Protein AF-0000000075736310 (afdb_homodimer)

Nearest PDB structures (foldseek):
  6mrk-assembly1_A  TM=5.236E-01  e=4.282E-01  Drosophila melanogaster
  3lk4-assembly12_8  TM=2.049E-01  e=5.337E+00  Gallus gallus
  6mrk-assembly1_A  TM=5.232E-01  e=4.239E-01  Drosophila melanogaster
  3lk4-assembly12_8  TM=2.050E-01  e=5.304E+00  Gallus gallus
  4keg-assembly1_A  TM=2.816E-01  e=9.837E+00  Escherichia coli

Organism: Rhodopseudomonas palustris (strain ATCC BAA-98 / CGA009) (NCBI:txid258594)

pLDDT: mean 86.08, std 17.63, range [24.38, 98.88]

Foldseek 3Di:
DPPPPPPPPQPPLDPVLLDQKAAPQCRGFFADQPPSPWTWDAPVPFKDKDWDPVLVVCCPPPPDDQQSTKMKMWGWIFTPDPVCGDIKIWIFMWGWDWDQDPPPGTDIGIMTGTQFIVQFGQSHDFDPPQDPLLVVLSSVLRGRLSNAPLSSLLSLLVSLVVVLVVVVQDQWDADPNDTDGDDPLVSLVVVCVVVDVPPCSVLNVLSNVSNVCSVPPSPDDSVSSSVNSVSVRVNSCVPPVVVVVVVVVVVVVVVVD/DPPPPPPPPQPPLDLVLLDQKAAPQCRGFFADQPPSPWTWDAPVPFKDKDWDPVLVVCCPPPPDDQQSTKMKMWGWIFTPDPVCGDIKIWIFMWGWDWDQDPPPGTDIGIMTGTQFIVQFGQSHDFDPPQDPLLVVLSSVLRGRLSNAPLSSLLSLLVSLVVVLVVVVQDQWDDDPNDTDGDDPLVSLVVVCVVVDVPPCSVLNVLSNVSNVCSVPPSPDDSVSSSVNSVSVRVNSCVPPVVVVVVVVVVVVVVVVD

InterPro domains:
  IPR025285 Domain of unknown function DUF4145 [PF13643] (141-231)

Structure (mmCIF, N/CA/C/O backbone):
data_AF-0000000075736310-model_v1
#
loop_
_entity.id
_entity.type
_entity.pdbx_description
1 polymer 'DUF4145 domain-containing protein'
#
loop_
_atom_site.group_PDB
_atom_site.id
_atom_site.type_symbol
_atom_site.label_atom_id
_atom_site.label_alt_id
_atom_site.label_comp_id
_atom_site.label_asym_id
_atom_site.label_entity_id
_atom_site.label_seq_id
_atom_site.pdbx_PDB_ins_code
_atom_site.Cartn_x
_atom_site.Cartn_y
_atom_site.Cartn_z
_atom_site.occupancy
_atom_site.B_iso_or_equiv
_atom_site.auth_seq_id
_atom_site.auth_comp_id
_atom_site.auth_asym_id
_atom_site.auth_atom_id
_atom_site.pdbx_PDB_model_num
ATOM 1 N N . MET A 1 1 ? 5.309 -44.812 -24.297 1 25.23 1 MET A N 1
ATOM 2 C CA . MET A 1 1 ? 4.516 -43.625 -24.578 1 25.23 1 MET A CA 1
ATOM 3 C C . MET A 1 1 ? 4.781 -42.531 -23.531 1 25.23 1 MET A C 1
ATOM 5 O O . MET A 1 1 ? 4.516 -42.75 -22.344 1 25.23 1 MET A O 1
ATOM 9 N N . VAL A 1 2 ? 5.859 -41.781 -23.672 1 27.23 2 VAL A N 1
ATOM 10 C CA . VAL A 1 2 ? 6.371 -40.719 -22.812 1 27.23 2 VAL A CA 1
ATOM 11 C C . VAL A 1 2 ? 5.328 -39.625 -22.656 1 27.23 2 VAL A C 1
ATOM 13 O O . VAL A 1 2 ? 4.844 -39.094 -23.656 1 27.23 2 VAL A O 1
ATOM 16 N N . SER A 1 3 ? 4.52 -39.688 -21.609 1 24.38 3 SER A N 1
ATOM 17 C CA . SER A 1 3 ? 3.518 -38.656 -21.328 1 24.38 3 SER A CA 1
ATOM 18 C C . SER A 1 3 ? 4.113 -37.281 -21.406 1 24.38 3 SER A C 1
ATOM 20 O O . SER A 1 3 ? 5.109 -36.969 -20.75 1 24.38 3 SER A O 1
ATOM 22 N N . ALA A 1 4 ? 3.969 -36.594 -22.547 1 28.11 4 ALA A N 1
ATOM 23 C CA . ALA A 1 4 ? 4.281 -35.188 -22.766 1 28.11 4 ALA A CA 1
ATOM 24 C C . ALA A 1 4 ? 3.752 -34.344 -21.609 1 28.11 4 ALA A C 1
ATOM 26 O O . ALA A 1 4 ? 2.549 -34.312 -21.344 1 28.11 4 ALA A O 1
ATOM 27 N N . VAL A 1 5 ? 4.469 -34.219 -20.594 1 28.48 5 VAL A N 1
ATOM 28 C CA . VAL A 1 5 ? 4.168 -33.188 -19.609 1 28.48 5 VAL A CA 1
ATOM 29 C C . VAL A 1 5 ? 3.756 -31.891 -20.312 1 28.48 5 VAL A C 1
ATOM 31 O O . VAL A 1 5 ? 4.508 -31.344 -21.125 1 28.48 5 VAL A O 1
ATOM 34 N N . THR A 1 6 ? 2.457 -31.781 -20.688 1 27.73 6 THR A N 1
ATOM 35 C CA . THR A 1 6 ? 1.892 -30.516 -21.156 1 27.73 6 THR A CA 1
ATOM 36 C C . THR A 1 6 ? 2.477 -29.344 -20.391 1 27.73 6 THR A C 1
ATOM 38 O O . THR A 1 6 ? 2.402 -29.297 -19.156 1 27.73 6 THR A O 1
ATOM 41 N N . CYS A 1 7 ? 3.607 -28.859 -20.75 1 30.53 7 CYS A N 1
ATOM 42 C CA . CYS A 1 7 ? 4.051 -27.531 -20.328 1 30.53 7 CYS A CA 1
ATOM 43 C C . CYS A 1 7 ? 2.873 -26.578 -20.203 1 30.53 7 CYS A C 1
ATOM 45 O O . CYS A 1 7 ? 2.188 -26.297 -21.188 1 30.53 7 CYS A O 1
ATOM 47 N N . GLY A 1 8 ? 2.08 -26.656 -19.203 1 31.88 8 GLY A N 1
ATOM 48 C CA . GLY A 1 8 ? 0.994 -25.719 -18.984 1 31.88 8 GLY A CA 1
ATOM 49 C C . GLY A 1 8 ? 1.259 -24.359 -19.578 1 31.88 8 GLY A C 1
ATOM 50 O O . GLY A 1 8 ? 2.395 -23.875 -19.562 1 31.88 8 GLY A O 1
ATOM 51 N N . ALA A 1 9 ? 0.586 -23.906 -20.578 1 33.91 9 ALA A N 1
ATOM 52 C CA . ALA A 1 9 ? 0.54 -22.609 -21.25 1 33.91 9 ALA A CA 1
ATOM 53 C C . ALA A 1 9 ? 0.768 -21.469 -20.266 1 33.91 9 ALA A C 1
ATOM 55 O O . ALA A 1 9 ? 0.006 -21.312 -19.312 1 33.91 9 ALA A O 1
ATOM 56 N N . VAL A 1 10 ? 1.912 -21.156 -19.812 1 42.47 10 VAL A N 1
ATOM 57 C CA . VAL A 1 10 ? 2.238 -19.922 -19.125 1 42.47 10 VAL A CA 1
ATOM 58 C C . VAL A 1 10 ? 1.418 -18.766 -19.703 1 42.47 10 VAL A C 1
ATOM 60 O O . VAL A 1 10 ? 1.446 -18.531 -20.922 1 42.47 10 VAL A O 1
ATOM 63 N N . MET A 1 11 ? 0.168 -18.609 -19.297 1 48.41 11 MET A N 1
ATOM 64 C CA . MET A 1 11 ? -0.612 -17.484 -19.797 1 48.41 11 MET A CA 1
ATOM 65 C C . MET A 1 11 ? 0.268 -16.25 -19.969 1 48.41 11 MET A C 1
ATOM 67 O O . MET A 1 11 ? 1.049 -15.914 -19.078 1 48.41 11 MET A O 1
ATOM 71 N N . ALA A 1 12 ? 0.602 -15.914 -21.25 1 56.47 12 ALA A N 1
ATOM 72 C CA . ALA A 1 12 ? 1.317 -14.695 -21.625 1 56.47 12 ALA A CA 1
ATOM 73 C C . ALA A 1 12 ? 0.827 -13.5 -20.812 1 56.47 12 ALA A C 1
ATOM 75 O O . ALA A 1 12 ? -0.353 -13.422 -20.469 1 56.47 12 ALA A O 1
ATOM 76 N N . PHE A 1 13 ? 1.746 -12.914 -20.188 1 76.06 13 PHE A N 1
ATOM 77 C CA . PHE A 1 13 ? 1.482 -11.648 -19.5 1 76.06 13 PHE A CA 1
ATOM 78 C C . PHE A 1 13 ? 0.543 -10.773 -20.328 1 76.06 13 PHE A C 1
ATOM 80 O O . PHE A 1 13 ? 0.862 -10.406 -21.469 1 76.06 13 PHE A O 1
ATOM 87 N N . ASP A 1 14 ? -0.735 -10.695 -19.953 1 84 14 ASP A N 1
ATOM 88 C CA . ASP A 1 14 ? -1.691 -9.812 -20.609 1 84 14 ASP A CA 1
ATOM 89 C C . ASP A 1 14 ? -1.729 -8.445 -19.938 1 84 14 ASP A C 1
ATOM 91 O O . ASP A 1 14 ? -2.404 -8.258 -18.922 1 84 14 ASP A O 1
ATOM 95 N N . ARG A 1 15 ? -1.127 -7.52 -20.578 1 88.56 15 ARG A N 1
ATOM 96 C CA . ARG A 1 15 ? -0.989 -6.18 -20.016 1 88.56 15 ARG A CA 1
ATOM 97 C C . ARG A 1 15 ? -2.34 -5.477 -19.938 1 88.56 15 ARG A C 1
ATOM 99 O O . ARG A 1 15 ? -2.537 -4.59 -19.094 1 88.56 15 ARG A O 1
ATOM 106 N N . ASN A 1 16 ? -3.258 -5.875 -20.703 1 91.75 16 ASN A N 1
ATOM 107 C CA . ASN A 1 16 ? -4.496 -5.133 -20.906 1 91.75 16 ASN A CA 1
ATOM 108 C C . ASN A 1 16 ? -5.445 -5.289 -19.719 1 91.75 16 ASN A C 1
ATOM 110 O O . ASN A 1 16 ? -6.395 -4.52 -19.578 1 91.75 16 ASN A O 1
ATOM 114 N N . ILE A 1 17 ? -5.23 -6.234 -18.906 1 95.38 17 ILE A N 1
ATOM 115 C CA . ILE A 1 17 ? -6.172 -6.461 -17.812 1 95.38 17 ILE A CA 1
ATOM 116 C C . ILE A 1 17 ? -5.742 -5.66 -16.594 1 95.38 17 ILE A C 1
ATOM 118 O O . ILE A 1 17 ? -6.504 -5.531 -15.625 1 95.38 17 ILE A O 1
ATOM 122 N N . TRP A 1 18 ? -4.57 -5.129 -16.609 1 97 18 TRP A N 1
ATOM 123 C CA . TRP A 1 18 ? -4.043 -4.43 -15.445 1 97 18 TRP A CA 1
ATOM 124 C C . TRP A 1 18 ? -4.281 -2.928 -15.555 1 97 18 TRP A C 1
ATOM 126 O O . TRP A 1 18 ? -3.354 -2.131 -15.383 1 97 18 TRP A O 1
ATOM 136 N N . ILE A 1 19 ? -5.523 -2.6 -15.727 1 95.75 19 ILE A N 1
ATOM 137 C CA . ILE A 1 19 ? -5.938 -1.213 -15.906 1 95.75 19 ILE A CA 1
ATOM 138 C C . ILE A 1 19 ? -6.262 -0.59 -14.555 1 95.75 19 ILE A C 1
ATOM 140 O O . ILE A 1 19 ? -6.59 -1.3 -13.602 1 95.75 19 ILE A O 1
ATOM 144 N N . GLU A 1 20 ? -6.164 0.711 -14.492 1 95.69 20 GLU A N 1
ATOM 145 C CA . GLU A 1 20 ? -6.289 1.471 -13.25 1 95.69 20 GLU A CA 1
ATOM 146 C C . GLU A 1 20 ? -7.734 1.489 -12.758 1 95.69 20 GLU A C 1
ATOM 148 O O . GLU A 1 20 ? -7.98 1.547 -11.555 1 95.69 20 GLU A O 1
ATOM 153 N N . LYS A 1 21 ? -8.633 1.525 -13.641 1 97 21 LYS A N 1
ATOM 154 C CA . LYS A 1 21 ? -10.047 1.676 -13.328 1 97 21 LYS A CA 1
ATOM 155 C C . LYS A 1 21 ? -10.914 0.85 -14.281 1 97 21 LYS A C 1
ATOM 157 O O . LYS A 1 21 ? -10.5 0.546 -15.398 1 97 21 LYS A O 1
ATOM 162 N N . PHE A 1 22 ? -12.062 0.452 -13.797 1 96.5 22 PHE A N 1
ATOM 163 C CA . PHE A 1 22 ? -12.977 -0.326 -14.625 1 96.5 22 PHE A CA 1
ATOM 164 C C . PHE A 1 22 ? -14.422 -0.134 -14.164 1 96.5 22 PHE A C 1
ATOM 166 O O . PHE A 1 22 ? -14.664 0.44 -13.102 1 96.5 22 PHE A O 1
ATOM 173 N N . LEU A 1 23 ? -15.305 -0.554 -14.992 1 95 23 LEU A N 1
ATOM 174 C CA . LEU A 1 23 ? -16.719 -0.514 -14.648 1 95 23 LEU A CA 1
ATOM 175 C C . LEU A 1 23 ? -17.125 -1.734 -13.828 1 95 23 LEU A C 1
ATOM 177 O O . LEU A 1 23 ? -16.5 -2.795 -13.938 1 95 23 LEU A O 1
ATOM 181 N N . GLU A 1 24 ? -18.156 -1.562 -13.008 1 92.38 24 GLU A N 1
ATOM 182 C CA . GLU A 1 24 ? -18.641 -2.639 -12.148 1 92.38 24 GLU A CA 1
ATOM 183 C C . GLU A 1 24 ? -18.906 -3.91 -12.953 1 92.38 24 GLU A C 1
ATOM 185 O O . GLU A 1 24 ? -18.547 -5.008 -12.516 1 92.38 24 GLU A O 1
ATOM 190 N N . ASN A 1 25 ? -19.438 -3.76 -14.141 1 92.06 25 ASN A N 1
ATOM 191 C CA . ASN A 1 25 ? -19.828 -4.91 -14.961 1 92.06 25 ASN A CA 1
ATOM 192 C C . ASN A 1 25 ? -18.703 -5.305 -15.922 1 92.06 25 ASN A C 1
ATOM 194 O O . ASN A 1 25 ? -18.922 -6.137 -16.812 1 92.06 25 ASN A O 1
ATOM 198 N N . SER A 1 26 ? -17.578 -4.715 -15.766 1 94.81 26 SER A N 1
ATOM 199 C CA . SER A 1 26 ? -16.453 -5.012 -16.656 1 94.81 26 SER A CA 1
ATOM 200 C C . SER A 1 26 ? -15.164 -5.203 -15.852 1 94.81 26 SER A C 1
ATOM 202 O O . SER A 1 26 ? -14.133 -4.625 -16.188 1 94.81 26 SER A O 1
ATOM 204 N N . VAL A 1 27 ? -15.289 -5.973 -14.82 1 95.94 27 VAL A N 1
ATOM 205 C CA . VAL A 1 27 ? -14.102 -6.305 -14.039 1 95.94 27 VAL A CA 1
ATOM 206 C C . VAL A 1 27 ? -13.141 -7.133 -14.883 1 95.94 27 VAL A C 1
ATOM 208 O O . VAL A 1 27 ? -13.539 -8.117 -15.516 1 95.94 27 VAL A O 1
ATOM 211 N N . PRO A 1 28 ? -11.898 -6.766 -14.93 1 96.62 28 PRO A N 1
ATOM 212 C CA . PRO A 1 28 ? -10.93 -7.535 -15.719 1 96.62 28 PRO A CA 1
ATOM 213 C C . PRO A 1 28 ? -10.773 -8.969 -15.219 1 96.62 28 PRO A C 1
ATOM 215 O O . PRO A 1 28 ? -11.008 -9.242 -14.039 1 96.62 28 PRO A O 1
ATOM 218 N N . SER A 1 29 ? -10.336 -9.867 -16.078 1 94.69 29 SER A N 1
ATOM 219 C CA . SER A 1 29 ? -10.109 -11.273 -15.758 1 94.69 29 SER A CA 1
ATOM 220 C C . SER A 1 29 ? -8.758 -11.477 -15.078 1 94.69 29 SER A C 1
ATOM 222 O O . SER A 1 29 ? -7.848 -12.07 -15.656 1 94.69 29 SER A O 1
ATOM 224 N N . PHE A 1 30 ? -8.68 -11.109 -13.828 1 97.06 30 PHE A N 1
ATOM 225 C CA . PHE A 1 30 ? -7.426 -11.242 -13.102 1 97.06 30 PHE A CA 1
ATOM 226 C C . PHE A 1 30 ? -7.129 -12.711 -12.797 1 97.06 30 PHE A C 1
ATOM 228 O O . PHE A 1 30 ? -8.039 -13.484 -12.508 1 97.06 30 PHE A O 1
ATOM 235 N N . PRO A 1 31 ? -5.836 -13.062 -12.828 1 96.5 31 PRO A N 1
ATOM 236 C CA . PRO A 1 31 ? -5.48 -14.422 -12.414 1 96.5 31 PRO A CA 1
ATOM 237 C C . PRO A 1 31 ? -5.703 -14.672 -10.93 1 96.5 31 PRO A C 1
ATOM 239 O O . PRO A 1 31 ? -5.535 -13.758 -10.117 1 96.5 31 PRO A O 1
ATOM 242 N N . CYS A 1 32 ? -6.078 -15.898 -10.625 1 97.44 32 CYS A N 1
ATOM 243 C CA . CYS A 1 32 ? -6.297 -16.266 -9.234 1 97.44 32 CYS A CA 1
ATOM 244 C C . CYS A 1 32 ? -4.988 -16.25 -8.453 1 97.44 32 CYS A C 1
ATOM 246 O O . CYS A 1 32 ? -4.008 -16.859 -8.859 1 97.44 32 CYS A O 1
ATOM 248 N N . PRO A 1 33 ? -5.008 -15.586 -7.336 1 96.88 33 PRO A N 1
ATOM 249 C CA . PRO A 1 33 ? -3.777 -15.523 -6.543 1 96.88 33 PRO A CA 1
ATOM 250 C C . PRO A 1 33 ? -3.48 -16.828 -5.805 1 96.88 33 PRO A C 1
ATOM 252 O O . PRO A 1 33 ? -2.395 -16.984 -5.242 1 96.88 33 PRO A O 1
ATOM 255 N N . HIS A 1 34 ? -4.352 -17.719 -5.766 1 95.5 34 HIS A N 1
ATOM 256 C CA . HIS A 1 34 ? -4.172 -18.953 -5 1 95.5 34 HIS A CA 1
ATOM 257 C C . HIS A 1 34 ? -3.756 -20.109 -5.902 1 95.5 34 HIS A C 1
ATOM 259 O O . HIS A 1 34 ? -2.738 -20.75 -5.656 1 95.5 34 HIS A O 1
ATOM 265 N N . CYS A 1 35 ? -4.512 -20.391 -6.977 1 93.19 35 CYS A N 1
ATOM 266 C CA . CYS A 1 35 ? -4.242 -21.578 -7.77 1 93.19 35 CYS A CA 1
ATOM 267 C C . CYS A 1 35 ? -3.473 -21.219 -9.039 1 93.19 35 CYS A C 1
ATOM 269 O O . CYS A 1 35 ? -2.934 -22.109 -9.711 1 93.19 35 CYS A O 1
ATOM 271 N N . SER A 1 36 ? -3.367 -20 -9.453 1 84.25 36 SER A N 1
ATOM 272 C CA . SER A 1 36 ? -2.678 -19.469 -10.617 1 84.25 36 SER A CA 1
ATOM 273 C C . SER A 1 36 ? -3.268 -20.016 -11.914 1 84.25 36 SER A C 1
ATOM 275 O O . SER A 1 36 ? -2.873 -19.594 -13.008 1 84.25 36 SER A O 1
ATOM 277 N N . ARG A 1 37 ? -4.195 -20.859 -11.867 1 87.31 37 ARG A N 1
ATOM 278 C CA . ARG A 1 37 ? -4.832 -21.453 -13.039 1 87.31 37 ARG A CA 1
ATOM 279 C C . ARG A 1 37 ? -6.188 -20.812 -13.312 1 87.31 37 ARG A C 1
ATOM 281 O O . ARG A 1 37 ? -6.641 -20.766 -14.461 1 87.31 37 ARG A O 1
ATOM 288 N N . GLY A 1 38 ? -6.754 -20.406 -12.289 1 94.31 38 GLY A N 1
ATOM 289 C CA . GLY A 1 38 ? -8.086 -19.844 -12.422 1 94.31 38 GLY A CA 1
ATOM 290 C C . GLY A 1 38 ? -8.078 -18.344 -12.672 1 94.31 38 GLY A C 1
ATOM 291 O O . GLY A 1 38 ? -7.023 -17.703 -12.617 1 94.31 38 GLY A O 1
ATOM 292 N N . VAL A 1 39 ? -9.281 -17.844 -13.016 1 96.25 39 VAL A N 1
ATOM 293 C CA . VAL A 1 39 ? -9.523 -16.422 -13.25 1 96.25 39 VAL A CA 1
ATOM 294 C C . VAL A 1 39 ? -10.578 -15.906 -12.266 1 96.25 39 VAL A C 1
ATOM 296 O O . VAL A 1 39 ? -11.562 -16.594 -11.992 1 96.25 39 VAL A O 1
ATOM 299 N N . LEU A 1 40 ? -10.328 -14.695 -11.805 1 97.38 40 LEU A N 1
ATOM 300 C CA . LEU A 1 40 ? -11.273 -14.094 -10.875 1 97.38 40 LEU A CA 1
ATOM 301 C C . LEU A 1 40 ? -12.492 -13.539 -11.609 1 97.38 40 LEU A C 1
ATOM 303 O O . LEU A 1 40 ? -12.352 -12.898 -12.648 1 97.38 40 LEU A O 1
ATOM 307 N N . GLY A 1 41 ? -13.594 -13.805 -11.047 1 96.81 41 GLY A N 1
ATOM 308 C CA . GLY A 1 41 ? -14.836 -13.305 -11.617 1 96.81 41 GLY A CA 1
ATOM 309 C C . GLY A 1 41 ? -15.703 -12.57 -10.609 1 96.81 41 GLY A C 1
ATOM 310 O O . GLY A 1 41 ? -15.547 -12.758 -9.398 1 96.81 41 GLY A O 1
ATOM 311 N N . PHE A 1 42 ? -16.562 -11.719 -11.125 1 96.75 42 PHE A N 1
ATOM 312 C CA . PHE A 1 42 ? -17.578 -11.031 -10.344 1 96.75 42 PHE A CA 1
ATOM 313 C C . PHE A 1 42 ? -18.938 -11.695 -10.539 1 96.75 42 PHE A C 1
ATOM 315 O O . PHE A 1 42 ? -19.359 -11.961 -11.664 1 96.75 42 PHE A O 1
ATOM 322 N N . ASP A 1 43 ? -19.641 -11.906 -9.461 1 93.56 43 ASP A N 1
ATOM 323 C CA . ASP A 1 43 ? -20.891 -12.664 -9.523 1 93.56 43 ASP A CA 1
ATOM 324 C C . ASP A 1 43 ? -22.078 -11.742 -9.75 1 93.56 43 ASP A C 1
ATOM 326 O O . ASP A 1 43 ? -23.219 -12.195 -9.805 1 93.56 43 ASP A O 1
ATOM 330 N N . GLY A 1 44 ? -21.953 -10.445 -9.742 1 93.31 44 GLY A N 1
ATOM 331 C CA . GLY A 1 44 ? -23.031 -9.5 -9.969 1 93.31 44 GLY A CA 1
ATOM 332 C C . GLY A 1 44 ? -23.75 -9.086 -8.695 1 93.31 44 GLY A C 1
ATOM 333 O O . GLY A 1 44 ? -24.609 -8.211 -8.711 1 93.31 44 GLY A O 1
ATOM 334 N N . LYS A 1 45 ? -23.312 -9.594 -7.562 1 94.94 45 LYS A N 1
ATOM 335 C CA . LYS A 1 45 ? -24.062 -9.352 -6.332 1 94.94 45 LYS A CA 1
ATOM 336 C C . LYS A 1 45 ? -23.141 -8.812 -5.23 1 94.94 45 LYS A C 1
ATOM 338 O O . LYS A 1 45 ? -23.516 -7.891 -4.504 1 94.94 45 LYS A O 1
ATOM 343 N N . SER A 1 46 ? -22.062 -9.375 -5.066 1 97.62 46 SER A N 1
ATOM 344 C CA . SER A 1 46 ? -21.156 -9.039 -3.973 1 97.62 46 SER A CA 1
ATOM 345 C C . SER A 1 46 ? -20.469 -7.695 -4.219 1 97.62 46 SER A C 1
ATOM 347 O O . SER A 1 46 ? -19.25 -7.633 -4.359 1 97.62 46 SER A O 1
ATOM 349 N N . PHE A 1 47 ? -21.328 -6.656 -4.332 1 98.38 47 PHE A N 1
ATOM 350 C CA . PHE A 1 47 ? -20.875 -5.289 -4.586 1 98.38 47 PHE A CA 1
ATOM 351 C C . PHE A 1 47 ? -21.688 -4.293 -3.762 1 98.38 47 PHE A C 1
ATOM 353 O O . PHE A 1 47 ? -22.922 -4.316 -3.783 1 98.38 47 PHE A O 1
ATOM 360 N N . TRP A 1 48 ? -20.938 -3.439 -3.004 1 98.69 48 TRP A N 1
ATOM 361 C CA . TRP A 1 48 ? -21.578 -2.424 -2.174 1 98.69 48 TRP A CA 1
ATOM 362 C C . TRP A 1 48 ? -20.875 -1.077 -2.324 1 98.69 48 TRP A C 1
ATOM 364 O O . TRP A 1 48 ? -19.641 -1.015 -2.408 1 98.69 48 TRP A O 1
ATOM 374 N N . LYS A 1 49 ? -21.609 -0.049 -2.426 1 98.44 49 LYS A N 1
ATOM 375 C CA . LYS A 1 49 ? -21.062 1.296 -2.551 1 98.44 49 LYS A CA 1
ATOM 376 C C . LYS A 1 49 ? -21.844 2.295 -1.71 1 98.44 49 LYS A C 1
ATOM 378 O O . LYS A 1 49 ? -23 2.039 -1.35 1 98.44 49 LYS A O 1
ATOM 383 N N . GLU A 1 50 ? -21.219 3.377 -1.342 1 98.5 50 GLU A N 1
ATOM 384 C CA . GLU A 1 50 ? -21.859 4.43 -0.556 1 98.5 50 GLU A CA 1
ATOM 385 C C . GLU A 1 50 ? -21.266 5.797 -0.884 1 98.5 50 GLU A C 1
ATOM 387 O O . GLU A 1 50 ? -20.062 5.934 -1.048 1 98.5 50 GLU A O 1
ATOM 392 N N . GLU A 1 51 ? -22.141 6.73 -1.039 1 98.38 51 GLU A N 1
ATOM 393 C CA . GLU A 1 51 ? -21.734 8.133 -1.169 1 98.38 51 GLU A CA 1
ATOM 394 C C . GLU A 1 51 ? -21.75 8.836 0.185 1 98.38 51 GLU A C 1
ATOM 396 O O . GLU A 1 51 ? -22.766 8.859 0.873 1 98.38 51 GLU A O 1
ATOM 401 N N . PRO A 1 52 ? -20.641 9.398 0.583 1 98.25 52 PRO A N 1
ATOM 402 C CA . PRO A 1 52 ? -20.625 10.109 1.863 1 98.25 52 PRO A CA 1
ATOM 403 C C . PRO A 1 52 ? -21.594 11.297 1.883 1 98.25 52 PRO A C 1
ATOM 405 O O . PRO A 1 52 ? -21.891 11.875 0.833 1 98.25 52 PRO A O 1
ATOM 408 N N . LYS A 1 53 ? -21.969 11.719 3.072 1 97.5 53 LYS A N 1
ATOM 409 C CA . LYS A 1 53 ? -22.938 12.789 3.246 1 97.5 53 LYS A CA 1
ATOM 410 C C . LYS A 1 53 ? -22.422 14.102 2.646 1 97.5 53 LYS A C 1
ATOM 412 O O . LYS A 1 53 ? -23.188 14.828 2 1 97.5 53 LYS A O 1
ATOM 417 N N . HIS A 1 54 ? -21.203 14.359 2.891 1 96.38 54 HIS A N 1
ATOM 418 C CA . HIS A 1 54 ? -20.656 15.617 2.379 1 96.38 54 HIS A CA 1
ATOM 419 C C . HIS A 1 54 ? -20.75 15.672 0.857 1 96.38 54 HIS A C 1
ATOM 421 O O . HIS A 1 54 ? -21 16.734 0.286 1 96.38 54 HIS A O 1
ATOM 427 N N . SER A 1 55 ? -20.469 14.57 0.193 1 96.94 55 SER A N 1
ATOM 428 C CA . SER A 1 55 ? -20.625 14.5 -1.256 1 96.94 55 SER A CA 1
ATOM 429 C C . SER A 1 55 ? -22.078 14.656 -1.668 1 96.94 55 SER A C 1
ATOM 431 O O . SER A 1 55 ? -22.391 15.383 -2.619 1 96.94 55 SER A O 1
ATOM 433 N N . LYS A 1 56 ? -23.016 14.094 -0.978 1 97.31 56 LYS A N 1
ATOM 434 C CA . LYS A 1 56 ? -24.453 14.219 -1.247 1 97.31 56 LYS A CA 1
ATOM 435 C C . LYS A 1 56 ? -24.922 15.656 -1.059 1 97.31 56 LYS A C 1
ATOM 437 O O . LYS A 1 56 ? -25.703 16.172 -1.867 1 97.31 56 LYS A O 1
ATOM 442 N N . ASP A 1 57 ? -24.453 16.219 -0.02 1 96.44 57 ASP A N 1
ATOM 443 C CA . ASP A 1 57 ? -24.844 17.594 0.294 1 96.44 57 ASP A CA 1
ATOM 444 C C . ASP A 1 57 ? -24.422 18.547 -0.811 1 96.44 57 ASP A C 1
ATOM 446 O O . ASP A 1 57 ? -25.094 19.562 -1.059 1 96.44 57 ASP A O 1
ATOM 450 N N . ALA A 1 58 ? -23.375 18.234 -1.449 1 95.88 58 ALA A N 1
ATOM 451 C CA . ALA A 1 58 ? -22.859 19.078 -2.514 1 95.88 58 ALA A CA 1
ATOM 452 C C . ALA A 1 58 ? -23.828 19.125 -3.699 1 95.88 58 ALA A C 1
ATOM 454 O O . ALA A 1 58 ? -23.734 20.031 -4.543 1 95.88 58 ALA A O 1
ATOM 455 N N . HIS A 1 59 ? -24.766 18.172 -3.775 1 95.56 59 HIS A N 1
ATOM 456 C CA . HIS A 1 59 ? -25.734 18.125 -4.867 1 95.56 59 HIS A CA 1
ATOM 457 C C . HIS A 1 59 ? -26.578 19.391 -4.906 1 95.56 59 HIS A C 1
ATOM 459 O O . HIS A 1 59 ? -27.109 19.75 -5.961 1 95.56 59 HIS A O 1
ATOM 465 N N . ALA A 1 60 ? -26.656 20.062 -3.83 1 95.38 60 ALA A N 1
ATOM 466 C CA . ALA A 1 60 ? -27.516 21.234 -3.713 1 95.38 60 ALA A CA 1
ATOM 467 C C . ALA A 1 60 ? -26.812 22.5 -4.219 1 95.38 60 ALA A C 1
ATOM 469 O O . ALA A 1 60 ? -27.438 23.531 -4.406 1 95.38 60 ALA A O 1
ATOM 470 N N . HIS A 1 61 ? -25.531 22.422 -4.367 1 95.62 61 HIS A N 1
ATOM 471 C CA . HIS A 1 61 ? -24.781 23.578 -4.855 1 95.62 61 HIS A CA 1
ATOM 472 C C . HIS A 1 61 ? -25.234 23.984 -6.25 1 95.62 61 HIS A C 1
ATOM 474 O O . HIS A 1 61 ? -25.469 23.125 -7.105 1 95.62 61 HIS A O 1
ATOM 480 N N . ASP A 1 62 ? -25.25 25.203 -6.543 1 95.5 62 ASP A N 1
ATOM 481 C CA . ASP A 1 62 ? -25.766 25.734 -7.797 1 95.5 62 ASP A CA 1
ATOM 482 C C . ASP A 1 62 ? -24.922 25.281 -8.984 1 95.5 62 ASP A C 1
ATOM 484 O O . ASP A 1 62 ? -25.453 25.016 -10.062 1 95.5 62 ASP A O 1
ATOM 488 N N . ASP A 1 63 ? -23.703 25.156 -8.781 1 95.88 63 ASP A N 1
ATOM 489 C CA . ASP A 1 63 ? -22.781 24.797 -9.852 1 95.88 63 ASP A CA 1
ATOM 490 C C . ASP A 1 63 ? -22.469 23.312 -9.836 1 95.88 63 ASP A C 1
ATOM 492 O O . ASP A 1 63 ? -21.469 22.875 -10.414 1 95.88 63 ASP A O 1
ATOM 496 N N . TRP A 1 64 ? -23.297 22.562 -9.164 1 94.06 64 TRP A N 1
ATOM 497 C CA . TRP A 1 64 ? -23 21.141 -8.984 1 94.06 64 TRP A CA 1
ATOM 498 C C . TRP A 1 64 ? -22.969 20.422 -10.328 1 94.06 64 TRP A C 1
ATOM 500 O O . TRP A 1 64 ? -23.766 20.734 -11.227 1 94.06 64 TRP A O 1
ATOM 510 N N . ASP A 1 65 ? -22.062 19.453 -10.414 1 93.94 65 ASP A N 1
ATOM 511 C CA . ASP A 1 65 ? -21.906 18.562 -11.57 1 93.94 65 ASP A CA 1
ATOM 512 C C . ASP A 1 65 ? -21.703 17.125 -11.133 1 93.94 65 ASP A C 1
ATOM 514 O O . ASP A 1 65 ? -21.016 16.859 -10.141 1 93.94 65 ASP A O 1
ATOM 518 N N . PRO A 1 66 ? -22.312 16.219 -11.844 1 94.81 66 PRO A N 1
ATOM 519 C CA . PRO A 1 66 ? -22.203 14.82 -11.453 1 94.81 66 PRO A CA 1
ATOM 520 C C . PRO A 1 66 ? -20.75 14.383 -11.234 1 94.81 66 PRO A C 1
ATOM 522 O O . PRO A 1 66 ? -20.5 13.43 -10.492 1 94.81 66 PRO A O 1
ATOM 525 N N . THR A 1 67 ? -19.812 15.008 -11.852 1 95.25 67 THR A N 1
ATOM 526 C CA . THR A 1 67 ? -18.422 14.625 -11.727 1 95.25 67 THR A CA 1
ATOM 527 C C . THR A 1 67 ? -17.891 14.953 -10.336 1 95.25 67 THR A C 1
ATOM 529 O O . THR A 1 67 ? -16.766 14.562 -9.977 1 95.25 67 THR A O 1
ATOM 532 N N . TRP A 1 68 ? -18.703 15.602 -9.516 1 95.81 68 TRP A N 1
ATOM 533 C CA . TRP A 1 68 ? -18.312 15.906 -8.148 1 95.81 68 TRP A CA 1
ATOM 534 C C . TRP A 1 68 ? -18.578 14.719 -7.227 1 95.81 68 TRP A C 1
ATOM 536 O O . TRP A 1 68 ? -18.078 14.68 -6.098 1 95.81 68 TRP A O 1
ATOM 546 N N . ILE A 1 69 ? -19.328 13.797 -7.703 1 96.75 69 ILE A N 1
ATOM 547 C CA . ILE A 1 69 ? -19.719 12.656 -6.887 1 96.75 69 ILE A CA 1
ATOM 548 C C . ILE A 1 69 ? -18.5 11.797 -6.574 1 96.75 69 ILE A C 1
ATOM 550 O O . ILE A 1 69 ? -17.719 11.469 -7.473 1 96.75 69 ILE A O 1
ATOM 554 N N . GLU A 1 70 ? -18.328 11.516 -5.344 1 96.56 70 GLU A N 1
ATOM 555 C CA . GLU A 1 70 ? -17.344 10.562 -4.844 1 96.56 70 GLU A CA 1
ATOM 556 C C . GLU A 1 70 ? -18 9.453 -4.023 1 96.56 70 GLU A C 1
ATOM 558 O O . GLU A 1 70 ? -18.781 9.734 -3.119 1 96.56 70 GLU A O 1
ATOM 563 N N . GLU A 1 71 ? -17.734 8.266 -4.367 1 98.5 71 GLU A N 1
ATOM 564 C CA . GLU A 1 71 ? -18.266 7.133 -3.613 1 98.5 71 GLU A CA 1
ATOM 565 C C . GLU A 1 71 ? -17.156 6.164 -3.217 1 98.5 71 GLU A C 1
ATOM 567 O O . GLU A 1 71 ? -16.031 6.258 -3.717 1 98.5 71 GLU A O 1
ATOM 572 N N . ARG A 1 72 ? -17.453 5.418 -2.205 1 98.81 72 ARG A N 1
ATOM 573 C CA . ARG A 1 72 ? -16.609 4.297 -1.798 1 98.81 72 ARG A 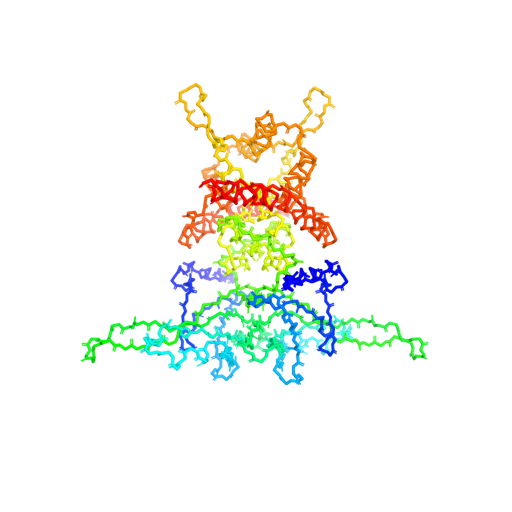CA 1
ATOM 574 C C . ARG A 1 72 ? -17.266 2.965 -2.164 1 98.81 72 ARG A C 1
ATOM 576 O O . ARG A 1 72 ? -18.484 2.844 -2.162 1 98.81 72 ARG A O 1
ATOM 583 N N . PHE A 1 73 ? -16.406 1.979 -2.471 1 98.81 73 PHE A N 1
ATOM 584 C CA . PHE A 1 73 ? -17 0.681 -2.768 1 98.81 73 PHE A CA 1
ATOM 585 C C . PHE A 1 73 ? -16.172 -0.445 -2.158 1 98.81 73 PHE A C 1
ATOM 587 O O . PHE A 1 73 ? -14.992 -0.261 -1.854 1 98.81 73 PHE A O 1
ATOM 594 N N . VAL A 1 74 ? -16.828 -1.544 -1.915 1 98.81 74 VAL A N 1
ATOM 595 C CA . VAL A 1 74 ? -16.234 -2.832 -1.58 1 98.81 74 VAL A CA 1
ATOM 596 C C . VAL A 1 74 ? -16.891 -3.936 -2.412 1 98.81 74 VAL A C 1
ATOM 598 O O . VAL A 1 74 ? -18.031 -3.807 -2.832 1 98.81 74 VAL A O 1
ATOM 601 N N . MET A 1 75 ? -16.141 -4.98 -2.709 1 98.69 75 MET A N 1
ATOM 602 C CA . MET A 1 75 ? -16.703 -6.098 -3.461 1 98.69 75 MET A CA 1
ATOM 603 C C . MET A 1 75 ? -15.867 -7.355 -3.271 1 98.69 75 MET A C 1
ATOM 605 O O . MET A 1 75 ? -14.766 -7.293 -2.734 1 98.69 75 MET A O 1
ATOM 609 N N . PHE A 1 76 ? -16.406 -8.508 -3.641 1 98.81 76 PHE A N 1
ATOM 610 C CA . PHE A 1 76 ? -15.664 -9.758 -3.697 1 98.81 76 PHE A CA 1
ATOM 611 C C . PHE A 1 76 ? -15.523 -10.242 -5.137 1 98.81 76 PHE A C 1
ATOM 613 O O . PHE A 1 76 ? -16.469 -10.133 -5.926 1 98.81 76 PHE A O 1
ATOM 620 N N . LEU A 1 77 ? -14.391 -10.648 -5.488 1 98.56 77 LEU A N 1
ATOM 621 C CA . LEU A 1 77 ? -14.156 -11.469 -6.672 1 98.56 77 LEU A CA 1
ATOM 622 C C . LEU A 1 77 ? -13.883 -12.914 -6.289 1 98.56 77 LEU A C 1
ATOM 624 O O . LEU A 1 77 ? -13.398 -13.195 -5.188 1 98.56 77 LEU A O 1
ATOM 628 N N . ARG A 1 78 ? -14.156 -13.812 -7.195 1 98.19 78 ARG A N 1
ATOM 629 C CA . ARG A 1 78 ? -14.016 -15.227 -6.859 1 98.19 78 ARG A CA 1
ATOM 630 C C . ARG A 1 78 ? -13.367 -16 -8 1 98.19 78 ARG A C 1
ATOM 632 O O . ARG A 1 78 ? -13.664 -15.758 -9.172 1 98.19 78 ARG A O 1
ATOM 639 N N . CYS A 1 79 ? -12.508 -16.906 -7.574 1 98.25 79 CYS A N 1
ATOM 640 C CA . CYS A 1 79 ? -11.914 -17.797 -8.555 1 98.25 79 CYS A CA 1
ATOM 641 C C . CYS A 1 79 ? -12.945 -18.766 -9.109 1 98.25 79 CYS A C 1
ATOM 643 O O . CYS A 1 79 ? -13.695 -19.391 -8.344 1 98.25 79 CYS A O 1
ATOM 645 N N . GLY A 1 80 ? -12.906 -19.031 -10.406 1 96.31 80 GLY A N 1
ATOM 646 C CA . GLY A 1 80 ? -13.883 -19.891 -11.07 1 96.31 80 GLY A CA 1
ATOM 647 C C . GLY A 1 80 ? -13.516 -21.359 -11.008 1 96.31 80 GLY A C 1
ATOM 648 O O . GLY A 1 80 ? -14.305 -22.219 -11.414 1 96.31 80 GLY A O 1
ATOM 649 N N . VAL A 1 81 ? -12.352 -21.672 -10.602 1 96.06 81 VAL A N 1
ATOM 650 C CA . VAL A 1 81 ? -11.945 -23.062 -10.477 1 96.06 81 VAL A CA 1
ATOM 651 C C . VAL A 1 81 ? -12.641 -23.703 -9.273 1 96.06 81 VAL A C 1
ATOM 653 O O . VAL A 1 81 ? -12.5 -23.219 -8.148 1 96.06 81 VAL A O 1
ATOM 656 N N . ALA A 1 82 ? -13.297 -24.75 -9.453 1 93.06 82 ALA A N 1
ATOM 657 C CA . ALA A 1 82 ? -14.211 -25.359 -8.492 1 93.06 82 ALA A CA 1
ATOM 658 C C . ALA A 1 82 ? -13.477 -25.75 -7.207 1 93.06 82 ALA A C 1
ATOM 660 O O . ALA A 1 82 ? -13.992 -25.547 -6.105 1 93.06 82 ALA A O 1
ATOM 661 N N . LYS A 1 83 ? -12.328 -26.234 -7.289 1 93.5 83 LYS A N 1
ATOM 662 C CA . LYS A 1 83 ? -11.617 -26.734 -6.121 1 93.5 83 LYS A CA 1
ATOM 663 C C . LYS A 1 83 ? -10.867 -25.609 -5.406 1 93.5 83 LYS A C 1
ATOM 665 O O . LYS A 1 83 ? -10.438 -25.781 -4.266 1 93.5 83 LYS A O 1
ATOM 670 N N . CYS A 1 84 ? -10.633 -24.516 -5.98 1 97 84 CYS A N 1
ATOM 671 C CA . CYS A 1 84 ? -9.922 -23.375 -5.398 1 97 84 CYS A CA 1
ATOM 672 C C . CYS A 1 84 ? -10.898 -22.406 -4.754 1 97 84 CYS A C 1
ATOM 674 O O . CYS A 1 84 ? -10.961 -22.312 -3.527 1 97 84 CYS A O 1
ATOM 676 N N . GLY A 1 85 ? -11.773 -21.797 -5.547 1 97.75 85 GLY A N 1
ATOM 677 C CA . GLY A 1 85 ? -12.797 -20.891 -5.043 1 97.75 85 GLY A CA 1
ATOM 678 C C . GLY A 1 85 ? -12.227 -19.75 -4.223 1 97.75 85 GLY A C 1
ATOM 679 O O . GLY A 1 85 ? -12.898 -19.219 -3.334 1 97.75 85 GLY A O 1
ATOM 680 N N . GLU A 1 86 ? -11.039 -19.344 -4.469 1 98.31 86 GLU A N 1
ATOM 681 C CA . GLU A 1 86 ? -10.445 -18.203 -3.762 1 98.31 86 GLU A CA 1
ATOM 682 C C . GLU A 1 86 ? -11.344 -16.984 -3.828 1 98.31 86 GLU A C 1
ATOM 684 O O . GLU A 1 86 ? -12.062 -16.781 -4.809 1 98.31 86 GLU A O 1
ATOM 689 N N . VAL A 1 87 ? -11.336 -16.219 -2.75 1 98.69 87 VAL A N 1
ATOM 690 C CA . VAL A 1 87 ? -12.07 -14.969 -2.648 1 98.69 87 VAL A CA 1
ATOM 691 C C . VAL A 1 87 ? -11.094 -13.805 -2.498 1 98.69 87 VAL A C 1
ATOM 693 O O . VAL A 1 87 ? -10.172 -13.859 -1.679 1 98.69 87 VAL A O 1
ATOM 696 N N . VAL A 1 88 ? -11.281 -12.82 -3.295 1 98.88 88 VAL A N 1
ATOM 697 C CA . VAL A 1 88 ? -10.469 -11.602 -3.205 1 98.88 88 VAL A CA 1
ATOM 698 C C . VAL A 1 88 ? -11.344 -10.438 -2.766 1 98.88 88 VAL A C 1
ATOM 700 O O . VAL A 1 88 ? -12.375 -10.156 -3.381 1 98.88 88 VAL A O 1
ATOM 703 N N . ALA A 1 89 ? -10.969 -9.82 -1.662 1 98.88 89 ALA A N 1
ATOM 704 C CA . ALA A 1 89 ? -11.641 -8.617 -1.183 1 98.88 89 ALA A CA 1
ATOM 705 C C . ALA A 1 89 ? -11.094 -7.375 -1.875 1 98.88 89 ALA A C 1
ATOM 707 O O . ALA A 1 89 ? -9.883 -7.145 -1.894 1 98.88 89 ALA A O 1
ATOM 708 N N . VAL A 1 90 ? -11.984 -6.574 -2.453 1 98.81 90 VAL A N 1
ATOM 709 C CA . VAL A 1 90 ? -11.609 -5.379 -3.195 1 98.81 90 VAL A CA 1
ATOM 710 C C . VAL A 1 90 ? -12.242 -4.148 -2.553 1 98.81 90 VAL A C 1
ATOM 712 O O . VAL A 1 90 ? -13.406 -4.18 -2.148 1 98.81 90 VAL A O 1
ATOM 715 N N . SER A 1 91 ? -11.523 -3.098 -2.402 1 98.88 91 SER A N 1
ATOM 716 C CA . SER A 1 91 ? -12.031 -1.814 -1.933 1 98.88 91 SER A CA 1
ATOM 717 C C . SER A 1 91 ? -11.414 -0.655 -2.703 1 98.88 91 SER A C 1
ATOM 719 O O . SER A 1 91 ? -10.344 -0.805 -3.307 1 98.88 91 SER A O 1
ATOM 721 N N . GLY A 1 92 ? -12.148 0.446 -2.775 1 98.69 92 GLY A N 1
ATOM 722 C CA . GLY A 1 92 ? -11.633 1.62 -3.461 1 98.69 92 GLY A CA 1
ATOM 723 C C . GLY A 1 92 ? -12.656 2.738 -3.578 1 98.69 92 GLY A C 1
ATOM 724 O O . GLY A 1 92 ? -13.539 2.865 -2.732 1 98.69 92 GLY A O 1
ATOM 725 N N . ASN A 1 93 ? -12.406 3.535 -4.566 1 98.62 93 ASN A N 1
ATOM 726 C CA . ASN A 1 93 ? -13.234 4.711 -4.816 1 98.62 93 ASN A CA 1
ATOM 727 C C . ASN A 1 93 ? -14.039 4.559 -6.105 1 98.62 93 ASN A C 1
ATOM 729 O O . ASN A 1 93 ? -13.664 3.785 -6.988 1 98.62 93 ASN A O 1
ATOM 733 N N . ILE A 1 94 ? -15.117 5.246 -6.125 1 98.5 94 ILE A N 1
ATOM 734 C CA . ILE A 1 94 ? -15.883 5.41 -7.352 1 98.5 94 ILE A CA 1
ATOM 735 C C . ILE A 1 94 ? -15.93 6.887 -7.738 1 98.5 94 ILE A C 1
ATOM 737 O O . ILE A 1 94 ? -16.156 7.75 -6.891 1 98.5 94 ILE A O 1
ATOM 741 N N . GLU A 1 95 ? -15.656 7.117 -8.914 1 97.56 95 GLU A N 1
ATOM 742 C CA . GLU A 1 95 ? -15.812 8.453 -9.484 1 97.56 95 GLU A CA 1
ATOM 743 C C . GLU A 1 95 ? -16.719 8.438 -10.703 1 97.56 95 GLU A C 1
ATOM 745 O O . GLU A 1 95 ? -16.859 7.41 -11.375 1 97.56 95 GLU A O 1
ATOM 750 N N . VAL A 1 96 ? -17.391 9.578 -10.883 1 96.81 96 VAL A N 1
ATOM 751 C CA . VAL A 1 96 ? -18.203 9.719 -12.086 1 96.81 96 VAL A CA 1
ATOM 752 C C . VAL A 1 96 ? -17.406 10.461 -13.164 1 96.81 96 VAL A C 1
ATOM 754 O O . VAL A 1 96 ? -16.859 11.539 -12.914 1 96.81 96 VAL A O 1
ATOM 757 N N . GLU A 1 97 ? -17.344 9.828 -14.305 1 94.94 97 GLU A N 1
ATOM 758 C CA . GLU A 1 97 ? -16.609 10.422 -15.414 1 94.94 97 GLU A CA 1
ATOM 759 C C . GLU A 1 97 ? -17.516 10.617 -16.641 1 94.94 97 GLU A C 1
ATOM 761 O O . GLU A 1 97 ? -18.484 9.883 -16.812 1 94.94 97 GLU A O 1
ATOM 766 N N . GLU A 1 98 ? -17.156 11.594 -17.438 1 91 98 GLU A N 1
ATOM 767 C CA . GLU A 1 98 ? -17.859 11.812 -18.688 1 91 98 GLU A CA 1
ATOM 768 C C . GLU A 1 98 ? -17.359 10.852 -19.766 1 91 98 GLU A C 1
ATOM 770 O O . GLU A 1 98 ? -16.156 10.672 -19.953 1 91 98 GLU A O 1
ATOM 775 N N . VAL A 1 99 ? -18.266 10.117 -20.344 1 84 99 VAL A N 1
ATOM 776 C CA . VAL A 1 99 ? -17.906 9.195 -21.406 1 84 99 VAL A CA 1
ATOM 777 C C . VAL A 1 99 ? -18.594 9.617 -22.703 1 84 99 VAL A C 1
ATOM 779 O O . VAL A 1 99 ? -19.703 10.156 -22.688 1 84 99 VAL A O 1
ATOM 782 N N . VAL A 1 100 ? -17.75 9.656 -23.812 1 76 100 VAL A N 1
ATOM 783 C CA . VAL A 1 100 ? -18.25 10.062 -25.109 1 76 100 VAL A CA 1
ATOM 784 C C . VAL A 1 100 ? -19.078 8.938 -25.734 1 76 100 VAL A C 1
ATOM 786 O O . VAL A 1 100 ? -18.609 7.797 -25.828 1 76 100 VAL A O 1
ATOM 789 N N . ASP A 1 101 ? -20.344 9.094 -25.781 1 68.19 101 ASP A N 1
ATOM 790 C CA . ASP A 1 101 ? -21.188 8.156 -26.516 1 68.19 101 ASP A CA 1
ATOM 791 C C . ASP A 1 101 ? -21.438 8.625 -27.938 1 68.19 101 ASP A C 1
ATOM 793 O O . ASP A 1 101 ? -21.734 9.797 -28.172 1 68.19 101 ASP A O 1
ATOM 797 N N . GLU A 1 102 ? -20.906 7.848 -28.922 1 64.44 102 GLU A N 1
ATOM 798 C CA . GLU A 1 102 ? -21.047 8.18 -30.344 1 64.44 102 GLU A CA 1
ATOM 799 C C . GLU A 1 102 ? -22.422 8.758 -30.641 1 64.44 102 GLU A C 1
ATOM 801 O O . GLU A 1 102 ? -22.547 9.688 -31.453 1 64.44 102 GLU A O 1
ATOM 806 N N . ASP A 1 103 ? -23.438 8.109 -30.234 1 62.28 103 ASP A N 1
ATOM 807 C CA . ASP A 1 103 ? -24.781 8.453 -30.734 1 62.28 103 ASP A CA 1
ATOM 808 C C . ASP A 1 103 ? -25.391 9.57 -29.906 1 62.28 103 ASP A C 1
ATOM 810 O O . ASP A 1 103 ? -26.156 10.391 -30.438 1 62.28 103 ASP A O 1
ATOM 814 N N . GLU A 1 104 ? -25.188 9.562 -28.641 1 62.75 104 GLU A N 1
ATOM 815 C CA . GLU A 1 104 ? -26.078 10.375 -27.797 1 62.75 104 GLU A CA 1
ATOM 816 C C . GLU A 1 104 ? -25.312 11.531 -27.156 1 62.75 104 GLU A C 1
ATOM 818 O O . GLU A 1 104 ? -25.891 12.328 -26.422 1 62.75 104 GLU A O 1
ATOM 823 N N . GLY A 1 105 ? -24 11.727 -27.516 1 66.94 105 GLY A N 1
ATOM 824 C CA . GLY A 1 105 ? -23.266 12.828 -26.922 1 66.94 105 GLY A CA 1
ATOM 825 C C . GLY A 1 105 ? -22.5 12.438 -25.672 1 66.94 105 GLY A C 1
ATOM 826 O O . GLY A 1 105 ? -21.984 11.32 -25.578 1 66.94 105 GLY A O 1
ATOM 827 N N . TYR A 1 106 ? -22.5 13.398 -24.688 1 73.44 106 TYR A N 1
ATOM 828 C CA . TYR A 1 106 ? -21.781 13.203 -23.422 1 73.44 106 TYR A CA 1
ATOM 829 C C . TYR A 1 106 ? -22.656 12.469 -22.406 1 73.44 106 TYR A C 1
ATOM 831 O O . TYR A 1 106 ? -23.828 12.781 -22.25 1 73.44 106 TYR A O 1
ATOM 839 N N . ASP A 1 107 ? -22.234 11.25 -22.031 1 86.12 107 ASP A N 1
ATOM 840 C CA . ASP A 1 107 ? -22.875 10.516 -20.953 1 86.12 107 ASP A CA 1
ATOM 841 C C . ASP A 1 107 ? -21.953 10.375 -19.75 1 86.12 107 ASP A C 1
ATOM 843 O O . ASP A 1 107 ? -20.781 10.781 -19.812 1 86.12 107 ASP A O 1
ATOM 847 N N . PHE A 1 108 ? -22.547 10.078 -18.547 1 91.12 108 PHE A N 1
ATOM 848 C CA . PHE A 1 108 ? -21.781 9.898 -17.312 1 91.12 108 PHE A CA 1
ATOM 849 C C . PHE A 1 108 ? -21.734 8.43 -16.922 1 91.12 108 PHE A C 1
ATOM 851 O O . PHE A 1 108 ? -22.703 7.691 -17.125 1 91.12 108 PHE A O 1
ATOM 858 N N . ALA A 1 109 ? -20.578 7.973 -16.531 1 93.06 109 ALA A N 1
ATOM 859 C CA . ALA A 1 109 ? -20.422 6.605 -16.031 1 93.06 109 ALA A CA 1
ATOM 860 C C . ALA A 1 109 ? -19.703 6.586 -14.688 1 93.06 109 ALA A C 1
ATOM 862 O O . ALA A 1 109 ? -18.766 7.352 -14.469 1 93.06 109 ALA A O 1
ATOM 863 N N . SER A 1 110 ? -20.219 5.672 -13.773 1 95.44 110 SER A N 1
ATOM 864 C CA . SER A 1 110 ? -19.516 5.418 -12.523 1 95.44 110 SER A CA 1
ATOM 865 C C . SER A 1 110 ? -18.344 4.457 -12.727 1 95.44 110 SER A C 1
ATOM 867 O O . SER A 1 110 ? -18.547 3.305 -13.109 1 95.44 110 SER A O 1
ATOM 869 N N . VAL A 1 111 ? -17.203 4.977 -12.445 1 97.56 111 VAL A N 1
ATOM 870 C CA . VAL A 1 111 ? -15.984 4.211 -12.68 1 97.56 111 VAL A CA 1
ATOM 871 C C . VAL A 1 111 ? -15.352 3.83 -11.344 1 97.56 111 VAL A C 1
ATOM 873 O O . VAL A 1 111 ? -15.203 4.676 -10.453 1 97.56 111 VAL A O 1
ATOM 876 N N . LEU A 1 112 ? -15 2.514 -11.25 1 98.38 112 LEU A N 1
ATOM 877 C CA . LEU A 1 112 ? -14.367 1.998 -10.039 1 98.38 112 LEU A CA 1
ATOM 878 C C . LEU A 1 112 ? -12.859 2.188 -10.094 1 98.38 112 LEU A C 1
ATOM 880 O O . LEU A 1 112 ? -12.219 1.834 -11.086 1 98.38 112 LEU A O 1
ATOM 884 N N . TYR A 1 113 ? -12.297 2.758 -9.086 1 98.44 113 TYR A N 1
ATOM 885 C CA . TYR A 1 113 ? -10.859 2.865 -8.859 1 98.44 113 TYR A CA 1
ATOM 886 C C . TYR A 1 113 ? -10.422 2.012 -7.676 1 98.44 113 TYR A C 1
ATOM 888 O O . TYR A 1 113 ? -10.367 2.494 -6.539 1 98.44 113 TYR A O 1
ATOM 896 N N . PRO A 1 114 ? -10.07 0.74 -7.945 1 98.62 114 PRO A N 1
ATOM 897 C CA . PRO A 1 114 ? -9.633 -0.095 -6.82 1 98.62 114 PRO A CA 1
ATOM 898 C C . PRO A 1 114 ? -8.312 0.37 -6.215 1 98.62 114 PRO A C 1
ATOM 900 O O . PRO A 1 114 ? -7.387 0.731 -6.949 1 98.62 114 PRO A O 1
ATOM 903 N N . THR A 1 115 ? -8.281 0.341 -4.918 1 98.12 115 THR A N 1
ATOM 904 C CA . THR A 1 115 ? -7.051 0.693 -4.215 1 98.12 115 THR A CA 1
ATOM 905 C C . THR A 1 115 ? -6.457 -0.528 -3.518 1 98.12 115 THR A C 1
ATOM 907 O O . THR A 1 115 ? -5.309 -0.496 -3.068 1 98.12 115 THR A O 1
ATOM 910 N N . SER A 1 116 ? -7.23 -1.572 -3.449 1 98.62 116 SER A N 1
ATOM 911 C CA . SER A 1 116 ? -6.754 -2.777 -2.777 1 98.62 116 SER A CA 1
ATOM 912 C C . SER A 1 116 ? -7.445 -4.023 -3.324 1 98.62 116 SER A C 1
ATOM 914 O O . SER A 1 116 ? -8.656 -4.023 -3.541 1 98.62 116 SER A O 1
ATOM 916 N N . LEU A 1 117 ? -6.723 -5.004 -3.619 1 98.75 117 LEU A N 1
ATOM 917 C CA . LEU A 1 117 ? -7.141 -6.379 -3.865 1 98.75 117 LEU A CA 1
ATOM 918 C C . LEU A 1 117 ? -6.379 -7.344 -2.961 1 98.75 117 LEU A C 1
ATOM 920 O O . LEU A 1 117 ? -5.152 -7.438 -3.033 1 98.75 117 LEU A O 1
ATOM 924 N N . VAL A 1 118 ? -7.125 -8.086 -2.145 1 98.5 118 VAL A N 1
ATOM 925 C CA . VAL A 1 118 ? -6.438 -8.953 -1.193 1 98.5 118 VAL A CA 1
ATOM 926 C C . VAL A 1 118 ? -7.137 -10.305 -1.133 1 98.5 118 VAL A C 1
ATOM 928 O O . VAL A 1 118 ? -8.344 -10.383 -0.892 1 98.5 118 VAL A O 1
ATOM 931 N N . PRO A 1 119 ? -6.426 -11.328 -1.255 1 98.25 119 PRO A N 1
ATOM 932 C CA . PRO A 1 119 ? -5.043 -11.32 -1.739 1 98.25 119 PRO A CA 1
ATOM 933 C C . PRO A 1 119 ? -4.922 -10.805 -3.17 1 98.25 119 PRO A C 1
ATOM 935 O O . PRO A 1 119 ? -5.855 -10.945 -3.963 1 98.25 119 PRO A O 1
ATOM 938 N N . ALA A 1 120 ? -3.789 -10.25 -3.475 1 98.38 120 ALA A N 1
ATOM 939 C CA . ALA A 1 120 ? -3.604 -9.609 -4.773 1 98.38 120 ALA A CA 1
ATOM 940 C C . ALA A 1 120 ? -3.322 -10.641 -5.859 1 98.38 120 ALA A C 1
ATOM 942 O O . ALA A 1 120 ? -2.537 -11.562 -5.656 1 98.38 120 ALA A O 1
ATOM 943 N N . PRO A 1 121 ? -3.963 -10.508 -7.027 1 97.75 121 PRO A N 1
ATOM 944 C CA . PRO A 1 121 ? -3.605 -11.359 -8.164 1 97.75 121 PRO A CA 1
ATOM 945 C C . PRO A 1 121 ? -2.154 -11.18 -8.602 1 97.75 121 PRO A C 1
ATOM 947 O O . PRO A 1 121 ? -1.625 -10.07 -8.57 1 97.75 121 PRO A O 1
ATOM 950 N N . PRO A 1 122 ? -1.545 -12.281 -8.945 1 97 122 PRO A N 1
ATOM 951 C CA . PRO A 1 122 ? -0.17 -12.156 -9.438 1 97 122 PRO A CA 1
ATOM 952 C C . PRO A 1 122 ? -0.091 -11.492 -10.812 1 97 122 PRO A C 1
ATOM 954 O O . PRO A 1 122 ? -0.763 -11.93 -11.75 1 97 122 PRO A O 1
ATOM 957 N N . ILE A 1 123 ? 0.655 -10.531 -10.898 1 96.5 123 ILE A N 1
ATOM 958 C CA . ILE A 1 123 ? 0.809 -9.797 -12.156 1 96.5 123 ILE A CA 1
ATOM 959 C C . ILE A 1 123 ? 1.671 -10.609 -13.125 1 96.5 123 ILE A C 1
ATOM 961 O O . ILE A 1 123 ? 1.445 -10.586 -14.336 1 96.5 123 ILE A O 1
ATOM 965 N N . ILE A 1 124 ? 2.637 -11.312 -12.516 1 93.88 124 ILE A N 1
ATOM 966 C CA . ILE A 1 124 ? 3.463 -12.242 -13.273 1 93.88 124 ILE A CA 1
ATOM 967 C C . ILE A 1 124 ? 3.502 -13.602 -12.57 1 93.88 124 ILE A C 1
ATOM 969 O O . ILE A 1 124 ? 3.184 -13.695 -11.383 1 93.88 124 ILE A O 1
ATOM 973 N N . GLN A 1 125 ? 3.861 -14.523 -13.352 1 89.25 125 GLN A N 1
ATOM 974 C CA . GLN A 1 125 ? 4.066 -15.844 -12.758 1 89.25 125 GLN A CA 1
ATOM 975 C C . GLN A 1 125 ? 5.496 -16 -12.25 1 89.25 125 GLN A C 1
ATOM 977 O O . GLN A 1 125 ? 6.453 -15.711 -12.969 1 89.25 125 GLN A O 1
ATOM 982 N N . MET A 1 126 ? 5.488 -16.344 -11.062 1 88.62 126 MET A N 1
ATOM 983 C CA . MET A 1 126 ? 6.82 -16.578 -10.508 1 88.62 126 MET A CA 1
ATOM 984 C C . MET A 1 126 ? 7.32 -17.984 -10.859 1 88.62 126 MET A C 1
ATOM 986 O O . MET A 1 126 ? 6.559 -18.953 -10.797 1 88.62 126 MET A O 1
ATOM 990 N N . THR A 1 127 ? 8.562 -18.047 -11.258 1 88.75 127 THR A N 1
ATOM 991 C CA . THR A 1 127 ? 9.211 -19.297 -11.617 1 88.75 127 THR A CA 1
ATOM 992 C C . THR A 1 127 ? 9.242 -20.25 -10.422 1 88.75 127 THR A C 1
ATOM 994 O O . THR A 1 127 ? 9.5 -19.828 -9.297 1 88.75 127 THR A O 1
ATOM 997 N N . ASP A 1 128 ? 9.055 -21.516 -10.742 1 88.19 128 ASP A N 1
ATOM 998 C CA . ASP A 1 128 ? 9.195 -22.531 -9.695 1 88.19 128 ASP A CA 1
ATOM 999 C C . ASP A 1 128 ? 10.578 -22.484 -9.062 1 88.19 128 ASP A C 1
ATOM 1001 O O . ASP A 1 128 ? 11.586 -22.375 -9.766 1 88.19 128 ASP A O 1
ATOM 1005 N N . GLY A 1 129 ? 10.609 -22.516 -7.785 1 91.25 129 GLY A N 1
ATOM 1006 C CA . GLY A 1 129 ? 11.891 -22.484 -7.102 1 91.25 129 GLY A CA 1
ATOM 1007 C C . GLY A 1 129 ? 12.289 -21.094 -6.645 1 91.25 129 GLY A C 1
ATOM 1008 O O . GLY A 1 129 ? 13.312 -20.922 -5.984 1 91.25 129 GLY A O 1
ATOM 1009 N N . THR A 1 130 ? 11.469 -20.141 -7.031 1 94.5 130 THR A N 1
ATOM 1010 C CA . THR A 1 130 ? 11.734 -18.797 -6.527 1 94.5 130 THR A CA 1
ATOM 1011 C C . THR A 1 130 ? 11.805 -18.797 -5.004 1 94.5 130 THR A C 1
ATOM 1013 O O . THR A 1 130 ? 10.891 -19.297 -4.336 1 94.5 130 THR A O 1
ATOM 1016 N N . PRO A 1 131 ? 12.914 -18.234 -4.52 1 95.56 131 PRO A N 1
ATOM 1017 C CA . PRO A 1 131 ? 13.062 -18.219 -3.061 1 95.56 131 PRO A CA 1
ATOM 1018 C C . PRO A 1 131 ? 11.914 -17.484 -2.363 1 95.56 131 PRO A C 1
ATOM 1020 O O . PRO A 1 131 ? 11.414 -16.484 -2.877 1 95.56 131 PRO A O 1
ATOM 1023 N N . ASP A 1 132 ? 11.602 -17.906 -1.169 1 95.56 132 ASP A N 1
ATOM 1024 C CA . ASP A 1 132 ? 10.453 -17.391 -0.421 1 95.56 132 ASP A CA 1
ATOM 1025 C C . ASP A 1 132 ? 10.578 -15.891 -0.189 1 95.56 132 ASP A C 1
ATOM 1027 O O . ASP A 1 1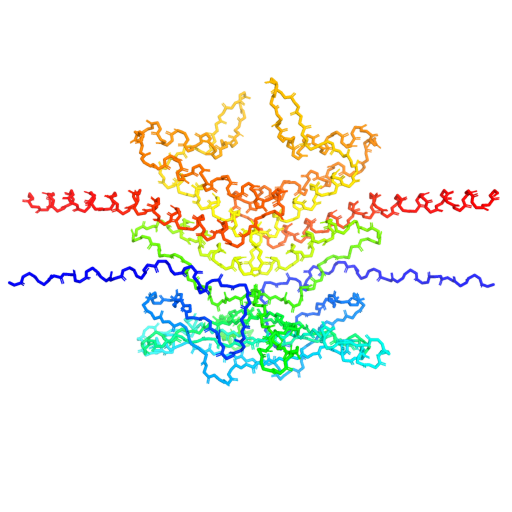32 ? 9.594 -15.156 -0.296 1 95.56 132 ASP A O 1
ATOM 1031 N N . GLU A 1 133 ? 11.758 -15.461 0.179 1 94.75 133 GLU A N 1
ATOM 1032 C CA . GLU A 1 133 ? 11.953 -14.039 0.471 1 94.75 133 GLU A CA 1
ATOM 1033 C C . GLU A 1 133 ? 11.742 -13.188 -0.774 1 94.75 133 GLU A C 1
ATOM 1035 O O . GLU A 1 133 ? 11.234 -12.062 -0.684 1 94.75 133 GLU A O 1
ATOM 1040 N N . VAL A 1 134 ? 12.148 -13.711 -1.932 1 96.38 134 VAL A N 1
ATOM 1041 C CA . VAL A 1 134 ? 11.961 -13.023 -3.203 1 96.38 134 VAL A CA 1
ATOM 1042 C C . VAL A 1 134 ? 10.477 -13.016 -3.568 1 96.38 134 VAL A C 1
ATOM 1044 O O . VAL A 1 134 ? 9.922 -11.961 -3.896 1 96.38 134 VAL A O 1
ATOM 1047 N N . ALA A 1 135 ? 9.852 -14.156 -3.412 1 96.31 135 ALA A N 1
ATOM 1048 C CA . ALA A 1 135 ? 8.43 -14.305 -3.725 1 96.31 135 ALA A CA 1
ATOM 1049 C C . ALA A 1 135 ? 7.574 -13.43 -2.812 1 96.31 135 ALA A C 1
ATOM 1051 O O . ALA A 1 135 ? 6.57 -12.859 -3.252 1 96.31 135 ALA A O 1
ATOM 1052 N N . GLY A 1 136 ? 7.957 -13.375 -1.544 1 95.44 136 GLY A N 1
ATOM 1053 C CA . GLY A 1 136 ? 7.23 -12.547 -0.594 1 95.44 136 GLY A CA 1
ATOM 1054 C C . GLY A 1 136 ? 7.219 -11.078 -0.971 1 95.44 136 GLY A C 1
ATOM 1055 O O . GLY A 1 136 ? 6.168 -10.43 -0.942 1 95.44 136 GLY A O 1
ATOM 1056 N N . GLU A 1 137 ? 8.398 -10.57 -1.346 1 95.88 137 GLU A N 1
ATOM 1057 C CA . GLU A 1 137 ? 8.492 -9.172 -1.76 1 95.88 137 GLU A CA 1
ATOM 1058 C C . GLU A 1 137 ? 7.703 -8.93 -3.043 1 95.88 137 GLU A C 1
ATOM 1060 O O . GLU A 1 137 ? 7.066 -7.883 -3.195 1 95.88 137 GLU A O 1
ATOM 1065 N N . LEU A 1 138 ? 7.762 -9.867 -3.951 1 96.5 138 LEU A N 1
ATOM 1066 C CA . LEU A 1 138 ? 7.027 -9.727 -5.207 1 96.5 138 LEU A CA 1
ATOM 1067 C C . LEU A 1 138 ? 5.523 -9.734 -4.961 1 96.5 138 LEU A C 1
ATOM 1069 O O . LEU A 1 138 ? 4.785 -8.953 -5.566 1 96.5 138 LEU A O 1
ATOM 1073 N N . SER A 1 139 ? 5.066 -10.586 -4.102 1 96.75 139 SER A N 1
ATOM 1074 C CA . SER A 1 139 ? 3.654 -10.625 -3.74 1 96.75 139 SER A CA 1
ATOM 1075 C C . SER A 1 139 ? 3.199 -9.297 -3.146 1 96.75 139 SER A C 1
ATOM 1077 O O . SER A 1 139 ? 2.105 -8.82 -3.453 1 96.75 139 SER A O 1
ATOM 1079 N N . LEU A 1 140 ? 4.035 -8.789 -2.334 1 96.31 140 LEU A N 1
ATOM 1080 C CA . LEU A 1 140 ? 3.73 -7.477 -1.769 1 96.31 140 LEU A CA 1
ATOM 1081 C C . LEU A 1 140 ? 3.697 -6.41 -2.857 1 96.31 140 LEU A C 1
ATOM 1083 O O . LEU A 1 140 ? 2.863 -5.5 -2.818 1 96.31 140 LEU A O 1
ATOM 1087 N N . ALA A 1 141 ? 4.617 -6.492 -3.799 1 97.25 141 ALA A N 1
ATOM 1088 C CA . ALA A 1 141 ? 4.617 -5.559 -4.922 1 97.25 141 ALA A CA 1
ATOM 1089 C C . ALA A 1 141 ? 3.303 -5.629 -5.695 1 97.25 141 ALA A C 1
ATOM 1091 O O . ALA A 1 141 ? 2.76 -4.602 -6.105 1 97.25 141 ALA A O 1
ATOM 1092 N N . PHE A 1 142 ? 2.797 -6.867 -5.91 1 97.94 142 PHE A N 1
ATOM 1093 C CA . PHE A 1 142 ? 1.509 -7.039 -6.574 1 97.94 142 PHE A CA 1
ATOM 1094 C C . PHE A 1 142 ? 0.405 -6.32 -5.809 1 97.94 142 PHE A C 1
ATOM 1096 O O . PHE A 1 142 ? -0.444 -5.66 -6.41 1 97.94 142 PHE A O 1
ATOM 1103 N N . GLN A 1 143 ? 0.437 -6.473 -4.523 1 98.25 143 GLN A N 1
ATOM 1104 C CA . GLN A 1 143 ? -0.58 -5.855 -3.676 1 98.25 143 GLN A CA 1
ATOM 1105 C C . GLN A 1 143 ? -0.488 -4.332 -3.725 1 98.25 143 GLN A C 1
ATOM 1107 O O . GLN A 1 143 ? -1.499 -3.65 -3.904 1 98.25 143 GLN A O 1
ATOM 1112 N N . LEU A 1 144 ? 0.697 -3.818 -3.646 1 97.62 144 LEU A N 1
ATOM 1113 C CA . LEU A 1 144 ? 0.919 -2.379 -3.557 1 97.62 144 LEU A CA 1
ATOM 1114 C C . LEU A 1 144 ? 0.694 -1.709 -4.906 1 97.62 144 LEU A C 1
ATOM 1116 O O . LEU A 1 144 ? 0.497 -0.494 -4.977 1 97.62 144 LEU A O 1
ATOM 1120 N N . PHE A 1 145 ? 0.688 -2.471 -5.961 1 97.94 145 PHE A N 1
ATOM 1121 C CA . PHE A 1 145 ? 0.434 -1.989 -7.316 1 97.94 145 PHE A CA 1
ATOM 1122 C C . PHE A 1 145 ? -0.879 -1.22 -7.379 1 97.94 145 PHE A C 1
ATOM 1124 O O . PHE A 1 145 ? -0.997 -0.243 -8.125 1 97.94 145 PHE A O 1
ATOM 1131 N N . TRP A 1 146 ? -1.786 -1.582 -6.559 1 98.12 146 TRP A N 1
ATOM 1132 C CA . TRP A 1 146 ? -3.123 -0.999 -6.578 1 98.12 146 TRP A CA 1
ATOM 1133 C C . TRP A 1 146 ? -3.186 0.25 -5.707 1 98.12 146 TRP A C 1
ATOM 1135 O O . TRP A 1 146 ? -3.99 1.15 -5.957 1 98.12 146 TRP A O 1
ATOM 1145 N N . ALA A 1 147 ? -2.324 0.306 -4.703 1 96.69 147 ALA A N 1
ATOM 1146 C CA . ALA A 1 147 ? -2.367 1.397 -3.734 1 96.69 147 ALA A CA 1
ATOM 1147 C C . ALA A 1 147 ? -1.437 2.535 -4.145 1 96.69 147 ALA A C 1
ATOM 1149 O O . ALA A 1 147 ? -1.792 3.709 -4.027 1 96.69 147 ALA A O 1
ATOM 1150 N N . ASP A 1 148 ? -0.285 2.133 -4.629 1 95.69 148 ASP A N 1
ATOM 1151 C CA . ASP A 1 148 ? 0.743 3.113 -4.965 1 95.69 148 ASP A CA 1
ATOM 1152 C C . ASP A 1 148 ? 1.814 2.5 -5.863 1 95.69 148 ASP A C 1
ATOM 1154 O O . ASP A 1 148 ? 2.559 1.616 -5.438 1 95.69 148 ASP A O 1
ATOM 1158 N N . LEU A 1 149 ? 1.972 3.053 -7.039 1 95.81 149 LEU A N 1
ATOM 1159 C CA . LEU A 1 149 ? 2.92 2.518 -8.008 1 95.81 149 LEU A CA 1
ATOM 1160 C C . LEU A 1 149 ? 4.352 2.674 -7.512 1 95.81 149 LEU A C 1
ATOM 1162 O O . LEU A 1 149 ? 5.195 1.807 -7.75 1 95.81 149 LEU A O 1
ATOM 1166 N N . GLY A 1 150 ? 4.617 3.812 -6.832 1 93.44 150 GLY A N 1
ATOM 1167 C CA . GLY A 1 150 ? 5.945 3.998 -6.266 1 93.44 150 GLY A CA 1
ATOM 1168 C C . GLY A 1 150 ? 6.305 2.941 -5.238 1 93.44 150 GLY A C 1
ATOM 1169 O O . GLY A 1 150 ? 7.426 2.428 -5.238 1 93.44 150 GLY A O 1
ATOM 1170 N N . ALA A 1 151 ? 5.363 2.637 -4.348 1 94.06 151 ALA A N 1
ATOM 1171 C CA . ALA A 1 151 ? 5.59 1.597 -3.346 1 94.06 151 ALA A CA 1
ATOM 1172 C C . ALA A 1 151 ? 5.801 0.237 -4.004 1 94.06 151 ALA A C 1
ATOM 1174 O O . ALA A 1 151 ? 6.645 -0.547 -3.564 1 94.06 151 ALA A O 1
ATOM 1175 N N . SER A 1 152 ? 5.012 -0.046 -4.988 1 96.19 152 SER A N 1
ATOM 1176 C CA . SER A 1 152 ? 5.191 -1.285 -5.738 1 96.19 152 SER A CA 1
ATOM 1177 C C . SER A 1 152 ? 6.594 -1.377 -6.328 1 96.19 152 SER A C 1
ATOM 1179 O O . SER A 1 152 ? 7.258 -2.408 -6.203 1 96.19 152 SER A O 1
ATOM 1181 N N . ALA A 1 153 ? 7.031 -0.308 -6.949 1 94.12 153 ALA A N 1
ATOM 1182 C CA . ALA A 1 153 ? 8.367 -0.251 -7.539 1 94.12 153 ALA A CA 1
ATOM 1183 C C . ALA A 1 153 ? 9.445 -0.511 -6.484 1 94.12 153 ALA A C 1
ATOM 1185 O O . ALA A 1 153 ? 10.398 -1.242 -6.738 1 94.12 153 ALA A O 1
ATOM 1186 N N . THR A 1 154 ? 9.266 0.039 -5.383 1 91.75 154 THR A N 1
ATOM 1187 C CA . THR A 1 154 ? 10.219 -0.136 -4.289 1 91.75 154 THR A CA 1
ATOM 1188 C C . THR A 1 154 ? 10.312 -1.604 -3.883 1 91.75 154 THR A C 1
ATOM 1190 O O . THR A 1 154 ? 11.406 -2.109 -3.611 1 91.75 154 THR A O 1
ATOM 1193 N N . LYS A 1 155 ? 9.18 -2.277 -3.836 1 95 155 LYS A N 1
ATOM 1194 C CA . LYS A 1 155 ? 9.18 -3.686 -3.455 1 95 155 LYS A CA 1
ATOM 1195 C C . LYS A 1 155 ? 9.812 -4.547 -4.543 1 95 155 LYS A C 1
ATOM 1197 O O . LYS A 1 155 ? 10.461 -5.559 -4.246 1 95 155 LYS A O 1
ATOM 1202 N N . ILE A 1 156 ? 9.664 -4.152 -5.816 1 94.62 156 ILE A N 1
ATOM 1203 C CA . ILE A 1 156 ? 10.383 -4.832 -6.891 1 94.62 156 ILE A CA 1
ATOM 1204 C C . ILE A 1 156 ? 11.883 -4.746 -6.648 1 94.62 156 ILE A C 1
ATOM 1206 O O . ILE A 1 156 ? 12.586 -5.758 -6.699 1 94.62 156 ILE A O 1
ATOM 1210 N N . ARG A 1 157 ? 12.328 -3.537 -6.348 1 92.88 157 ARG A N 1
ATOM 1211 C CA . ARG A 1 157 ? 13.75 -3.338 -6.082 1 92.88 157 ARG A CA 1
ATOM 1212 C C . ARG A 1 157 ? 14.203 -4.164 -4.883 1 92.88 157 ARG A C 1
ATOM 1214 O O . ARG A 1 157 ? 15.25 -4.812 -4.93 1 92.88 157 ARG A O 1
ATOM 1221 N N . THR A 1 158 ? 13.406 -4.156 -3.803 1 93.25 158 THR A N 1
ATOM 1222 C CA . THR A 1 158 ? 13.727 -4.934 -2.611 1 93.25 158 THR A CA 1
ATOM 1223 C C . THR A 1 158 ? 13.789 -6.422 -2.939 1 93.25 158 THR A C 1
ATOM 1225 O O . THR A 1 158 ? 14.625 -7.152 -2.395 1 93.25 158 THR A O 1
ATOM 1228 N N . SER A 1 159 ? 12.906 -6.836 -3.773 1 95.38 159 SER A N 1
ATOM 1229 C CA . SER A 1 159 ? 12.914 -8.227 -4.207 1 95.38 159 SER A CA 1
ATOM 1230 C C . SER A 1 159 ? 14.234 -8.586 -4.879 1 95.38 159 SER A C 1
ATOM 1232 O O . SER A 1 159 ? 14.766 -9.68 -4.676 1 95.38 159 SER A O 1
ATOM 1234 N N . VAL A 1 160 ? 14.758 -7.676 -5.676 1 93.81 160 VAL A N 1
ATOM 1235 C CA . VAL A 1 160 ? 16.047 -7.887 -6.316 1 93.81 160 VAL A CA 1
ATOM 1236 C C . VAL A 1 160 ? 17.141 -7.98 -5.254 1 93.81 160 VAL A C 1
ATOM 1238 O O . VAL A 1 160 ? 18.062 -8.789 -5.371 1 93.81 160 VAL A O 1
ATOM 1241 N N . GLU A 1 161 ? 17.031 -7.145 -4.25 1 94.5 161 GLU A N 1
ATOM 1242 C CA . GLU A 1 161 ? 17.969 -7.23 -3.137 1 94.5 161 GLU A CA 1
ATOM 1243 C C . GLU A 1 161 ? 17.938 -8.617 -2.502 1 94.5 161 GLU A C 1
ATOM 1245 O O . GLU A 1 161 ? 19 -9.188 -2.203 1 94.5 161 GLU A O 1
ATOM 1250 N N . ARG A 1 162 ? 16.719 -9.156 -2.297 1 95.38 162 ARG A N 1
ATOM 1251 C CA . ARG A 1 162 ? 16.578 -10.5 -1.734 1 95.38 162 ARG A CA 1
ATOM 1252 C C . ARG A 1 162 ? 17.172 -11.547 -2.674 1 95.38 162 ARG A C 1
ATOM 1254 O O . ARG A 1 162 ? 17.719 -12.555 -2.223 1 95.38 162 ARG A O 1
ATOM 1261 N N . LEU A 1 163 ? 17 -11.289 -3.953 1 94.38 163 LEU A N 1
ATOM 1262 C CA . LEU A 1 163 ? 17.562 -12.203 -4.941 1 94.38 163 LEU A CA 1
ATOM 1263 C C . LEU A 1 163 ? 19.078 -12.25 -4.824 1 94.38 163 LEU A C 1
ATOM 1265 O O . LEU A 1 163 ? 19.672 -13.328 -4.887 1 94.38 163 LEU A O 1
ATOM 1269 N N . MET A 1 164 ? 19.719 -11.102 -4.613 1 94.5 164 MET A N 1
ATOM 1270 C CA . MET A 1 164 ? 21.156 -11.055 -4.387 1 94.5 164 MET A CA 1
ATOM 1271 C C . MET A 1 164 ? 21.531 -11.812 -3.119 1 94.5 164 MET A C 1
ATOM 1273 O O . MET A 1 164 ? 22.547 -12.516 -3.088 1 94.5 164 MET A O 1
ATOM 1277 N N . ASP A 1 165 ? 20.672 -11.633 -2.072 1 94.88 165 ASP A N 1
ATOM 1278 C CA . ASP A 1 165 ? 20.906 -12.391 -0.847 1 94.88 165 ASP A CA 1
ATOM 1279 C C . ASP A 1 165 ? 20.875 -13.898 -1.119 1 94.88 165 ASP A C 1
ATOM 1281 O O . ASP A 1 165 ? 21.719 -14.641 -0.602 1 94.88 165 ASP A O 1
ATOM 1285 N N . HIS A 1 166 ? 19.906 -14.305 -1.867 1 93.88 166 HIS A N 1
ATOM 1286 C CA . HIS A 1 166 ? 19.75 -15.711 -2.211 1 93.88 166 HIS A CA 1
ATOM 1287 C C . HIS A 1 166 ? 21 -16.25 -2.902 1 93.88 166 HIS A C 1
ATOM 1289 O O . HIS A 1 166 ? 21.422 -17.375 -2.639 1 93.88 166 HIS A O 1
ATOM 1295 N N . PHE A 1 167 ? 21.641 -15.453 -3.738 1 92.62 167 PHE A N 1
ATOM 1296 C CA . PHE A 1 167 ? 22.828 -15.859 -4.477 1 92.62 167 PHE A CA 1
ATOM 1297 C C . PHE A 1 167 ? 24.094 -15.602 -3.652 1 92.62 167 PHE A C 1
ATOM 1299 O O . PHE A 1 167 ? 25.203 -15.648 -4.18 1 92.62 167 PHE A O 1
ATOM 1306 N N . LYS A 1 168 ? 23.891 -15.203 -2.398 1 95.25 168 LYS A N 1
ATOM 1307 C CA . LYS A 1 168 ? 24.938 -15.078 -1.398 1 95.25 168 LYS A CA 1
ATOM 1308 C C . LYS A 1 168 ? 25.906 -13.953 -1.762 1 95.25 168 LYS A C 1
ATOM 1310 O O . LYS A 1 168 ? 27.109 -14.062 -1.52 1 95.25 168 LYS A O 1
ATOM 1315 N N . VAL A 1 169 ? 25.406 -12.977 -2.441 1 94.88 169 VAL A N 1
ATOM 1316 C CA . VAL A 1 169 ? 26.188 -11.773 -2.662 1 94.88 169 VAL A CA 1
ATOM 1317 C C . VAL A 1 169 ? 26.312 -10.984 -1.36 1 94.88 169 VAL A C 1
ATOM 1319 O O . VAL A 1 169 ? 25.312 -10.766 -0.669 1 94.88 169 VAL A O 1
ATOM 1322 N N . ALA A 1 170 ? 27.453 -10.516 -1.025 1 94 170 ALA A N 1
ATOM 1323 C CA . ALA A 1 170 ? 27.703 -9.82 0.233 1 94 170 ALA A CA 1
ATOM 1324 C C . ALA A 1 170 ? 26.812 -8.602 0.383 1 94 170 ALA A C 1
ATOM 1326 O O . ALA A 1 170 ? 26.578 -7.867 -0.582 1 94 170 ALA A O 1
ATOM 1327 N N . ARG A 1 171 ? 26.344 -8.383 1.583 1 91.31 171 ARG A N 1
ATOM 1328 C CA . ARG A 1 171 ? 25.453 -7.262 1.866 1 91.31 171 ARG A CA 1
ATOM 1329 C C . ARG A 1 171 ? 26.219 -6.074 2.434 1 91.31 171 ARG A C 1
ATOM 1331 O O . ARG A 1 171 ? 25.781 -4.93 2.32 1 91.31 171 ARG A O 1
ATOM 1338 N N . TYR A 1 172 ? 27.266 -6.438 3.094 1 90.44 172 TYR A N 1
ATOM 1339 C CA . TYR A 1 172 ? 28.031 -5.414 3.795 1 90.44 172 TYR A CA 1
ATOM 1340 C C . TYR A 1 172 ? 29.516 -5.508 3.445 1 90.44 172 TYR A C 1
ATOM 1342 O O . TYR A 1 172 ? 30.016 -6.582 3.092 1 90.44 172 TYR A O 1
ATOM 1350 N N . SER A 1 173 ? 30.094 -4.289 3.555 1 90.81 173 SER A N 1
ATOM 1351 C CA . SER A 1 173 ? 31.531 -4.223 3.406 1 90.81 173 SER A CA 1
ATOM 1352 C C . SER A 1 173 ? 32.188 -3.432 4.543 1 90.81 173 SER A C 1
ATOM 1354 O O . SER A 1 173 ? 31.531 -2.578 5.152 1 90.81 173 SER A O 1
ATOM 1356 N N . ARG A 1 174 ? 33.344 -3.781 4.938 1 88.81 174 ARG A N 1
ATOM 1357 C CA . ARG A 1 174 ? 34.094 -3.076 5.984 1 88.81 174 ARG A CA 1
ATOM 1358 C C . ARG A 1 174 ? 34.938 -1.943 5.402 1 88.81 174 ARG A C 1
ATOM 1360 O O . ARG A 1 174 ? 35.75 -2.164 4.504 1 88.81 174 ARG A O 1
ATOM 1367 N N . THR A 1 175 ? 34.5 -0.786 5.684 1 83 175 THR A N 1
ATOM 1368 C CA . THR A 1 175 ? 35.281 0.4 5.305 1 83 175 THR A CA 1
ATOM 1369 C C . THR A 1 175 ? 35.719 1.169 6.543 1 83 175 THR A C 1
ATOM 1371 O O . THR A 1 175 ? 34.906 1.604 7.348 1 83 175 THR A O 1
ATOM 1374 N N . LYS A 1 176 ? 37 1.339 6.738 1 87.19 176 LYS A N 1
ATOM 1375 C CA . LYS A 1 176 ? 37.594 2.051 7.871 1 87.19 176 LYS A CA 1
ATOM 1376 C C . LYS A 1 176 ? 37.062 1.507 9.195 1 87.19 176 LYS A C 1
ATOM 1378 O O . LYS A 1 176 ? 36.656 2.273 10.062 1 87.19 176 LYS A O 1
ATOM 1383 N N . GLY A 1 177 ? 36.875 0.229 9.281 1 84.69 177 GLY A N 1
ATOM 1384 C CA . GLY A 1 177 ? 36.5 -0.452 10.516 1 84.69 177 GLY A CA 1
ATOM 1385 C C . GLY A 1 177 ? 35 -0.495 10.75 1 84.69 177 GLY A C 1
ATOM 1386 O O . GLY A 1 177 ? 34.531 -1.102 11.711 1 84.69 177 GLY A O 1
ATOM 1387 N N . LYS A 1 178 ? 34.312 0.103 9.961 1 87.81 178 LYS A N 1
ATOM 1388 C CA . LYS A 1 178 ? 32.875 0.113 10.125 1 87.81 178 LYS A CA 1
ATOM 1389 C C . LYS A 1 178 ? 32.188 -0.677 9.016 1 87.81 178 LYS A C 1
ATOM 1391 O O . LYS A 1 178 ? 32.625 -0.645 7.863 1 87.81 178 LYS A O 1
ATOM 1396 N N . LEU A 1 179 ? 31.109 -1.377 9.438 1 87.75 179 LEU A N 1
ATOM 1397 C CA . LEU A 1 179 ? 30.312 -2.119 8.477 1 87.75 179 LEU A CA 1
ATOM 1398 C C . LEU A 1 179 ? 29.312 -1.199 7.773 1 87.75 179 LEU A C 1
ATOM 1400 O O . LEU A 1 179 ? 28.516 -0.521 8.438 1 87.75 179 LEU A O 1
ATOM 1404 N N . LYS A 1 180 ? 29.453 -1.17 6.402 1 85.62 180 LYS A N 1
ATOM 1405 C CA . LYS A 1 180 ? 28.531 -0.36 5.609 1 85.62 180 LYS A CA 1
ATOM 1406 C C . LYS A 1 180 ? 27.781 -1.218 4.598 1 85.62 180 LYS A C 1
ATOM 1408 O O . LYS A 1 180 ? 28.344 -2.129 3.998 1 85.62 180 LYS A O 1
ATOM 1413 N N . PRO A 1 181 ? 26.5 -0.851 4.445 1 86.06 181 PRO A N 1
ATOM 1414 C CA . PRO A 1 181 ? 25.75 -1.613 3.438 1 86.06 181 PRO A CA 1
ATOM 1415 C C . PRO A 1 181 ? 26.266 -1.37 2.02 1 86.06 181 PRO A C 1
ATOM 1417 O O . PRO A 1 181 ? 26.625 -0.242 1.677 1 86.06 181 PRO A O 1
ATOM 1420 N N . ILE A 1 182 ? 26.375 -2.445 1.248 1 90.88 182 ILE A N 1
ATOM 1421 C CA . ILE A 1 182 ? 26.781 -2.34 -0.152 1 90.88 182 ILE A CA 1
ATOM 1422 C C . ILE A 1 182 ? 25.562 -1.959 -1.004 1 90.88 182 ILE A C 1
ATOM 1424 O O . ILE A 1 182 ? 24.516 -2.602 -0.927 1 90.88 182 ILE A O 1
ATOM 1428 N N . PRO A 1 183 ? 25.703 -0.879 -1.833 1 89.69 183 PRO A N 1
ATOM 1429 C CA . PRO A 1 183 ? 24.594 -0.497 -2.707 1 89.69 183 PRO A CA 1
ATOM 1430 C C . PRO A 1 183 ? 24.188 -1.606 -3.678 1 89.69 183 PRO A C 1
ATOM 1432 O O . PRO A 1 183 ? 25.047 -2.359 -4.145 1 89.69 183 PRO A O 1
ATOM 1435 N N . LEU A 1 184 ? 22.891 -1.628 -3.949 1 91.25 184 LEU A N 1
ATOM 1436 C CA . LEU A 1 184 ? 22.359 -2.678 -4.812 1 91.25 184 LEU A CA 1
ATOM 1437 C C . LEU A 1 184 ? 23.062 -2.684 -6.16 1 91.25 184 LEU A C 1
ATOM 1439 O O . LEU A 1 184 ? 23.297 -3.748 -6.742 1 91.25 184 LEU A O 1
ATOM 1443 N N . TYR A 1 185 ? 23.391 -1.508 -6.703 1 91.94 185 TYR A N 1
ATOM 1444 C CA . TYR A 1 185 ? 24.125 -1.432 -7.957 1 91.94 185 TYR A CA 1
ATOM 1445 C C . TYR A 1 185 ? 25.391 -2.283 -7.895 1 91.94 185 TYR A C 1
ATOM 1447 O O . TYR A 1 185 ? 25.625 -3.119 -8.766 1 91.94 185 TYR A O 1
ATOM 1455 N N . ASN A 1 186 ? 26.172 -2.092 -6.844 1 94.69 186 ASN A N 1
ATOM 1456 C CA . ASN A 1 186 ? 27.438 -2.799 -6.684 1 94.69 186 ASN A CA 1
ATOM 1457 C C . ASN A 1 186 ? 27.234 -4.297 -6.477 1 94.69 186 ASN A C 1
ATOM 1459 O O . ASN A 1 186 ? 28.031 -5.109 -6.934 1 94.69 186 ASN A O 1
ATOM 1463 N N . ARG A 1 187 ? 26.203 -4.66 -5.773 1 94.31 187 ARG A N 1
ATOM 1464 C CA . ARG A 1 187 ? 25.906 -6.07 -5.555 1 94.31 187 ARG A CA 1
ATOM 1465 C C . ARG A 1 187 ? 25.547 -6.766 -6.863 1 94.31 187 ARG A C 1
ATOM 1467 O O . ARG A 1 187 ? 25.984 -7.887 -7.117 1 94.31 187 ARG A O 1
ATOM 1474 N N . ILE A 1 188 ? 24.766 -6.082 -7.711 1 92.88 188 ILE A N 1
ATOM 1475 C CA . ILE A 1 188 ? 24.406 -6.625 -9.016 1 92.88 188 ILE A CA 1
ATOM 1476 C C . ILE A 1 188 ? 25.656 -6.801 -9.867 1 92.88 188 ILE A C 1
ATOM 1478 O O . ILE A 1 188 ? 25.844 -7.844 -10.5 1 92.88 188 ILE A O 1
ATOM 1482 N N . GLU A 1 189 ? 26.531 -5.801 -9.828 1 92.31 189 GLU A N 1
ATOM 1483 C CA . GLU A 1 189 ? 27.781 -5.887 -10.586 1 92.31 189 GLU A CA 1
ATOM 1484 C C . GLU A 1 189 ? 28.625 -7.07 -10.117 1 92.31 189 GLU A C 1
ATOM 1486 O O . GLU A 1 189 ? 29.188 -7.797 -10.938 1 92.31 189 GLU A O 1
ATOM 1491 N N . ALA A 1 190 ? 28.719 -7.223 -8.828 1 92.75 190 ALA A N 1
ATOM 1492 C CA . ALA A 1 190 ? 29.484 -8.336 -8.266 1 92.75 190 ALA A CA 1
ATOM 1493 C C . ALA A 1 190 ? 28.891 -9.68 -8.703 1 92.75 190 ALA A C 1
ATOM 1495 O O . ALA A 1 190 ? 29.641 -10.609 -9.031 1 92.75 190 ALA A O 1
ATOM 1496 N N . PHE A 1 191 ? 27.625 -9.797 -8.648 1 92.88 191 PHE A N 1
ATOM 1497 C CA . PHE A 1 191 ? 26.922 -11.008 -9.062 1 92.88 191 PHE A CA 1
ATOM 1498 C C . PHE A 1 191 ? 27.234 -11.336 -10.516 1 92.88 191 PHE A C 1
ATOM 1500 O O . PHE A 1 191 ? 27.531 -12.484 -10.852 1 92.88 191 PHE A O 1
ATOM 1507 N N . ILE A 1 192 ? 27.109 -10.289 -11.344 1 85.94 192 ILE A N 1
ATOM 1508 C CA . ILE A 1 192 ? 27.344 -10.469 -12.773 1 85.94 192 ILE A CA 1
ATOM 1509 C C . ILE A 1 192 ? 28.781 -10.906 -13.016 1 85.94 192 ILE A C 1
ATOM 1511 O O . ILE A 1 192 ? 29.031 -11.812 -13.812 1 85.94 192 ILE A O 1
ATOM 1515 N N . LYS A 1 193 ? 29.703 -10.289 -12.398 1 88 193 LYS A N 1
ATOM 1516 C CA . LYS A 1 193 ? 31.125 -10.617 -12.539 1 88 193 LYS A CA 1
ATOM 1517 C C . LYS A 1 193 ? 31.391 -12.07 -12.156 1 88 193 LYS A C 1
ATOM 1519 O O . LYS A 1 193 ? 32.156 -12.766 -12.828 1 88 193 LYS A O 1
ATOM 1524 N N . ALA A 1 194 ? 30.781 -12.523 -11.188 1 87.06 194 ALA A N 1
ATOM 1525 C CA . ALA A 1 194 ? 31 -13.875 -10.664 1 87.06 194 ALA A CA 1
ATOM 1526 C C . ALA A 1 194 ? 30.344 -14.922 -11.555 1 87.06 194 ALA A C 1
ATOM 1528 O O . ALA A 1 194 ? 30.781 -16.062 -11.617 1 87.06 194 ALA A O 1
ATOM 1529 N N . ASN A 1 195 ? 29.297 -14.602 -12.117 1 81.12 195 ASN A N 1
ATOM 1530 C CA . ASN A 1 195 ? 28.5 -15.609 -12.82 1 81.12 195 ASN A CA 1
ATOM 1531 C C . ASN A 1 195 ? 28.594 -15.43 -14.336 1 81.12 195 ASN A C 1
ATOM 1533 O O . ASN A 1 195 ? 28.094 -16.266 -15.094 1 81.12 195 ASN A O 1
ATOM 1537 N N . GLY A 1 196 ? 29.453 -14.547 -14.805 1 71.25 196 GLY A N 1
ATOM 1538 C CA . GLY A 1 196 ? 29.609 -14.258 -16.219 1 71.25 196 GLY A CA 1
ATOM 1539 C C . GLY A 1 196 ? 28.531 -13.344 -16.766 1 71.25 196 GLY A C 1
ATOM 1540 O O . GLY A 1 196 ? 27.5 -13.141 -16.109 1 71.25 196 GLY A O 1
ATOM 1541 N N . LYS A 1 197 ? 28.906 -12.469 -17.891 1 58.31 197 LYS A N 1
ATOM 1542 C CA . LYS A 1 197 ? 27.984 -11.523 -18.516 1 58.31 197 LYS A CA 1
ATOM 1543 C C . LYS A 1 197 ? 26.656 -12.195 -18.875 1 58.31 197 LYS A C 1
ATOM 1545 O O . LYS A 1 197 ? 26.609 -13.031 -19.781 1 58.31 197 LYS A O 1
ATOM 1550 N N . VAL A 1 198 ? 25.953 -12.539 -18 1 54.94 198 VAL A N 1
ATOM 1551 C CA . VAL A 1 198 ? 24.656 -13.148 -18.25 1 54.94 198 VAL A CA 1
ATOM 1552 C C . VAL A 1 198 ? 23.672 -12.078 -18.734 1 54.94 198 VAL A C 1
ATOM 1554 O O . VAL A 1 198 ? 23.828 -10.898 -18.422 1 54.94 198 VAL A O 1
ATOM 1557 N N . VAL A 1 199 ? 22.906 -12.344 -19.859 1 53.88 199 VAL A N 1
ATOM 1558 C CA . VAL A 1 199 ? 21.797 -11.633 -20.469 1 53.88 199 VAL A CA 1
ATOM 1559 C C . VAL A 1 199 ? 21.016 -10.875 -19.391 1 53.88 199 VAL A C 1
ATOM 1561 O O . VAL A 1 199 ? 20.391 -9.852 -19.688 1 53.88 199 VAL A O 1
ATOM 1564 N N . HIS A 1 200 ? 21.516 -10.953 -18.062 1 67.5 200 HIS A N 1
ATOM 1565 C CA . HIS A 1 200 ? 20.578 -10.5 -17.031 1 67.5 200 HIS A CA 1
ATOM 1566 C C . HIS A 1 200 ? 21.047 -9.195 -16.391 1 67.5 200 HIS A C 1
ATOM 1568 O O . HIS A 1 200 ? 20.328 -8.594 -15.594 1 67.5 200 HIS A O 1
ATOM 1574 N N . GLN A 1 201 ? 22.125 -8.766 -16.922 1 77.94 201 GLN A N 1
ATOM 1575 C CA . GLN A 1 201 ? 22.641 -7.555 -16.297 1 77.94 201 GLN A CA 1
ATOM 1576 C C . GLN A 1 201 ? 21.703 -6.371 -16.516 1 77.94 201 GLN A C 1
ATOM 1578 O O . GLN A 1 201 ? 21.344 -5.688 -15.555 1 77.94 201 GLN A O 1
ATOM 1583 N N . ASP A 1 202 ? 21.328 -6.289 -17.719 1 82.94 202 ASP A N 1
ATOM 1584 C CA . ASP A 1 202 ? 20.469 -5.148 -18.047 1 82.94 202 ASP A CA 1
ATOM 1585 C C . ASP A 1 202 ? 19.125 -5.258 -17.359 1 82.94 202 ASP A C 1
ATOM 1587 O O . ASP A 1 202 ? 18.547 -4.246 -16.938 1 82.94 202 ASP A O 1
ATOM 1591 N N . HIS A 1 203 ? 18.703 -6.473 -17.219 1 86.38 203 HIS A N 1
ATOM 1592 C CA . HIS A 1 203 ? 17.406 -6.684 -16.578 1 86.38 203 HIS A CA 1
ATOM 1593 C C . HIS A 1 203 ? 17.453 -6.301 -15.102 1 86.38 203 HIS A C 1
ATOM 1595 O O . HIS A 1 203 ? 16.594 -5.566 -14.617 1 86.38 203 HIS A O 1
ATOM 1601 N N . LEU A 1 204 ? 18.5 -6.738 -14.445 1 90.69 204 LEU A N 1
ATOM 1602 C CA . LEU A 1 204 ? 18.609 -6.484 -13.016 1 90.69 204 LEU A CA 1
ATOM 1603 C C . LEU A 1 204 ? 18.812 -4.996 -12.734 1 90.69 204 LEU A C 1
ATOM 1605 O O . LEU A 1 204 ? 18.203 -4.449 -11.805 1 90.69 204 LEU A O 1
ATOM 1609 N N . HIS A 1 205 ? 19.562 -4.375 -13.57 1 91.06 205 HIS A N 1
ATOM 1610 C CA . HIS A 1 205 ? 19.766 -2.941 -13.391 1 91.06 205 HIS A CA 1
ATOM 1611 C C . HIS A 1 205 ? 18.5 -2.162 -13.734 1 91.06 205 HIS A C 1
ATOM 1613 O O . HIS A 1 205 ? 18.203 -1.144 -13.102 1 91.06 205 HIS A O 1
ATOM 1619 N N . ALA A 1 206 ? 17.797 -2.557 -14.742 1 90.12 206 ALA A N 1
ATOM 1620 C CA . ALA A 1 206 ? 16.531 -1.911 -15.07 1 90.12 206 ALA A CA 1
ATOM 1621 C C . ALA A 1 206 ? 15.57 -1.947 -13.883 1 90.12 206 ALA A C 1
ATOM 1623 O O . ALA A 1 206 ? 14.898 -0.957 -13.594 1 90.12 206 ALA A O 1
ATOM 1624 N N . LEU A 1 207 ? 15.539 -3.033 -13.188 1 92.5 207 LEU A N 1
ATOM 1625 C CA . LEU A 1 207 ? 14.656 -3.201 -12.039 1 92.5 207 LEU A CA 1
ATOM 1626 C C . LEU A 1 207 ? 15.094 -2.309 -10.883 1 92.5 207 LEU A C 1
ATOM 1628 O O . LEU A 1 207 ? 14.258 -1.723 -10.195 1 92.5 207 LEU A O 1
ATOM 1632 N N . ARG A 1 208 ? 16.359 -2.229 -10.672 1 90.5 208 ARG A N 1
ATOM 1633 C CA . ARG A 1 208 ? 16.906 -1.32 -9.664 1 90.5 208 ARG A CA 1
ATOM 1634 C C . ARG A 1 208 ? 16.516 0.123 -9.961 1 90.5 208 ARG A C 1
ATOM 1636 O O . ARG A 1 208 ? 16.094 0.854 -9.062 1 90.5 208 ARG A O 1
ATOM 1643 N N . VAL A 1 209 ? 16.594 0.482 -11.227 1 86.25 209 VAL A N 1
ATOM 1644 C CA . VAL A 1 209 ? 16.312 1.85 -11.648 1 86.25 209 VAL A CA 1
ATOM 1645 C C . VAL A 1 209 ? 14.836 2.164 -11.445 1 86.25 209 VAL A C 1
ATOM 1647 O O . VAL A 1 209 ? 14.484 3.244 -10.961 1 86.25 209 VAL A O 1
ATOM 1650 N N . VAL A 1 210 ? 13.953 1.285 -11.75 1 85.75 210 VAL A N 1
ATOM 1651 C CA . VAL A 1 210 ? 12.523 1.484 -11.57 1 85.75 210 VAL A CA 1
ATOM 1652 C C . VAL A 1 210 ? 12.219 1.722 -10.094 1 85.75 210 VAL A C 1
ATOM 1654 O O . VAL A 1 210 ? 11.398 2.58 -9.75 1 85.75 210 VAL A O 1
ATOM 1657 N N . GLY A 1 211 ? 12.844 1.007 -9.227 1 83.19 211 GLY A N 1
ATOM 1658 C CA . GLY A 1 211 ? 12.672 1.204 -7.793 1 83.19 211 GLY A CA 1
ATOM 1659 C C . GLY A 1 211 ? 13.078 2.592 -7.328 1 83.19 211 GLY A C 1
ATOM 1660 O O . GLY A 1 211 ? 12.391 3.199 -6.504 1 83.19 211 GLY A O 1
ATOM 1661 N N . ASN A 1 212 ? 14.164 3.1 -7.93 1 77.75 212 ASN A N 1
ATOM 1662 C CA . ASN A 1 212 ? 14.633 4.438 -7.586 1 77.75 212 ASN A CA 1
ATOM 1663 C C . ASN A 1 212 ? 13.648 5.508 -8.031 1 77.75 212 ASN A C 1
ATOM 1665 O O . ASN A 1 212 ? 13.438 6.5 -7.332 1 77.75 212 ASN A O 1
ATOM 1669 N N . LEU A 1 213 ? 13.078 5.219 -9.164 1 73.62 213 LEU A N 1
ATOM 1670 C CA . LEU A 1 213 ? 12.086 6.152 -9.688 1 73.62 213 LEU A CA 1
ATOM 1671 C C . LEU A 1 213 ? 10.836 6.168 -8.812 1 73.62 213 LEU A C 1
ATOM 1673 O O . LEU A 1 213 ? 10.195 7.211 -8.664 1 73.62 213 LEU A O 1
ATOM 1677 N N . GLY A 1 214 ? 10.516 5.168 -8.219 1 72.81 214 GLY A N 1
ATOM 1678 C CA . GLY A 1 214 ? 9.344 5.051 -7.363 1 72.81 214 GLY A CA 1
ATOM 1679 C C . GLY A 1 214 ? 9.469 5.836 -6.074 1 72.81 214 GLY A C 1
ATOM 1680 O O . GLY A 1 214 ? 8.461 6.27 -5.508 1 72.81 214 GLY A O 1
ATOM 1681 N N . THR A 1 215 ? 10.609 6.043 -5.566 1 67.56 215 THR A N 1
ATOM 1682 C CA . THR A 1 215 ? 10.82 6.699 -4.281 1 67.56 215 THR A CA 1
ATOM 1683 C C . THR A 1 215 ? 11.078 8.188 -4.469 1 67.56 215 THR A C 1
ATOM 1685 O O . THR A 1 215 ? 10.758 9 -3.594 1 67.56 215 THR A O 1
ATOM 1688 N N . HIS A 1 216 ? 11.547 8.43 -5.629 1 63.41 216 HIS A N 1
ATOM 1689 C CA . HIS A 1 216 ? 12.086 9.781 -5.754 1 63.41 216 HIS A CA 1
ATOM 1690 C C . HIS A 1 216 ? 11.18 10.656 -6.621 1 63.41 216 HIS A C 1
ATOM 1692 O O . HIS A 1 216 ? 11.078 11.859 -6.398 1 63.41 216 HIS A O 1
ATOM 1698 N N . LYS A 1 217 ? 10.812 9.992 -7.688 1 61.44 217 LYS A N 1
ATOM 1699 C CA . LYS A 1 217 ? 10.109 10.812 -8.664 1 61.44 217 LYS A CA 1
ATOM 1700 C C . LYS A 1 217 ? 8.672 10.336 -8.859 1 61.44 217 LYS A C 1
ATOM 1702 O O . LYS A 1 217 ? 8.398 9.133 -8.773 1 61.44 217 LYS A O 1
ATOM 1707 N N . ASN A 1 218 ? 7.711 11.055 -8.477 1 61.5 218 ASN A N 1
ATOM 1708 C CA . ASN A 1 218 ? 6.309 10.727 -8.703 1 61.5 218 ASN A CA 1
ATOM 1709 C C . ASN A 1 218 ? 5.98 10.664 -10.195 1 61.5 218 ASN A C 1
ATOM 1711 O O . ASN A 1 218 ? 4.914 11.117 -10.617 1 61.5 218 ASN A O 1
ATOM 1715 N N . SER A 1 219 ? 6.926 9.945 -10.977 1 71.69 219 SER A N 1
ATOM 1716 C CA . SER A 1 219 ? 6.645 10.023 -12.406 1 71.69 219 SER A CA 1
ATOM 1717 C C . SER A 1 219 ? 6.426 8.641 -13 1 71.69 219 SER A C 1
ATOM 1719 O O . SER A 1 219 ? 6.266 8.5 -14.219 1 71.69 219 SER A O 1
ATOM 1721 N N . LEU A 1 220 ? 6.285 7.668 -12.164 1 87.38 220 LEU A N 1
ATOM 1722 C CA . LEU A 1 220 ? 6.113 6.32 -12.695 1 87.38 220 LEU A CA 1
ATOM 1723 C C . LEU A 1 220 ? 4.68 6.098 -13.164 1 87.38 220 LEU A C 1
ATOM 1725 O O . LEU A 1 220 ? 3.732 6.516 -12.492 1 87.38 220 LEU A O 1
ATOM 1729 N N . THR A 1 221 ? 4.633 5.477 -14.359 1 91.25 221 THR A N 1
ATOM 1730 C CA . THR A 1 221 ? 3.316 5.117 -14.875 1 91.25 221 THR A CA 1
ATOM 1731 C C . THR A 1 221 ? 3.016 3.645 -14.609 1 91.25 221 THR A C 1
ATOM 1733 O O . THR A 1 221 ? 3.918 2.871 -14.281 1 91.25 221 THR A O 1
ATOM 1736 N N . ARG A 1 222 ? 1.788 3.373 -14.703 1 94.25 222 ARG A N 1
ATOM 1737 C CA . ARG A 1 222 ? 1.355 1.985 -14.57 1 94.25 222 ARG A CA 1
ATOM 1738 C C . ARG A 1 222 ? 2.064 1.091 -15.578 1 94.25 222 ARG A C 1
ATOM 1740 O O . ARG A 1 222 ? 2.486 -0.018 -15.242 1 94.25 222 ARG A O 1
ATOM 1747 N N . SER A 1 223 ? 2.23 1.578 -16.781 1 92.62 223 SER A N 1
ATOM 1748 C CA . SER A 1 223 ? 2.92 0.845 -17.844 1 92.62 223 SER A CA 1
ATOM 1749 C C . SER A 1 223 ? 4.371 0.565 -17.453 1 92.62 223 SER A C 1
ATOM 1751 O O . SER A 1 223 ? 4.887 -0.524 -17.719 1 92.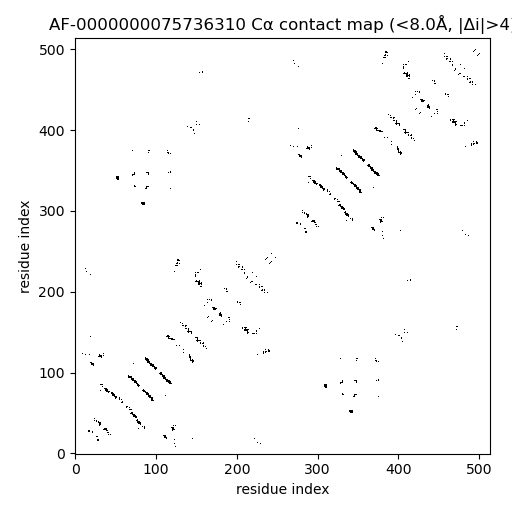62 223 SER A O 1
ATOM 1753 N N . ASP A 1 224 ? 5.023 1.524 -16.859 1 91.75 224 ASP A N 1
ATOM 1754 C CA . ASP A 1 224 ? 6.398 1.343 -16.422 1 91.75 224 ASP A CA 1
ATOM 1755 C C . ASP A 1 224 ? 6.512 0.171 -15.445 1 91.75 224 ASP A C 1
ATOM 1757 O O . ASP A 1 224 ? 7.414 -0.66 -15.562 1 91.75 224 ASP A O 1
ATOM 1761 N N . ILE A 1 225 ? 5.613 0.101 -14.523 1 95.06 225 ILE A N 1
ATOM 1762 C CA . ILE A 1 225 ? 5.664 -0.925 -13.492 1 95.06 225 ILE A CA 1
ATOM 1763 C C . ILE A 1 225 ? 5.363 -2.291 -14.102 1 95.06 225 ILE A C 1
ATOM 1765 O O . ILE A 1 225 ? 6.012 -3.285 -13.766 1 95.06 225 ILE A O 1
ATOM 1769 N N . LEU A 1 226 ? 4.406 -2.361 -15 1 95.12 226 LEU A N 1
ATOM 1770 C CA . LEU A 1 226 ? 4.082 -3.617 -15.672 1 95.12 226 LEU A CA 1
ATOM 1771 C C . LEU A 1 226 ? 5.27 -4.117 -16.484 1 95.12 226 LEU A C 1
ATOM 1773 O O . LEU A 1 226 ? 5.547 -5.32 -16.516 1 95.12 226 LEU A O 1
ATOM 1777 N N . GLU A 1 227 ? 5.969 -3.182 -17.094 1 92.44 227 GLU A N 1
ATOM 1778 C CA . GLU A 1 227 ? 7.18 -3.551 -17.812 1 92.44 227 GLU A CA 1
ATOM 1779 C C . GLU A 1 227 ? 8.242 -4.094 -16.875 1 92.44 227 GLU A C 1
ATOM 1781 O O . GLU A 1 227 ? 8.93 -5.066 -17.188 1 92.44 227 GLU A O 1
ATOM 1786 N N . ALA A 1 228 ? 8.359 -3.461 -15.766 1 93.75 228 ALA A N 1
ATOM 1787 C CA . ALA A 1 228 ? 9.32 -3.93 -14.766 1 93.75 228 ALA A CA 1
ATOM 1788 C C . ALA A 1 228 ? 8.992 -5.355 -14.328 1 93.75 228 ALA A C 1
ATOM 1790 O O . ALA A 1 228 ? 9.891 -6.195 -14.211 1 93.75 228 ALA A O 1
ATOM 1791 N N . PHE A 1 229 ? 7.727 -5.652 -14.086 1 95.56 229 PHE A N 1
ATOM 1792 C CA . PHE A 1 229 ? 7.316 -7.004 -13.719 1 95.56 229 PHE A CA 1
ATOM 1793 C C . PHE A 1 229 ? 7.672 -8 -14.812 1 95.56 229 PHE A C 1
ATOM 1795 O O . PHE A 1 229 ? 8.172 -9.094 -14.523 1 95.56 229 PHE A O 1
ATOM 1802 N N . GLN A 1 230 ? 7.43 -7.609 -16.016 1 92.31 230 GLN A N 1
ATOM 1803 C CA . GLN A 1 230 ? 7.73 -8.5 -17.125 1 92.31 230 GLN A CA 1
ATOM 1804 C C . GLN A 1 230 ? 9.227 -8.781 -17.219 1 92.31 230 GLN A C 1
ATOM 1806 O O . GLN A 1 230 ? 9.633 -9.93 -17.422 1 92.31 230 GLN A O 1
ATOM 1811 N N . VAL A 1 231 ? 10.023 -7.742 -17.109 1 91.19 231 VAL A N 1
ATOM 1812 C CA . VAL A 1 231 ? 11.477 -7.891 -17.109 1 91.19 231 VAL A CA 1
ATOM 1813 C C . VAL A 1 231 ? 11.898 -8.82 -15.977 1 91.19 231 VAL A C 1
ATOM 1815 O O . VAL A 1 231 ? 12.758 -9.68 -16.156 1 91.19 231 VAL A O 1
ATOM 1818 N N . TYR A 1 232 ? 11.297 -8.68 -14.836 1 93.12 232 TYR A N 1
ATOM 1819 C CA . TYR A 1 232 ? 11.656 -9.484 -13.672 1 93.12 232 TYR A CA 1
ATOM 1820 C C . TYR A 1 232 ? 11.297 -10.953 -13.891 1 93.12 232 TYR A C 1
ATOM 1822 O O . TYR A 1 232 ? 12.055 -11.844 -13.508 1 93.12 232 TYR A O 1
ATOM 1830 N N . GLU A 1 233 ? 10.102 -11.18 -14.422 1 91.88 233 GLU A N 1
ATOM 1831 C CA . GLU A 1 233 ? 9.695 -12.539 -14.75 1 91.88 233 GLU A CA 1
ATOM 1832 C C . GLU A 1 233 ? 10.742 -13.242 -15.602 1 91.88 233 GLU A C 1
ATOM 1834 O O . GLU A 1 233 ? 11.109 -14.383 -15.328 1 91.88 233 GLU A O 1
ATOM 1839 N N . HIS A 1 234 ? 11.211 -12.531 -16.578 1 87.5 234 HIS A N 1
ATOM 1840 C CA . HIS A 1 234 ? 12.234 -13.078 -17.453 1 87.5 234 HIS A CA 1
ATOM 1841 C C . HIS A 1 234 ? 13.531 -13.344 -16.703 1 87.5 234 HIS A C 1
ATOM 1843 O O . HIS A 1 234 ? 14.164 -14.391 -16.875 1 87.5 234 HIS A O 1
ATOM 1849 N N . ALA A 1 235 ? 13.891 -12.398 -15.914 1 88.75 235 ALA A N 1
ATOM 1850 C CA . ALA A 1 235 ? 15.109 -12.547 -15.133 1 88.75 235 ALA A CA 1
ATOM 1851 C C . ALA A 1 235 ? 15.023 -13.758 -14.203 1 88.75 235 ALA A C 1
ATOM 1853 O O . ALA A 1 235 ? 15.977 -14.531 -14.094 1 88.75 235 ALA A O 1
ATOM 1854 N N . LEU A 1 236 ? 13.906 -13.969 -13.539 1 91.19 236 LEU A N 1
ATOM 1855 C CA . LEU A 1 236 ? 13.727 -15.086 -12.625 1 91.19 236 LEU A CA 1
ATOM 1856 C C . LEU A 1 236 ? 13.766 -16.422 -13.375 1 91.19 236 LEU A C 1
ATOM 1858 O O . LEU A 1 236 ? 14.344 -17.391 -12.891 1 91.19 236 LEU A O 1
ATOM 1862 N N . ASP A 1 237 ? 13.133 -16.406 -14.508 1 88.06 237 ASP A N 1
ATOM 1863 C CA . ASP A 1 237 ? 13.141 -17.625 -15.312 1 88.06 237 ASP A CA 1
ATOM 1864 C C . ASP A 1 237 ? 14.562 -18.031 -15.688 1 88.06 237 ASP A C 1
ATOM 1866 O O . ASP A 1 237 ? 14.922 -19.203 -15.625 1 88.06 237 ASP A O 1
ATOM 1870 N N . GLU A 1 238 ? 15.32 -17.078 -16.016 1 84.62 238 GLU A N 1
ATOM 1871 C CA . GLU A 1 238 ? 16.688 -17.328 -16.453 1 84.62 238 GLU A CA 1
ATOM 1872 C C . GLU A 1 238 ? 17.594 -17.688 -15.273 1 84.62 238 GLU A C 1
ATOM 1874 O O . GLU A 1 238 ? 18.406 -18.609 -15.359 1 84.62 238 GLU A O 1
ATOM 1879 N N . LEU A 1 239 ? 17.438 -17.031 -14.219 1 87 239 LEU A N 1
ATOM 1880 C CA . LEU A 1 239 ? 18.359 -17.156 -13.094 1 87 239 LEU A CA 1
ATOM 1881 C C . LEU A 1 239 ? 17.984 -18.344 -12.203 1 87 239 LEU A C 1
ATOM 1883 O O . LEU A 1 239 ? 18.859 -19.016 -11.648 1 87 239 LEU A O 1
ATOM 1887 N N . ILE A 1 240 ? 16.719 -18.531 -12.086 1 86.75 240 ILE A N 1
ATOM 1888 C CA . ILE A 1 240 ? 16.234 -19.562 -11.172 1 86.75 240 ILE A CA 1
ATOM 1889 C C . ILE A 1 240 ? 15.789 -20.781 -11.961 1 86.75 240 ILE A C 1
ATOM 1891 O O . ILE A 1 240 ? 16.078 -21.922 -11.57 1 86.75 240 ILE A O 1
ATOM 1895 N N . GLY A 1 241 ? 15.008 -20.562 -12.984 1 75.5 241 GLY A N 1
ATOM 1896 C CA . GLY A 1 241 ? 14.492 -21.672 -13.781 1 75.5 241 GLY A CA 1
ATOM 1897 C C . GLY A 1 241 ? 15.586 -22.484 -14.453 1 75.5 241 GLY A C 1
ATOM 1898 O O . GLY A 1 241 ? 15.578 -23.719 -14.391 1 75.5 241 GLY A O 1
ATOM 1899 N N . LYS A 1 242 ? 16.391 -21.766 -15.227 1 62.47 242 LYS A N 1
ATOM 1900 C CA . LYS A 1 242 ? 17.469 -22.484 -15.922 1 62.47 242 LYS A CA 1
ATOM 1901 C C . LYS A 1 242 ? 18.438 -23.109 -14.93 1 62.47 242 LYS A C 1
ATOM 1903 O O . LYS A 1 242 ? 18.938 -24.219 -15.148 1 62.47 242 LYS A O 1
ATOM 1908 N N . LYS A 1 243 ? 18.688 -22.391 -13.914 1 52.53 243 LYS A N 1
ATOM 1909 C CA . LYS A 1 243 ? 19.531 -22.984 -12.875 1 52.53 243 LYS A CA 1
ATOM 1910 C C . LYS A 1 243 ? 18.891 -24.234 -12.305 1 52.53 243 LYS A C 1
ATOM 1912 O O . LYS A 1 243 ? 19.578 -25.234 -12.039 1 52.53 243 LYS A O 1
ATOM 1917 N N . SER A 1 244 ? 17.594 -24.031 -12.227 1 49.75 244 SER A N 1
ATOM 1918 C CA . SER A 1 244 ? 16.859 -25.219 -11.789 1 49.75 244 SER A CA 1
ATOM 1919 C C . SER A 1 244 ? 16.938 -26.328 -12.828 1 49.75 244 SER A C 1
ATOM 1921 O O . SER A 1 244 ? 17.094 -27.5 -12.484 1 49.75 244 SER A O 1
ATOM 1923 N N . ALA A 1 245 ? 16.859 -25.969 -14.141 1 49.94 245 ALA A N 1
ATOM 1924 C CA . ALA A 1 245 ? 17 -26.969 -15.195 1 49.94 245 ALA A CA 1
ATOM 1925 C C . ALA A 1 245 ? 18.406 -27.547 -15.227 1 49.94 245 ALA A C 1
ATOM 1927 O O . ALA A 1 245 ? 18.578 -28.766 -15.414 1 49.94 245 ALA A O 1
ATOM 1928 N N . SER A 1 246 ? 19.328 -26.672 -15 1 46.47 246 SER A N 1
ATOM 1929 C CA . SER A 1 246 ? 20.703 -27.172 -14.992 1 46.47 246 SER A CA 1
ATOM 1930 C C . SER A 1 246 ? 20.953 -28.078 -13.789 1 46.47 246 SER A C 1
ATOM 1932 O O . SER A 1 246 ? 21.609 -29.109 -13.906 1 46.47 246 SER A O 1
ATOM 1934 N N . ILE A 1 247 ? 20.469 -27.641 -12.734 1 45.28 247 ILE A N 1
ATOM 1935 C CA . ILE A 1 247 ? 20.641 -28.469 -11.547 1 45.28 247 ILE A CA 1
ATOM 1936 C C . ILE A 1 247 ? 19.875 -29.781 -11.711 1 45.28 247 ILE A C 1
ATOM 1938 O O . ILE A 1 247 ? 20.375 -30.844 -11.352 1 45.28 247 ILE A O 1
ATOM 1942 N N . ALA A 1 248 ? 18.703 -29.609 -12.273 1 47.5 248 ALA A N 1
ATOM 1943 C CA . ALA A 1 248 ? 17.922 -30.812 -12.531 1 47.5 248 ALA A CA 1
ATOM 1944 C C . ALA A 1 248 ? 18.656 -31.734 -13.508 1 47.5 248 ALA A C 1
ATOM 1946 O O . ALA A 1 248 ? 18.688 -32.938 -13.328 1 47.5 248 ALA A O 1
ATOM 1947 N N . LYS A 1 249 ? 19.234 -31.141 -14.531 1 47.88 249 LYS A N 1
ATOM 1948 C CA . LYS A 1 249 ? 20.016 -31.922 -15.477 1 47.88 249 LYS A CA 1
ATOM 1949 C C . LYS A 1 249 ? 21.219 -32.562 -14.797 1 47.88 249 LYS A C 1
ATOM 1951 O O . LYS A 1 249 ? 21.531 -33.75 -15.047 1 47.88 249 LYS A O 1
ATOM 1956 N N . LEU A 1 250 ? 21.781 -31.766 -13.984 1 47.19 250 LEU A N 1
ATOM 1957 C CA . LEU A 1 250 ? 22.938 -32.312 -13.273 1 47.19 250 LEU A CA 1
ATOM 1958 C C . LEU A 1 250 ? 22.516 -33.438 -12.32 1 47.19 250 LEU A C 1
ATOM 1960 O O . LEU A 1 250 ? 23.172 -34.469 -12.234 1 47.19 250 LEU A O 1
ATOM 1964 N N . ALA A 1 251 ? 21.5 -33.188 -11.625 1 46.81 251 ALA A N 1
ATOM 1965 C CA . ALA A 1 251 ? 20.984 -34.219 -10.711 1 46.81 251 ALA A CA 1
ATOM 1966 C C . ALA A 1 251 ? 20.609 -35.5 -11.461 1 46.81 251 ALA A C 1
ATOM 1968 O O . ALA A 1 251 ? 20.891 -36.594 -10.992 1 46.81 251 ALA A O 1
ATOM 1969 N N . ARG A 1 252 ? 20.031 -35.375 -12.586 1 49.03 252 ARG A N 1
ATOM 1970 C CA . ARG A 1 252 ? 19.703 -36.5 -13.43 1 49.03 252 ARG A CA 1
ATOM 1971 C C . ARG A 1 252 ? 20.969 -37.219 -13.891 1 49.03 252 ARG A C 1
ATOM 1973 O O . ARG A 1 252 ? 21.016 -38.469 -13.961 1 49.03 252 ARG A O 1
ATOM 1980 N N . LYS A 1 253 ? 21.938 -36.406 -14.125 1 50.22 253 LYS A N 1
ATOM 1981 C CA . LYS A 1 253 ? 23.203 -37 -14.539 1 50.22 253 LYS A CA 1
ATOM 1982 C C . LYS A 1 253 ? 23.844 -37.781 -13.398 1 50.22 253 LYS A C 1
ATOM 1984 O O . LYS A 1 253 ? 24.438 -38.844 -13.609 1 50.22 253 LYS A O 1
ATOM 1989 N N . LEU A 1 254 ? 23.656 -37.125 -12.242 1 53.31 254 LEU A N 1
ATOM 1990 C CA . LEU A 1 254 ? 24.266 -37.781 -11.086 1 53.31 254 LEU A CA 1
ATOM 1991 C C . LEU A 1 254 ? 23.469 -39.031 -10.695 1 53.31 254 LEU A C 1
ATOM 1993 O O . LEU A 1 254 ? 24.047 -40 -10.203 1 53.31 254 LEU A O 1
ATOM 1997 N N . LYS A 1 255 ? 22.234 -39.125 -10.852 1 50.47 255 LYS A N 1
ATOM 1998 C CA . LYS A 1 255 ? 21.406 -40.312 -10.586 1 50.47 255 LYS A CA 1
ATOM 1999 C C . LYS A 1 255 ? 21.656 -41.406 -11.633 1 50.47 255 LYS A C 1
ATOM 2001 O O . LYS A 1 255 ? 21.438 -42.594 -11.375 1 50.47 255 LYS A O 1
ATOM 2006 N N . LYS A 1 256 ? 22 -41 -12.758 1 49.56 256 LYS A N 1
ATOM 2007 C CA . LYS A 1 256 ? 22.297 -42 -13.797 1 49.56 256 LYS A CA 1
ATOM 2008 C C . LYS A 1 256 ? 23.688 -42.594 -13.594 1 49.56 256 LYS A C 1
ATOM 2010 O O . LYS A 1 256 ? 24.062 -43.562 -14.273 1 49.56 256 LYS A O 1
ATOM 2015 N N . LYS A 1 257 ? 24.328 -42.062 -12.516 1 44.28 257 LYS A N 1
ATOM 2016 C CA . LYS A 1 257 ? 25.547 -42.781 -12.172 1 44.28 257 LYS A CA 1
ATOM 2017 C C . LYS A 1 257 ? 25.312 -43.719 -10.992 1 44.28 257 LYS A C 1
ATOM 2019 O O . LYS A 1 257 ? 24.578 -43.375 -10.062 1 44.28 257 LYS A O 1
ATOM 2024 N N . MET B 1 1 ? -14.508 41.844 24.328 1 25.86 1 MET B N 1
ATOM 2025 C CA . MET B 1 1 ? -14.609 40.438 24.656 1 25.86 1 MET B CA 1
ATOM 2026 C C . MET B 1 1 ? -13.969 39.594 23.562 1 25.86 1 MET B C 1
ATOM 2028 O O . MET B 1 1 ? -14.43 39.562 22.422 1 25.86 1 MET B O 1
ATOM 2032 N N . VAL B 1 2 ? -12.648 39.469 23.547 1 27.61 2 VAL B N 1
ATOM 2033 C CA . VAL B 1 2 ? -11.797 38.75 22.578 1 27.61 2 VAL B CA 1
ATOM 2034 C C . VAL B 1 2 ? -12.148 37.281 22.547 1 27.61 2 VAL B C 1
ATOM 2036 O O . VAL B 1 2 ? -12.164 36.625 23.578 1 27.61 2 VAL B O 1
ATOM 2039 N N . SER B 1 3 ? -13.008 36.906 21.641 1 25.88 3 SER B N 1
ATOM 2040 C CA . SER B 1 3 ? -13.375 35.5 21.469 1 25.88 3 SER B CA 1
ATOM 2041 C C . SER B 1 3 ? -12.141 34.594 21.406 1 25.88 3 SER B C 1
ATOM 2043 O O . SER B 1 3 ? -11.25 34.812 20.578 1 25.88 3 SER B O 1
ATOM 2045 N N . ALA B 1 4 ? -11.766 34.062 22.531 1 31.3 4 ALA B N 1
ATOM 2046 C CA . ALA B 1 4 ? -10.734 33.031 22.672 1 31.3 4 ALA B CA 1
ATOM 2047 C C . ALA B 1 4 ? -10.891 31.953 21.594 1 31.3 4 ALA B C 1
ATOM 2049 O O . ALA B 1 4 ? -11.93 31.312 21.5 1 31.3 4 ALA B O 1
ATOM 2050 N N . VAL B 1 5 ? -10.297 32.125 20.5 1 29.3 5 VAL B N 1
ATOM 2051 C CA . VAL B 1 5 ? -10.156 31.016 19.547 1 29.3 5 VAL B CA 1
ATOM 2052 C C . VAL B 1 5 ? -9.797 29.734 20.281 1 29.3 5 VAL B C 1
ATOM 2054 O O . VAL B 1 5 ? -8.797 29.672 21 1 29.3 5 VAL B O 1
ATOM 2057 N N . THR B 1 6 ? -10.797 29.016 20.812 1 28.08 6 THR B N 1
ATOM 2058 C CA . THR B 1 6 ? -10.609 27.672 21.359 1 28.08 6 THR B CA 1
ATOM 2059 C C . THR B 1 6 ? -9.609 26.891 20.516 1 28.08 6 THR B C 1
ATOM 2061 O O . THR B 1 6 ? -9.789 26.734 19.297 1 28.08 6 THR B O 1
ATOM 2064 N N . CYS B 1 7 ? -8.359 27.031 20.703 1 30.64 7 CYS B N 1
ATOM 2065 C CA . CYS B 1 7 ? -7.367 26.078 20.234 1 30.64 7 CYS B CA 1
ATOM 2066 C C . CYS B 1 7 ? -7.926 24.656 20.234 1 30.64 7 CYS B C 1
ATOM 2068 O O . CYS B 1 7 ? -8.266 24.125 21.297 1 30.64 7 CYS B O 1
ATOM 2070 N N . GLY B 1 8 ? -8.773 24.297 19.375 1 32.03 8 GLY B N 1
ATOM 2071 C CA . GLY B 1 8 ? -9.266 22.938 19.266 1 32.03 8 GLY B CA 1
ATOM 2072 C C . GLY B 1 8 ? -8.281 21.906 19.781 1 32.03 8 GLY B C 1
ATOM 2073 O O . GLY B 1 8 ? -7.074 22.031 19.578 1 32.03 8 GLY B O 1
ATOM 2074 N N . ALA B 1 9 ? -8.508 21.234 20.875 1 34.22 9 ALA B N 1
ATOM 2075 C CA . ALA B 1 9 ? -7.805 20.125 21.5 1 34.22 9 ALA B CA 1
ATOM 2076 C C . ALA B 1 9 ? -7.176 19.203 20.469 1 34.22 9 ALA B C 1
ATOM 2078 O O . ALA B 1 9 ? -7.875 18.656 19.609 1 34.22 9 ALA B O 1
ATOM 2079 N N . VAL B 1 10 ? -6.109 19.484 19.859 1 42.31 10 VAL B N 1
ATOM 2080 C CA . VAL B 1 10 ? -5.305 18.531 19.094 1 42.31 10 VAL B CA 1
ATOM 2081 C C . VAL B 1 10 ? -5.375 17.156 19.75 1 42.31 10 VAL B C 1
ATOM 2083 O O . VAL B 1 10 ? -5.082 17.016 20.938 1 42.31 10 VAL B O 1
ATOM 2086 N N . MET B 1 11 ? -6.426 16.391 19.516 1 48.28 11 MET B N 1
ATOM 2087 C CA . MET B 1 11 ? -6.473 15.047 20.062 1 48.28 11 MET B CA 1
ATOM 2088 C C . MET B 1 11 ? -5.09 14.414 20.078 1 48.28 11 MET B C 1
ATOM 2090 O O . MET B 1 11 ? -4.371 14.461 19.078 1 48.28 11 MET B O 1
ATOM 2094 N N . ALA B 1 12 ? -4.488 14.328 21.297 1 56.25 12 ALA B N 1
ATOM 2095 C CA . ALA B 1 12 ? -3.227 13.625 21.531 1 56.25 12 ALA B CA 1
ATOM 2096 C C . ALA B 1 12 ? -3.176 12.312 20.75 1 56.25 12 ALA B C 1
ATOM 2098 O O . ALA B 1 12 ? -4.203 11.656 20.578 1 56.25 12 ALA B O 1
ATOM 2099 N N . PHE B 1 13 ? -2.168 12.211 20 1 75.75 13 PHE B N 1
ATOM 2100 C CA . PHE B 1 13 ? -1.875 10.961 19.312 1 75.75 13 PHE B CA 1
ATOM 2101 C C . PHE B 1 13 ? -2.156 9.766 20.219 1 75.75 13 PHE B C 1
ATOM 2103 O O . PHE B 1 13 ? -1.568 9.648 21.297 1 75.75 13 PHE B O 1
ATOM 2110 N N . ASP B 1 14 ? -3.258 9.062 19.969 1 83.81 14 ASP B N 1
ATOM 2111 C CA . ASP B 1 14 ? -3.566 7.844 20.719 1 83.81 14 ASP B CA 1
ATOM 2112 C C . ASP B 1 14 ? -3.012 6.609 20 1 83.81 14 ASP B C 1
ATOM 2114 O O . ASP B 1 14 ? -3.635 6.09 19.078 1 83.81 14 ASP B O 1
ATOM 2118 N N . ARG B 1 15 ? -1.961 6.121 20.531 1 88.69 15 ARG B N 1
ATOM 2119 C CA . ARG B 1 15 ? -1.257 5.008 19.906 1 88.69 15 ARG B CA 1
ATOM 2120 C C . ARG B 1 15 ? -2.088 3.729 19.984 1 88.69 15 ARG B C 1
ATOM 2122 O O . ARG B 1 15 ? -1.928 2.834 19.141 1 88.69 15 ARG B O 1
ATOM 2129 N N . ASN B 1 16 ? -2.982 3.654 20.875 1 91.75 16 ASN B N 1
ATOM 2130 C CA . ASN B 1 16 ? -3.662 2.406 21.203 1 91.75 16 ASN B CA 1
ATOM 2131 C C . ASN B 1 16 ? -4.703 2.041 20.141 1 91.75 16 ASN B C 1
ATOM 2133 O O . ASN B 1 16 ? -5.164 0.898 20.094 1 91.75 16 ASN B O 1
ATOM 2137 N N . ILE B 1 17 ? -5.082 2.941 19.344 1 95.31 17 ILE B N 1
ATOM 2138 C CA . ILE B 1 17 ? -6.145 2.645 18.391 1 95.31 17 ILE B CA 1
ATOM 2139 C C . ILE B 1 17 ? -5.539 2.113 17.094 1 95.31 17 ILE B C 1
ATOM 2141 O O . ILE B 1 17 ? -6.254 1.598 16.219 1 95.31 17 ILE B O 1
ATOM 2145 N N . TRP B 1 18 ? -4.262 2.223 16.953 1 96.94 18 TRP B N 1
ATOM 2146 C CA . TRP B 1 18 ? -3.611 1.828 15.703 1 96.94 18 TRP B CA 1
ATOM 2147 C C . TRP B 1 18 ? -3.072 0.405 15.797 1 96.94 18 TRP B C 1
ATOM 2149 O O . TRP B 1 18 ? -1.906 0.154 15.484 1 96.94 18 TRP B O 1
ATOM 2159 N N . ILE B 1 19 ? -3.971 -0.475 16.109 1 95.62 19 ILE B N 1
ATOM 2160 C CA . ILE B 1 19 ? -3.631 -1.881 16.297 1 95.62 19 ILE B CA 1
ATOM 2161 C C . ILE B 1 19 ? -3.773 -2.627 14.969 1 95.62 19 ILE B C 1
ATOM 2163 O O . ILE B 1 19 ? -4.52 -2.199 14.086 1 95.62 19 ILE B O 1
ATOM 2167 N N . GLU B 1 20 ? -3.053 -3.713 14.852 1 95.62 20 GLU B N 1
ATOM 2168 C CA . GLU B 1 20 ? -2.943 -4.477 13.609 1 95.62 20 GLU B CA 1
ATOM 2169 C C . GLU B 1 20 ? -4.242 -5.219 13.305 1 95.62 20 GLU B C 1
ATOM 2171 O O . GLU B 1 20 ? -4.574 -5.438 12.133 1 95.62 20 GLU B O 1
ATOM 2176 N N . LYS B 1 21 ? -4.898 -5.656 14.289 1 97.06 21 LYS B N 1
ATOM 2177 C CA . LYS B 1 21 ? -6.086 -6.492 14.156 1 97.06 21 LYS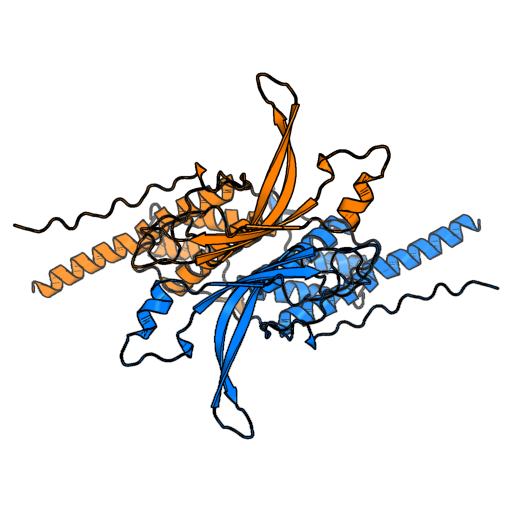 B CA 1
ATOM 2178 C C . LYS B 1 21 ? -7.117 -6.164 15.234 1 97.06 21 LYS B C 1
ATOM 2180 O O . LYS B 1 21 ? -6.766 -5.66 16.297 1 97.06 21 LYS B O 1
ATOM 2185 N N . PHE B 1 22 ? -8.352 -6.395 14.922 1 96.44 22 PHE B N 1
ATOM 2186 C CA . PHE B 1 22 ? -9.422 -6.141 15.883 1 96.44 22 PHE B CA 1
ATOM 2187 C C . PHE B 1 22 ? -10.625 -7.027 15.594 1 96.44 22 PHE B C 1
ATOM 2189 O O . PHE B 1 22 ? -10.695 -7.684 14.555 1 96.44 22 PHE B O 1
ATOM 2196 N N . LEU B 1 23 ? -11.5 -7.062 16.531 1 95.06 23 LEU B N 1
ATOM 2197 C CA . LEU B 1 23 ? -12.742 -7.801 16.375 1 95.06 23 LEU B CA 1
ATOM 2198 C C . LEU B 1 23 ? -13.789 -6.957 15.648 1 95.06 23 LEU B C 1
ATOM 2200 O O . LEU B 1 23 ? -13.75 -5.727 15.719 1 95.06 23 LEU B O 1
ATOM 2204 N N . GLU B 1 24 ? -14.695 -7.633 14.945 1 92.44 24 GLU B N 1
ATOM 2205 C CA . GLU B 1 24 ? -15.75 -6.961 14.195 1 92.44 24 GLU B CA 1
ATOM 2206 C C . GLU B 1 24 ? -16.484 -5.945 15.062 1 92.44 24 GLU B C 1
ATOM 2208 O O . GLU B 1 24 ? -16.766 -4.832 14.617 1 92.44 24 GLU B O 1
ATOM 2213 N N . ASN B 1 25 ? -16.734 -6.297 16.312 1 92.06 25 ASN B N 1
ATOM 2214 C CA . ASN B 1 25 ? -17.516 -5.453 17.203 1 92.06 25 ASN B CA 1
ATOM 2215 C C . ASN B 1 25 ? -16.641 -4.535 18.031 1 92.06 25 ASN B C 1
ATOM 2217 O O . ASN B 1 25 ? -17.109 -3.879 18.969 1 92.06 25 ASN B O 1
ATOM 2221 N N . SER B 1 26 ? -15.391 -4.508 17.719 1 94.81 26 SER B N 1
ATOM 2222 C CA . SER B 1 26 ? -14.453 -3.67 18.469 1 94.81 26 SER B CA 1
ATOM 2223 C C . SER B 1 26 ? -13.531 -2.898 17.516 1 94.81 26 SER B C 1
ATOM 2225 O O . SER B 1 26 ? -12.312 -2.883 17.703 1 94.81 26 SER B O 1
ATOM 2227 N N . VAL B 1 27 ? -14.148 -2.33 16.547 1 95.88 27 VAL B N 1
ATOM 2228 C CA . VAL B 1 27 ? -13.383 -1.486 15.625 1 95.88 27 VAL B CA 1
ATOM 2229 C C . VAL B 1 27 ? -12.844 -0.267 16.375 1 95.88 27 VAL B C 1
ATOM 2231 O O . VAL B 1 27 ? -13.594 0.412 17.078 1 95.88 27 VAL B O 1
ATOM 2234 N N . PRO B 1 28 ? -11.594 0.025 16.25 1 96.62 28 PRO B N 1
ATOM 2235 C CA . PRO B 1 28 ? -11.039 1.194 16.938 1 96.62 28 PRO B CA 1
ATOM 2236 C C . PRO B 1 28 ? -11.664 2.506 16.469 1 96.62 28 PRO B C 1
ATOM 2238 O O . PRO B 1 28 ? -12.156 2.592 15.336 1 96.62 28 PRO B O 1
ATOM 2241 N N . SER B 1 29 ? -11.617 3.525 17.297 1 94.69 29 SER B N 1
ATOM 2242 C CA . SER B 1 29 ? -12.148 4.852 17 1 94.69 29 SER B CA 1
ATOM 2243 C C . SER B 1 29 ? -11.164 5.668 16.156 1 94.69 29 SER B C 1
ATOM 2245 O O . SER B 1 29 ? -10.594 6.645 16.641 1 94.69 29 SER B O 1
ATOM 2247 N N . PHE B 1 30 ? -11.078 5.352 14.891 1 97.06 30 PHE B N 1
ATOM 2248 C CA . PHE B 1 30 ? -10.148 6.059 14.016 1 97.06 30 PHE B CA 1
ATOM 2249 C C . PHE B 1 30 ? -10.648 7.469 13.727 1 97.06 30 PHE B C 1
ATOM 2251 O O . PHE B 1 30 ? -11.852 7.691 13.586 1 97.06 30 PHE B O 1
ATOM 2258 N N . PRO B 1 31 ? -9.703 8.414 13.609 1 96.5 31 PRO B N 1
ATOM 2259 C CA . PRO B 1 31 ? -10.109 9.766 13.211 1 96.5 31 PRO B CA 1
ATOM 2260 C C . PRO B 1 31 ? -10.609 9.828 11.766 1 96.5 31 PRO B C 1
ATOM 2262 O O . PRO B 1 31 ? -10.117 9.094 10.906 1 96.5 31 PRO B O 1
ATOM 2265 N N . CYS B 1 32 ? -11.562 10.688 11.555 1 97.44 32 CYS B N 1
ATOM 2266 C CA . CYS B 1 32 ? -12.109 10.859 10.211 1 97.44 32 CYS B CA 1
ATOM 2267 C C . CYS B 1 32 ? -11.07 11.461 9.273 1 97.44 32 CYS B C 1
ATOM 2269 O O . CYS B 1 32 ? -10.469 12.492 9.586 1 97.44 32 CYS B O 1
ATOM 2271 N N . PRO B 1 33 ? -10.914 10.828 8.148 1 96.94 33 PRO B N 1
ATOM 2272 C CA . PRO B 1 33 ? -9.914 11.352 7.207 1 96.94 33 PRO B CA 1
ATOM 2273 C C . PRO B 1 33 ? -10.391 12.609 6.48 1 96.94 33 PRO B C 1
ATOM 2275 O O . PRO B 1 33 ? -9.609 13.258 5.785 1 96.94 33 PRO B O 1
ATOM 2278 N N . HIS B 1 34 ? -11.578 12.969 6.586 1 95.69 34 HIS B N 1
ATOM 2279 C CA . HIS B 1 34 ? -12.125 14.102 5.844 1 95.69 34 HIS B CA 1
ATOM 2280 C C . HIS B 1 34 ? -12.219 15.344 6.727 1 95.69 34 HIS B C 1
ATOM 2282 O O . HIS B 1 34 ? -11.688 16.406 6.379 1 95.69 34 HIS B O 1
ATOM 2288 N N . CYS B 1 35 ? -12.867 15.25 7.887 1 93.25 35 CYS B N 1
ATOM 2289 C CA . CYS B 1 35 ? -13.117 16.453 8.68 1 93.25 35 CYS B CA 1
ATOM 2290 C C . CYS B 1 35 ? -12.125 16.562 9.828 1 93.25 35 CYS B C 1
ATOM 2292 O O . CYS B 1 35 ? -12.008 17.609 10.453 1 93.25 35 CYS B O 1
ATOM 2294 N N . SER B 1 36 ? -11.391 15.555 10.188 1 84.31 36 SER B N 1
ATOM 2295 C CA . SER B 1 36 ? -10.391 15.461 11.242 1 84.31 36 SER B CA 1
ATOM 2296 C C . SER B 1 36 ? -11.008 15.695 12.617 1 84.31 36 SER B C 1
ATOM 2298 O O . SER B 1 36 ? -10.32 15.578 13.633 1 84.31 36 SER B O 1
ATOM 2300 N N . ARG B 1 37 ? -12.227 15.977 12.719 1 87.38 37 ARG B N 1
ATOM 2301 C CA . ARG B 1 37 ? -12.922 16.219 13.977 1 87.38 37 ARG B CA 1
ATOM 2302 C C . ARG B 1 37 ? -13.742 15.016 14.398 1 87.38 37 ARG B C 1
ATOM 2304 O O . ARG B 1 37 ? -13.969 14.789 15.586 1 87.38 37 ARG B O 1
ATOM 2311 N N . GLY B 1 38 ? -14.164 14.344 13.445 1 94.31 38 GLY B N 1
ATOM 2312 C CA . GLY B 1 38 ? -15.016 13.203 13.727 1 94.31 38 GLY B CA 1
ATOM 2313 C C . GLY B 1 38 ? -14.242 11.914 13.922 1 94.31 38 GLY B C 1
ATOM 2314 O O . GLY B 1 38 ? -13.031 11.867 13.711 1 94.31 38 GLY B O 1
ATOM 2315 N N . VAL B 1 39 ? -15 10.898 14.398 1 96.25 39 VAL B N 1
ATOM 2316 C CA . VAL B 1 39 ? -14.484 9.547 14.617 1 96.25 39 VAL B CA 1
ATOM 2317 C C . VAL B 1 39 ? -15.266 8.555 13.758 1 96.25 39 VAL B C 1
ATOM 2319 O O . VAL B 1 39 ? -16.484 8.664 13.633 1 96.25 39 VAL B O 1
ATOM 2322 N N . LEU B 1 40 ? -14.508 7.598 13.227 1 97.38 40 LEU B N 1
ATOM 2323 C CA . LEU B 1 40 ? -15.148 6.586 12.398 1 97.38 40 LEU B CA 1
ATOM 2324 C C . LEU B 1 40 ? -15.836 5.527 13.258 1 97.38 40 LEU B C 1
ATOM 2326 O O . LEU B 1 40 ? -15.266 5.074 14.258 1 97.38 40 LEU B O 1
ATOM 2330 N N . GLY B 1 41 ? -16.984 5.195 12.844 1 96.81 41 GLY B N 1
ATOM 2331 C CA . GLY B 1 41 ? -17.75 4.172 13.547 1 96.81 41 GLY B CA 1
ATOM 2332 C C . GLY B 1 41 ? -18.266 3.078 12.633 1 96.81 41 GLY B C 1
ATOM 2333 O O . GLY B 1 41 ? -18.375 3.279 11.422 1 96.81 41 GLY B O 1
ATOM 2334 N N . PHE B 1 42 ? -18.516 1.929 13.219 1 96.75 42 PHE B N 1
ATOM 2335 C CA . PHE B 1 42 ? -19.172 0.806 12.547 1 96.75 42 PHE B CA 1
ATOM 2336 C C . PHE B 1 42 ? -20.641 0.73 12.922 1 96.75 42 PHE B C 1
ATOM 2338 O O . PHE B 1 42 ? -21 0.804 14.102 1 96.75 42 PHE B O 1
ATOM 2345 N N . ASP B 1 43 ? -21.484 0.553 11.945 1 93.5 43 ASP B N 1
ATOM 2346 C CA . ASP B 1 43 ? -22.922 0.609 12.18 1 93.5 43 ASP B CA 1
ATOM 2347 C C . ASP B 1 43 ? -23.469 -0.771 12.531 1 93.5 43 ASP B C 1
ATOM 2349 O O . ASP B 1 43 ? -24.672 -0.928 12.734 1 93.5 43 ASP B O 1
ATOM 2353 N N . GLY B 1 44 ? -22.734 -1.832 12.477 1 93.19 44 GLY B N 1
ATOM 2354 C CA . GLY B 1 44 ? -23.188 -3.178 12.805 1 93.19 44 GLY B CA 1
ATOM 2355 C C . GLY B 1 44 ? -23.75 -3.928 11.617 1 93.19 44 GLY B C 1
ATOM 2356 O O . GLY B 1 44 ? -24.078 -5.113 11.719 1 93.19 44 GLY B O 1
ATOM 2357 N N . LYS B 1 45 ? -23.766 -3.312 10.453 1 95 45 LYS B N 1
ATOM 2358 C CA . LYS B 1 45 ? -24.438 -3.938 9.32 1 95 45 LYS B CA 1
ATOM 2359 C C . LYS B 1 45 ? -23.531 -3.996 8.102 1 95 45 LYS B C 1
ATOM 2361 O O . LYS B 1 45 ? -23.484 -5.008 7.391 1 95 45 LYS B O 1
ATOM 2366 N N . SER B 1 46 ? -22.891 -2.99 7.824 1 97.62 46 SER B N 1
ATOM 2367 C CA . SER B 1 46 ? -22.062 -2.879 6.617 1 97.62 46 SER B CA 1
ATOM 2368 C C . SER B 1 46 ? -20.797 -3.707 6.734 1 97.62 46 SER B C 1
ATOM 2370 O O . SER B 1 46 ? -19.688 -3.158 6.723 1 97.62 46 SER B O 1
ATOM 2372 N N . PHE B 1 47 ? -21 -5.031 6.902 1 98.44 47 PHE B N 1
ATOM 2373 C CA . PHE B 1 47 ? -19.922 -5.996 7.051 1 98.44 47 PHE B CA 1
ATOM 2374 C C . PHE B 1 47 ? -20.234 -7.285 6.305 1 98.44 47 PHE B C 1
ATOM 2376 O O . PHE B 1 47 ? -21.297 -7.867 6.484 1 98.44 47 PHE B O 1
ATOM 2383 N N . TRP B 1 48 ? -19.266 -7.676 5.43 1 98.69 48 TRP B N 1
ATOM 2384 C CA . TRP B 1 48 ? -19.422 -8.906 4.66 1 98.69 48 TRP B CA 1
ATOM 2385 C C . TRP B 1 48 ? -18.141 -9.727 4.68 1 98.69 48 TRP B C 1
ATOM 2387 O O . TRP B 1 48 ? -17.047 -9.18 4.605 1 98.69 48 TRP B O 1
ATOM 2397 N N . LYS B 1 49 ? -18.266 -10.992 4.836 1 98.44 49 LYS B N 1
ATOM 2398 C CA . LYS B 1 49 ? -17.109 -11.891 4.848 1 98.44 49 LYS B CA 1
ATOM 2399 C C . LYS B 1 49 ? -17.406 -13.172 4.078 1 98.44 49 LYS B C 1
ATOM 2401 O O . LYS B 1 49 ? -18.578 -13.523 3.871 1 98.44 49 LYS B O 1
ATOM 2406 N N . GLU B 1 50 ? -16.375 -13.812 3.604 1 98.5 50 GLU B N 1
ATOM 2407 C CA . GLU B 1 50 ? -16.516 -15.07 2.869 1 98.5 50 GLU B CA 1
ATOM 2408 C C . GLU B 1 50 ? -15.297 -15.961 3.072 1 98.5 50 GLU B C 1
ATOM 2410 O O . GLU B 1 50 ? -14.164 -15.484 3.078 1 98.5 50 GLU B O 1
ATOM 2415 N N . GLU B 1 51 ? -15.562 -17.203 3.309 1 98.38 51 GLU B N 1
ATOM 2416 C CA . GLU B 1 51 ? -14.523 -18.219 3.344 1 98.38 51 GLU B CA 1
ATOM 2417 C C . GLU B 1 51 ? -14.352 -18.875 1.979 1 98.38 51 GLU B C 1
ATOM 2419 O O . GLU B 1 51 ? -15.305 -19.438 1.429 1 98.38 51 GLU B O 1
ATOM 2424 N N . PRO B 1 52 ? -13.164 -18.844 1.427 1 98.25 52 PRO B N 1
ATOM 2425 C CA . PRO B 1 52 ? -12.969 -19.5 0.133 1 98.25 52 PRO B CA 1
ATOM 2426 C C . PRO B 1 52 ? -13.219 -21.016 0.195 1 98.25 52 PRO B C 1
ATOM 2428 O O . PRO B 1 52 ? -13.055 -21.625 1.253 1 98.25 52 PRO B O 1
ATOM 2431 N N . LYS B 1 53 ? -13.484 -21.594 -0.956 1 97.5 53 LYS B N 1
ATOM 2432 C CA . LYS B 1 53 ? -13.82 -23.016 -1.041 1 97.5 53 LYS B CA 1
ATOM 2433 C C . LYS B 1 53 ? -12.664 -23.875 -0.554 1 97.5 53 LYS B C 1
ATOM 2435 O O . LYS B 1 53 ? -12.883 -24.859 0.157 1 97.5 53 LYS B O 1
ATOM 2440 N N . HIS B 1 54 ? -11.5 -23.516 -0.967 1 96.44 54 HIS B N 1
ATOM 2441 C CA . HIS B 1 54 ? -10.359 -24.328 -0.566 1 96.44 54 HIS B CA 1
ATOM 2442 C C . HIS B 1 54 ? -10.219 -24.375 0.952 1 96.44 54 HIS B C 1
ATOM 2444 O O . HIS B 1 54 ? -9.844 -25.406 1.516 1 96.44 54 HIS B O 1
ATOM 2450 N N . SER B 1 55 ? -10.438 -23.25 1.621 1 96.94 55 SER B N 1
ATOM 2451 C CA . SER B 1 55 ? -10.422 -23.219 3.08 1 96.94 55 SER B CA 1
ATOM 2452 C C . SER B 1 55 ? -11.555 -24.062 3.664 1 96.94 55 SER B C 1
ATOM 2454 O O . SER B 1 55 ? -11.344 -24.812 4.617 1 96.94 55 SER B O 1
ATOM 2456 N N . LYS B 1 56 ? -12.734 -24.047 3.115 1 97.31 56 LYS B N 1
ATOM 2457 C CA . LYS B 1 56 ? -13.867 -24.844 3.559 1 97.31 56 LYS B CA 1
ATOM 2458 C C . LYS B 1 56 ? -13.594 -26.344 3.381 1 97.31 56 LYS B C 1
ATOM 2460 O O . LYS B 1 56 ? -13.906 -27.141 4.258 1 97.31 56 LYS B O 1
ATOM 2465 N N . ASP B 1 57 ? -13.047 -26.625 2.273 1 96.44 57 ASP B N 1
ATOM 2466 C CA . ASP B 1 57 ? -12.758 -28.031 1.966 1 96.44 57 ASP B CA 1
ATOM 2467 C C . ASP B 1 57 ? -11.773 -28.625 2.975 1 96.44 57 ASP B C 1
ATOM 2469 O O . ASP B 1 57 ? -11.82 -29.812 3.271 1 96.44 57 ASP B O 1
ATOM 2473 N N . ALA B 1 58 ? -10.945 -27.812 3.484 1 96 58 ALA B N 1
ATOM 2474 C CA . ALA B 1 58 ? -9.938 -28.266 4.445 1 96 58 ALA B CA 1
ATOM 2475 C C . ALA B 1 58 ? -10.594 -28.734 5.742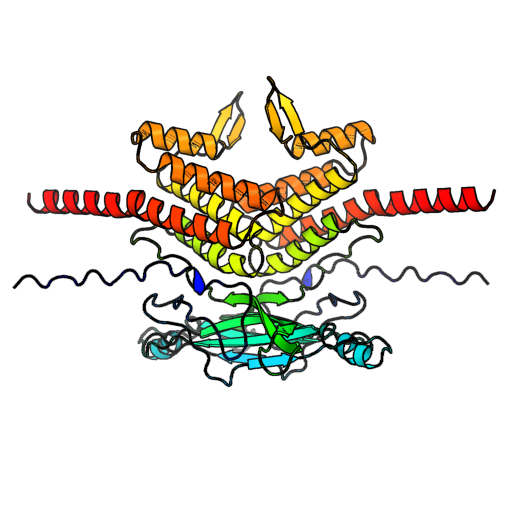 1 96 58 ALA B C 1
ATOM 2477 O O . ALA B 1 58 ? -9.969 -29.438 6.535 1 96 58 ALA B O 1
ATOM 2478 N N . HIS B 1 59 ? -11.859 -28.359 5.973 1 95.56 59 HIS B N 1
ATOM 2479 C CA . HIS B 1 59 ? -12.578 -28.75 7.18 1 95.56 59 HIS B CA 1
ATOM 2480 C C . HIS B 1 59 ? -12.688 -30.281 7.285 1 95.56 59 HIS B C 1
ATOM 2482 O O . HIS B 1 59 ? -12.828 -30.812 8.383 1 95.56 59 HIS B O 1
ATOM 2488 N N . ALA B 1 60 ? -12.562 -30.938 6.203 1 95.31 60 ALA B N 1
ATOM 2489 C CA . ALA B 1 60 ? -12.742 -32.375 6.156 1 95.31 60 ALA B CA 1
ATOM 2490 C C . ALA B 1 60 ? -11.461 -33.094 6.535 1 95.31 60 ALA B C 1
ATOM 2492 O O . ALA B 1 60 ? -11.469 -34.312 6.773 1 95.31 60 ALA B O 1
ATOM 2493 N N . HIS B 1 61 ? -10.375 -32.438 6.531 1 95.62 61 HIS B N 1
ATOM 2494 C CA . HIS B 1 61 ? -9.102 -33.031 6.883 1 95.62 61 HIS B CA 1
ATOM 2495 C C . HIS B 1 61 ? -9.117 -33.562 8.312 1 95.62 61 HIS B C 1
ATOM 2497 O O . HIS B 1 61 ? -9.633 -32.906 9.219 1 95.62 61 HIS B O 1
ATOM 2503 N N . ASP B 1 62 ? -8.484 -34.625 8.562 1 95.44 62 ASP B N 1
ATOM 2504 C CA . ASP B 1 62 ? -8.516 -35.312 9.859 1 95.44 62 ASP B CA 1
ATOM 2505 C C . ASP B 1 62 ? -7.871 -34.438 10.945 1 95.44 62 ASP B C 1
ATOM 2507 O O . ASP B 1 62 ? -8.328 -34.438 12.086 1 95.44 62 ASP B O 1
ATOM 2511 N N . ASP B 1 63 ? -6.906 -33.75 10.602 1 95.81 63 ASP B N 1
ATOM 2512 C CA . ASP B 1 63 ? -6.152 -32.969 11.562 1 95.81 63 ASP B CA 1
ATOM 2513 C C . ASP B 1 63 ? -6.609 -31.5 11.547 1 95.81 63 ASP B C 1
ATOM 2515 O O . ASP B 1 63 ? -5.895 -30.609 12.016 1 95.81 63 ASP B O 1
ATOM 2519 N N . TRP B 1 64 ? -7.77 -31.281 10.992 1 94.06 64 TRP B N 1
ATOM 2520 C CA . TRP B 1 64 ? -8.227 -29.906 10.828 1 94.06 64 TRP B CA 1
ATOM 2521 C C . TRP B 1 64 ? -8.414 -29.234 12.18 1 94.06 64 TRP B C 1
ATOM 2523 O O . TRP B 1 64 ? -8.844 -29.859 13.148 1 94.06 64 TRP B O 1
ATOM 2533 N N . ASP B 1 65 ? -8.094 -27.938 12.219 1 93.94 65 ASP B N 1
ATOM 2534 C CA . ASP B 1 65 ? -8.289 -27.078 13.375 1 93.94 65 ASP B CA 1
ATOM 2535 C C . ASP B 1 65 ? -8.852 -25.719 12.953 1 93.94 65 ASP B C 1
ATOM 2537 O O . ASP B 1 65 ? -8.492 -25.188 11.898 1 93.94 65 ASP B O 1
ATOM 2541 N N . PRO B 1 66 ? -9.734 -25.203 13.75 1 94.81 66 PRO B N 1
ATOM 2542 C CA . PRO B 1 66 ? -10.375 -23.938 13.383 1 94.81 66 PRO B CA 1
ATOM 2543 C C . PRO B 1 66 ? -9.367 -22.859 13.008 1 94.81 66 PRO B C 1
ATOM 2545 O O . PRO B 1 66 ? -9.703 -21.922 12.266 1 94.81 66 PRO B O 1
ATOM 2548 N N . THR B 1 67 ? -8.172 -22.922 13.477 1 95.19 67 THR B N 1
ATOM 2549 C CA . THR B 1 67 ? -7.168 -21.906 13.195 1 95.19 67 THR B CA 1
ATOM 2550 C C . THR B 1 67 ? -6.719 -21.984 11.742 1 95.19 67 THR B C 1
ATOM 2552 O O . THR B 1 67 ? -5.992 -21.109 11.258 1 95.19 67 THR B O 1
ATOM 2555 N N . TRP B 1 68 ? -7.188 -22.969 11.008 1 95.69 68 TRP B N 1
ATOM 2556 C CA . TRP B 1 68 ? -6.871 -23.094 9.586 1 95.69 68 TRP B CA 1
ATOM 2557 C C . TRP B 1 68 ? -7.797 -22.219 8.742 1 95.69 68 TRP B C 1
ATOM 2559 O O . TRP B 1 68 ? -7.535 -21.984 7.562 1 95.69 68 TRP B O 1
ATOM 2569 N N . ILE B 1 69 ? -8.844 -21.766 9.344 1 96.75 69 ILE B N 1
ATOM 2570 C CA . ILE B 1 69 ? -9.844 -20.984 8.617 1 96.75 69 ILE B CA 1
ATOM 2571 C C . ILE B 1 69 ? -9.25 -19.656 8.188 1 96.75 69 ILE B C 1
ATOM 2573 O O . ILE B 1 69 ? -8.625 -18.953 8.992 1 96.75 69 ILE B O 1
ATOM 2577 N N . GLU B 1 70 ? -9.391 -19.359 6.945 1 96.5 70 GLU B N 1
ATOM 2578 C CA . GLU B 1 70 ? -9.062 -18.062 6.359 1 96.5 70 GLU B CA 1
ATOM 2579 C C . GLU B 1 70 ? -10.281 -17.453 5.668 1 96.5 70 GLU B C 1
ATOM 2581 O O . GLU B 1 70 ? -10.938 -18.109 4.859 1 96.5 70 GLU B O 1
ATOM 2586 N N . GLU B 1 71 ? -10.602 -16.266 6.004 1 98.5 71 GLU B N 1
ATOM 2587 C CA . GLU B 1 71 ? -11.703 -15.562 5.363 1 98.5 71 GLU B CA 1
ATOM 2588 C C . GLU B 1 71 ? -11.273 -14.188 4.863 1 98.5 71 GLU B C 1
ATOM 2590 O O . GLU B 1 71 ? -10.203 -13.703 5.223 1 98.5 71 GLU B O 1
ATOM 2595 N N . ARG B 1 72 ? -12.008 -13.719 3.922 1 98.81 72 ARG B N 1
ATOM 2596 C CA . ARG B 1 72 ? -11.883 -12.344 3.449 1 98.81 72 ARG B CA 1
ATOM 2597 C C . ARG B 1 72 ? -13.055 -11.492 3.934 1 98.81 72 ARG B C 1
ATOM 2599 O O . ARG B 1 72 ? -14.172 -11.984 4.086 1 98.81 72 ARG B O 1
ATOM 2606 N N . PHE B 1 73 ? -12.773 -10.203 4.168 1 98.81 73 PHE B N 1
ATOM 2607 C CA . PHE B 1 73 ? -13.883 -9.352 4.578 1 98.81 73 PHE B CA 1
ATOM 2608 C C . PHE B 1 73 ? -13.797 -7.988 3.904 1 98.81 73 PHE B C 1
ATOM 2610 O O . PHE B 1 73 ? -12.727 -7.582 3.449 1 98.81 73 PHE B O 1
ATOM 2617 N N . VAL B 1 74 ? -14.93 -7.359 3.785 1 98.81 74 VAL B N 1
ATOM 2618 C CA . VAL B 1 74 ? -15.086 -5.957 3.42 1 98.81 74 VAL B CA 1
ATOM 2619 C C . VAL B 1 74 ? -16.078 -5.285 4.363 1 98.81 74 VAL B C 1
ATOM 2621 O O . VAL B 1 74 ? -16.953 -5.949 4.922 1 98.81 74 VAL B O 1
ATOM 2624 N N . MET B 1 75 ? -15.922 -4.004 4.586 1 98.69 75 MET B N 1
ATOM 2625 C CA . MET B 1 75 ? -16.859 -3.279 5.441 1 98.69 75 MET B CA 1
ATOM 2626 C C . MET B 1 75 ? -16.781 -1.777 5.191 1 98.69 75 MET B C 1
ATOM 2628 O O . MET B 1 75 ? -15.859 -1.308 4.516 1 98.69 75 MET B O 1
ATOM 2632 N N . PHE B 1 76 ? -17.75 -1.027 5.668 1 98.81 76 PHE B N 1
ATOM 2633 C CA . PHE B 1 76 ? -17.719 0.43 5.672 1 98.81 76 PHE B CA 1
ATOM 2634 C C . PHE B 1 76 ? -17.656 0.964 7.098 1 98.81 76 PHE B C 1
ATOM 2636 O O . PHE B 1 76 ? -18.312 0.436 7.992 1 98.81 76 PHE B O 1
ATOM 2643 N N . LEU B 1 77 ? -16.828 1.891 7.324 1 98.56 77 LEU B N 1
ATOM 2644 C CA . LEU B 1 77 ? -16.875 2.756 8.492 1 98.56 77 LEU B CA 1
ATOM 2645 C C . LEU B 1 77 ? -17.391 4.145 8.125 1 98.56 77 LEU B C 1
ATOM 2647 O O . LEU B 1 77 ? -17.234 4.586 6.988 1 98.56 77 LEU B O 1
ATOM 2651 N N . ARG B 1 78 ? -17.969 4.816 9.094 1 98.19 78 ARG B N 1
ATOM 2652 C CA . ARG B 1 78 ? -18.578 6.105 8.789 1 98.19 78 ARG B CA 1
ATOM 2653 C C . ARG B 1 78 ? -18.25 7.133 9.867 1 98.19 78 ARG B C 1
ATOM 2655 O O . ARG B 1 78 ? -18.234 6.816 11.055 1 98.19 78 ARG B O 1
ATOM 2662 N N . CYS B 1 79 ? -18 8.32 9.375 1 98.25 79 CYS B N 1
ATOM 2663 C CA . CYS B 1 79 ? -17.812 9.43 10.297 1 98.25 79 CYS B CA 1
ATOM 2664 C C . CYS B 1 79 ? -19.109 9.789 11.008 1 98.25 79 CYS B C 1
ATOM 2666 O O . CYS B 1 79 ? -20.141 9.938 10.359 1 98.25 79 CYS B O 1
ATOM 2668 N N . GLY B 1 80 ? -19.031 10.094 12.305 1 96.25 80 GLY B N 1
ATOM 2669 C CA . GLY B 1 80 ? -20.203 10.391 13.109 1 96.25 80 GLY B CA 1
ATOM 2670 C C . GLY B 1 80 ? -20.609 11.852 13.055 1 96.25 80 GLY B C 1
ATOM 2671 O O . GLY B 1 80 ? -21.672 12.227 13.578 1 96.25 80 GLY B O 1
ATOM 2672 N N . VAL B 1 81 ? -19.812 12.672 12.508 1 95.94 81 VAL B N 1
ATOM 2673 C CA . VAL B 1 81 ? -20.156 14.086 12.383 1 95.94 81 VAL B CA 1
ATOM 2674 C C . VAL B 1 81 ? -21.219 14.258 11.297 1 95.94 81 VAL B C 1
ATOM 2676 O O . VAL B 1 81 ? -21 13.875 10.141 1 95.94 81 VAL B O 1
ATOM 2679 N N . ALA B 1 82 ? -22.266 14.867 11.578 1 93 82 ALA B N 1
ATOM 2680 C CA . ALA B 1 82 ? -23.484 14.93 10.766 1 93 82 ALA B CA 1
ATOM 2681 C C . ALA B 1 82 ? -23.203 15.578 9.414 1 93 82 ALA B C 1
ATOM 2683 O O . ALA B 1 82 ? -23.688 15.125 8.375 1 93 82 ALA B O 1
ATOM 2684 N N . LYS B 1 83 ? -22.422 16.562 9.367 1 93.38 83 LYS B N 1
ATOM 2685 C CA . LYS B 1 83 ? -22.203 17.312 8.133 1 93.38 83 LYS B CA 1
ATOM 2686 C C . LYS B 1 83 ? -21.094 16.672 7.301 1 93.38 83 LYS B C 1
ATOM 2688 O O . LYS B 1 83 ? -20.938 16.984 6.121 1 93.38 83 LYS B O 1
ATOM 2693 N N . CYS B 1 84 ? -20.281 15.844 7.797 1 97 84 CYS B N 1
ATOM 2694 C CA . CYS B 1 84 ? -19.188 15.172 7.102 1 97 84 CYS B CA 1
ATOM 2695 C C . CYS B 1 84 ? -19.641 13.82 6.551 1 97 84 CYS B C 1
ATOM 2697 O O . CYS B 1 84 ? -19.812 13.672 5.34 1 97 84 CYS B O 1
ATOM 2699 N N . GLY B 1 85 ? -20 12.891 7.418 1 97.75 85 GLY B N 1
ATOM 2700 C CA . GLY B 1 85 ? -20.516 11.586 7.02 1 97.75 85 GLY B CA 1
ATOM 2701 C C . GLY B 1 85 ? -19.562 10.844 6.098 1 97.75 85 GLY B C 1
ATOM 2702 O O . GLY B 1 85 ? -20 10.023 5.281 1 97.75 85 GLY B O 1
ATOM 2703 N N . GLU B 1 86 ? -18.312 11.07 6.184 1 98.38 86 GLU B N 1
ATOM 2704 C CA . GLU B 1 86 ? -17.328 10.352 5.371 1 98.38 86 GLU B CA 1
ATOM 2705 C C . GLU B 1 86 ? -17.5 8.844 5.508 1 98.38 86 GLU B C 1
ATOM 2707 O O . GLU B 1 86 ? -17.906 8.352 6.562 1 98.38 86 GLU B O 1
ATOM 2712 N N . VAL B 1 87 ? -17.25 8.156 4.406 1 98.69 87 VAL B N 1
ATOM 2713 C CA . VAL B 1 87 ? -17.297 6.699 4.359 1 98.69 87 VAL B CA 1
ATOM 2714 C C . VAL B 1 87 ? -15.898 6.156 4.051 1 98.69 87 VAL B C 1
ATOM 2716 O O . VAL B 1 87 ? -15.234 6.625 3.121 1 98.69 87 VAL B O 1
ATOM 2719 N N . VAL B 1 88 ? -15.477 5.23 4.836 1 98.88 88 VAL B N 1
ATOM 2720 C CA . VAL B 1 88 ? -14.203 4.566 4.605 1 98.88 88 VAL B CA 1
ATOM 2721 C C . VAL B 1 88 ? -14.438 3.102 4.242 1 98.88 88 VAL B C 1
ATOM 2723 O O . VAL B 1 88 ? -15.117 2.375 4.977 1 98.88 88 VAL B O 1
ATOM 2726 N N . ALA B 1 89 ? -13.945 2.729 3.074 1 98.88 89 ALA B N 1
ATOM 2727 C CA . ALA B 1 89 ? -14 1.333 2.645 1 98.88 89 ALA B CA 1
ATOM 2728 C C . ALA B 1 89 ? -12.836 0.536 3.225 1 98.88 89 ALA B C 1
ATOM 2730 O O . ALA B 1 89 ? -11.672 0.933 3.092 1 98.88 89 ALA B O 1
ATOM 2731 N N . VAL B 1 90 ? -13.148 -0.589 3.879 1 98.81 90 VAL B N 1
ATOM 2732 C CA . VAL B 1 90 ? -12.141 -1.423 4.527 1 98.81 90 VAL B CA 1
ATOM 2733 C C . VAL B 1 90 ? -12.172 -2.826 3.928 1 98.81 90 VAL B C 1
ATOM 2735 O O . VAL B 1 90 ? -13.242 -3.379 3.67 1 98.81 90 VAL B O 1
ATOM 2738 N N . SER B 1 91 ? -11.047 -3.391 3.656 1 98.88 91 SER B N 1
ATOM 2739 C CA . SER B 1 91 ? -10.914 -4.777 3.213 1 98.88 91 SER B CA 1
ATOM 2740 C C . SER B 1 91 ? -9.719 -5.457 3.861 1 98.88 91 SER B C 1
ATOM 2742 O O . SER B 1 91 ? -8.797 -4.785 4.336 1 98.88 91 SER B O 1
ATOM 2744 N N . GLY B 1 92 ? -9.805 -6.781 3.984 1 98.69 92 GLY B N 1
ATOM 2745 C CA . GLY B 1 92 ? -8.703 -7.531 4.562 1 98.69 92 GLY B CA 1
ATOM 2746 C C . GLY B 1 92 ? -9.023 -9 4.77 1 98.69 92 GLY B C 1
ATOM 2747 O O . GLY B 1 92 ? -9.836 -9.57 4.039 1 98.69 92 GLY B O 1
ATOM 2748 N N . ASN B 1 93 ? -8.289 -9.539 5.684 1 98.69 93 ASN B N 1
ATOM 2749 C CA . ASN B 1 93 ? -8.398 -10.961 6 1 98.69 93 ASN B CA 1
ATOM 2750 C C . ASN B 1 93 ? -9.008 -11.18 7.383 1 98.69 93 ASN B C 1
ATOM 2752 O O . ASN B 1 93 ? -8.953 -10.289 8.234 1 98.69 93 ASN B O 1
ATOM 2756 N N . ILE B 1 94 ? -9.594 -12.312 7.52 1 98.5 94 ILE B N 1
ATOM 2757 C CA . ILE B 1 94 ? -10.031 -12.789 8.828 1 98.5 94 ILE B CA 1
ATOM 2758 C C . ILE B 1 94 ? -9.297 -14.086 9.172 1 98.5 94 ILE B C 1
ATOM 2760 O O . ILE B 1 94 ? -9.164 -14.977 8.328 1 98.5 94 ILE B O 1
ATOM 2764 N N . GLU B 1 95 ? -8.805 -14.117 10.305 1 97.62 95 GLU B N 1
ATOM 2765 C CA . GLU B 1 95 ? -8.219 -15.336 10.836 1 97.62 95 GLU B CA 1
ATOM 2766 C C . GLU B 1 95 ? -8.867 -15.734 12.164 1 97.62 95 GLU B C 1
ATOM 2768 O O . GLU B 1 95 ? -9.398 -14.875 12.875 1 97.62 95 GLU B O 1
ATOM 2773 N N . VAL B 1 96 ? -8.844 -17.047 12.383 1 96.81 96 VAL B N 1
ATOM 2774 C CA . VAL B 1 96 ? -9.328 -17.531 13.672 1 96.81 96 VAL B CA 1
ATOM 2775 C C . VAL B 1 96 ? -8.156 -17.75 14.617 1 96.81 96 VAL B C 1
ATOM 2777 O O . VAL B 1 96 ? -7.188 -18.438 14.266 1 96.81 96 VAL B O 1
ATOM 2780 N N . GLU B 1 97 ? -8.266 -17.141 15.766 1 95 97 GLU B N 1
ATOM 2781 C CA . GLU B 1 97 ? -7.203 -17.266 16.766 1 95 97 GLU B CA 1
ATOM 2782 C C . GLU B 1 97 ? -7.738 -17.828 18.078 1 95 97 GLU B C 1
ATOM 2784 O O . GLU B 1 97 ? -8.922 -17.672 18.391 1 95 97 GLU B O 1
ATOM 2789 N N . GLU B 1 98 ? -6.852 -18.469 18.781 1 91 98 GLU B N 1
ATOM 2790 C CA . GLU B 1 98 ? -7.191 -18.969 20.125 1 91 98 GLU B CA 1
ATOM 2791 C C . GLU B 1 98 ? -7.109 -17.844 21.156 1 91 98 GLU B C 1
ATOM 2793 O O . GLU B 1 98 ? -6.137 -17.094 21.188 1 91 98 GLU B O 1
ATOM 2798 N N . VAL B 1 99 ? -8.18 -17.641 21.859 1 83.81 99 VAL B N 1
ATOM 2799 C CA . VAL B 1 99 ? -8.188 -16.625 22.906 1 83.81 99 VAL B CA 1
ATOM 2800 C C . VAL B 1 99 ? -8.406 -17.297 24.266 1 83.81 99 VAL B C 1
ATOM 2802 O O . VAL B 1 99 ? -9.094 -18.312 24.359 1 83.81 99 VAL B O 1
ATOM 2805 N N . VAL B 1 100 ? -7.527 -16.859 25.25 1 76 100 VAL B N 1
ATOM 2806 C CA . VAL B 1 100 ? -7.605 -17.422 26.594 1 76 100 VAL B CA 1
ATOM 2807 C C . VAL B 1 100 ? -8.797 -16.828 27.344 1 76 100 VAL B C 1
ATOM 2809 O O . VAL B 1 100 ? -8.938 -15.602 27.422 1 76 100 VAL B O 1
ATOM 2812 N N . ASP B 1 101 ? -9.812 -17.594 27.547 1 68.06 101 ASP B N 1
ATOM 2813 C CA . ASP B 1 101 ? -10.914 -17.172 28.406 1 68.06 101 ASP B CA 1
ATOM 2814 C C . ASP B 1 101 ? -10.711 -17.641 29.844 1 68.06 101 ASP B C 1
ATOM 2816 O O . ASP B 1 101 ? -10.352 -18.812 30.078 1 68.06 101 ASP B O 1
ATOM 2820 N N . GLU B 1 102 ? -10.547 -16.688 30.781 1 64.56 102 GLU B N 1
ATOM 2821 C CA . GLU B 1 102 ? -10.312 -16.984 32.188 1 64.56 102 GLU B CA 1
ATOM 2822 C C . GLU B 1 102 ? -11.164 -18.156 32.656 1 64.56 102 GLU B C 1
ATOM 2824 O O . GLU B 1 102 ? -10.703 -19 33.438 1 64.56 102 GLU B O 1
ATOM 2829 N N . ASP B 1 103 ? -12.414 -18.125 32.375 1 62.28 103 ASP B N 1
ATOM 2830 C CA . ASP B 1 103 ? -13.312 -19.078 33.031 1 62.28 103 ASP B CA 1
ATOM 2831 C C . ASP B 1 103 ? -13.391 -20.391 32.281 1 62.28 103 ASP B C 1
ATOM 2833 O O . ASP B 1 103 ? -13.539 -21.453 32.875 1 62.28 103 ASP B O 1
ATOM 2837 N N . GLU B 1 104 ? -13.383 -20.312 30.984 1 63.22 104 GLU B N 1
ATOM 2838 C CA . GLU B 1 104 ? -13.828 -21.484 30.25 1 63.22 104 GLU B CA 1
ATOM 2839 C C . GLU B 1 104 ? -12.68 -22.125 29.469 1 63.22 104 GLU B C 1
ATOM 2841 O O . GLU B 1 104 ? -12.867 -23.125 28.766 1 63.22 104 GLU B O 1
ATOM 2846 N N . GLY B 1 105 ? -11.43 -21.625 29.641 1 66.94 105 GLY B N 1
ATOM 2847 C CA . GLY B 1 105 ? -10.32 -22.234 28.922 1 66.94 105 GLY B CA 1
ATOM 2848 C C . GLY B 1 105 ? -10.016 -21.547 27.609 1 66.94 105 GLY B C 1
ATOM 2849 O O . GLY B 1 105 ? -10.156 -20.328 27.484 1 66.94 105 GLY B O 1
ATOM 2850 N N . TYR B 1 106 ? -9.664 -22.406 26.578 1 73.19 106 TYR B N 1
ATOM 2851 C CA . TYR B 1 106 ? -9.305 -21.938 25.25 1 73.19 106 TYR B CA 1
ATOM 2852 C C . TYR B 1 106 ? -10.539 -21.75 24.375 1 73.19 106 TYR B C 1
ATOM 2854 O O . TYR B 1 106 ? -11.43 -22.609 24.359 1 73.19 106 TYR B O 1
ATOM 2862 N N . ASP B 1 107 ? -10.844 -20.5 23.984 1 86.12 107 ASP B N 1
ATOM 2863 C CA . ASP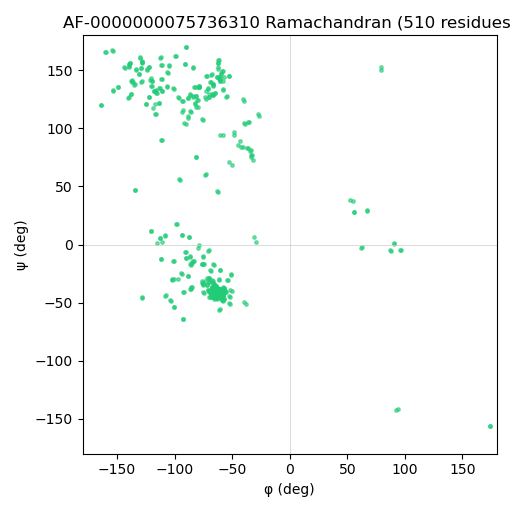 B 1 107 ? -11.898 -20.219 23.016 1 86.12 107 ASP B CA 1
ATOM 2864 C C . ASP B 1 107 ? -11.312 -19.688 21.719 1 86.12 107 ASP B C 1
ATOM 2866 O O . ASP B 1 107 ? -10.102 -19.469 21.625 1 86.12 107 ASP B O 1
ATOM 2870 N N . PHE B 1 108 ? -12.117 -19.75 20.594 1 91.06 108 PHE B N 1
ATOM 2871 C CA . PHE B 1 108 ? -11.703 -19.266 19.297 1 91.06 108 PHE B CA 1
ATOM 2872 C C . PHE B 1 108 ? -12.422 -17.969 18.953 1 91.06 108 PHE B C 1
ATOM 2874 O O . PHE B 1 108 ? -13.594 -17.797 19.297 1 91.06 108 PHE B O 1
ATOM 2881 N N . ALA B 1 109 ? -11.688 -17.016 18.438 1 93 109 ALA B N 1
ATOM 2882 C CA . ALA B 1 109 ? -12.281 -15.766 17.969 1 93 109 ALA B CA 1
ATOM 2883 C C . ALA B 1 109 ? -11.844 -15.445 16.547 1 93 109 ALA B C 1
ATOM 2885 O O . ALA B 1 109 ? -10.688 -15.656 16.188 1 93 109 ALA B O 1
ATOM 2886 N N . SER B 1 110 ? -12.844 -14.914 15.75 1 95.44 110 SER B N 1
ATOM 2887 C CA . SER B 1 110 ? -12.516 -14.391 14.422 1 95.44 110 SER B CA 1
ATOM 2888 C C . SER B 1 110 ? -11.953 -12.977 14.516 1 95.44 110 SER B C 1
ATOM 2890 O O . SER B 1 110 ? -12.641 -12.062 14.969 1 95.44 110 SER B O 1
ATOM 2892 N N . VAL B 1 111 ? -10.75 -12.883 14.07 1 97.56 111 VAL B N 1
ATOM 2893 C CA . VAL B 1 111 ? -10.047 -11.609 14.172 1 97.56 111 VAL B CA 1
ATOM 2894 C C . VAL B 1 111 ? -9.852 -11.016 12.781 1 97.56 111 VAL B C 1
ATOM 2896 O O . VAL B 1 111 ? -9.43 -11.711 11.852 1 97.56 111 VAL B O 1
ATOM 2899 N N . LEU B 1 112 ? -10.203 -9.703 12.688 1 98.38 112 LEU B N 1
ATOM 2900 C CA . LEU B 1 112 ? -10.062 -8.992 11.422 1 98.38 112 LEU B CA 1
ATOM 2901 C C . LEU B 1 112 ? -8.656 -8.414 11.281 1 98.38 112 LEU B C 1
ATOM 2903 O O . LEU B 1 112 ? -8.156 -7.758 12.195 1 98.38 112 LEU B O 1
ATOM 2907 N N . TYR B 1 113 ? -8.016 -8.656 10.188 1 98.44 113 TYR B N 1
ATOM 2908 C CA . TYR B 1 113 ? -6.75 -8.055 9.781 1 98.44 113 TYR B CA 1
ATOM 2909 C C . TYR B 1 113 ? -6.941 -7.141 8.578 1 98.44 113 TYR B C 1
ATOM 2911 O O . TYR B 1 113 ? -6.805 -7.57 7.434 1 98.44 113 TYR B O 1
ATOM 2919 N N . PRO B 1 114 ? -7.227 -5.848 8.852 1 98.62 114 PRO B N 1
ATOM 2920 C CA . PRO B 1 114 ? -7.398 -4.941 7.707 1 98.62 114 PRO B CA 1
ATOM 2921 C C . PRO B 1 114 ? -6.105 -4.723 6.93 1 98.62 114 PRO B C 1
ATOM 2923 O O . PRO B 1 114 ? -5.039 -4.559 7.527 1 98.62 114 PRO B O 1
ATOM 2926 N N . THR B 1 115 ? -6.25 -4.723 5.637 1 98.19 115 THR B N 1
ATOM 2927 C CA . THR B 1 115 ? -5.105 -4.457 4.773 1 98.19 115 THR B CA 1
ATOM 2928 C C . THR B 1 115 ? -5.273 -3.121 4.051 1 98.19 115 THR B C 1
ATOM 2930 O O . THR B 1 115 ? -4.32 -2.605 3.461 1 98.19 115 THR B O 1
ATOM 2933 N N . SER B 1 116 ? -6.465 -2.596 4.113 1 98.62 116 SER B N 1
ATOM 2934 C CA . SER B 1 116 ? -6.727 -1.335 3.426 1 98.62 116 SER B CA 1
ATOM 2935 C C . SER B 1 116 ? -7.863 -0.568 4.094 1 98.62 116 SER B C 1
ATOM 2937 O O . SER B 1 116 ? -8.883 -1.154 4.461 1 98.62 116 SER B O 1
ATOM 2939 N N . LEU B 1 117 ? -7.691 0.646 4.324 1 98.75 117 LEU B N 1
ATOM 2940 C CA . LEU B 1 117 ? -8.688 1.653 4.66 1 98.75 117 LEU B CA 1
ATOM 2941 C C . LEU B 1 117 ? -8.617 2.834 3.699 1 98.75 117 LEU B C 1
ATOM 2943 O O . LEU B 1 117 ? -7.59 3.512 3.617 1 98.75 117 LEU B O 1
ATOM 2947 N N . VAL B 1 118 ? -9.727 3.096 3.006 1 98.5 118 VAL B N 1
ATOM 2948 C CA . VAL B 1 118 ? -9.672 4.156 2.006 1 98.5 118 VAL B CA 1
ATOM 2949 C C . VAL B 1 118 ? -10.945 5 2.078 1 98.5 118 VAL B C 1
ATOM 2951 O O . VAL B 1 118 ? -12.055 4.465 1.995 1 98.5 118 VAL B O 1
ATOM 2954 N N . PRO B 1 119 ? -10.82 6.246 2.152 1 98.25 119 PRO B N 1
ATOM 2955 C CA . PRO B 1 119 ? -9.562 6.934 2.457 1 98.25 119 PRO B CA 1
ATOM 2956 C C . PRO B 1 119 ? -9.023 6.59 3.844 1 98.25 119 PRO B C 1
ATOM 2958 O O . PRO B 1 119 ? -9.797 6.301 4.758 1 98.25 119 PRO B O 1
ATOM 2961 N N . ALA B 1 120 ? -7.734 6.652 3.984 1 98.38 120 ALA B N 1
ATOM 2962 C CA . ALA B 1 120 ? -7.098 6.223 5.227 1 98.38 120 ALA B CA 1
ATOM 2963 C C . ALA B 1 120 ? -7.219 7.293 6.305 1 98.38 120 ALA B C 1
ATOM 2965 O O . ALA B 1 120 ? -7.02 8.477 6.035 1 98.38 120 ALA B O 1
ATOM 2966 N N . PRO B 1 121 ? -7.559 6.91 7.535 1 97.75 121 PRO B N 1
ATOM 2967 C CA . PRO B 1 121 ? -7.527 7.859 8.648 1 97.75 121 PRO B CA 1
ATOM 2968 C C . PRO B 1 121 ? -6.133 8.43 8.898 1 97.75 121 PRO B C 1
ATOM 2970 O O . PRO B 1 121 ? -5.137 7.719 8.766 1 97.75 121 PRO B O 1
ATOM 2973 N N . PRO B 1 122 ? -6.102 9.695 9.203 1 97 122 PRO B N 1
ATOM 2974 C CA . PRO B 1 122 ? -4.793 10.273 9.523 1 97 122 PRO B CA 1
ATOM 2975 C C . PRO B 1 122 ? -4.23 9.773 10.852 1 97 122 PRO B C 1
ATOM 2977 O O . PRO B 1 122 ? -4.91 9.852 11.875 1 97 122 PRO B O 1
ATOM 2980 N N . ILE B 1 123 ? -3.098 9.305 10.812 1 96.5 123 ILE B N 1
ATOM 2981 C CA . ILE B 1 123 ? -2.453 8.781 12.008 1 96.5 123 ILE B CA 1
ATOM 2982 C C . ILE B 1 123 ? -1.983 9.938 12.891 1 96.5 123 ILE B C 1
ATOM 2984 O O . ILE B 1 123 ? -2.018 9.844 14.117 1 96.5 123 ILE B O 1
ATOM 2988 N N . ILE B 1 124 ? -1.571 11.016 12.188 1 93.88 124 ILE B N 1
ATOM 2989 C CA . ILE B 1 124 ? -1.219 12.25 12.875 1 93.88 124 ILE B CA 1
ATOM 2990 C C . ILE B 1 124 ? -1.935 13.43 12.211 1 93.88 124 ILE B C 1
ATOM 2992 O O . ILE B 1 124 ? -2.406 13.32 11.078 1 93.88 124 ILE B O 1
ATOM 2996 N N . GLN B 1 125 ? -1.976 14.43 12.969 1 89.19 125 GLN B N 1
ATOM 2997 C CA . GLN B 1 125 ? -2.516 15.664 12.406 1 89.19 125 GLN B CA 1
ATOM 2998 C C . GLN B 1 125 ? -1.421 16.484 11.727 1 89.19 125 GLN B C 1
ATOM 3000 O O . GLN B 1 125 ? -0.364 16.719 12.32 1 89.19 125 GLN B O 1
ATOM 3005 N N . MET B 1 126 ? -1.741 16.75 10.57 1 88.81 126 MET B N 1
ATOM 3006 C CA . MET B 1 126 ? -0.774 17.578 9.859 1 88.81 126 MET B CA 1
ATOM 3007 C C . MET B 1 126 ? -0.979 19.062 10.195 1 88.81 126 MET B C 1
ATOM 3009 O O . MET B 1 126 ? -2.113 19.531 10.266 1 88.81 126 MET B O 1
ATOM 3013 N N . THR B 1 127 ? 0.116 19.734 10.438 1 88.81 127 THR B N 1
ATOM 3014 C CA . THR B 1 127 ? 0.108 21.172 10.75 1 88.81 127 THR B CA 1
ATOM 3015 C C . THR B 1 127 ? -0.477 21.969 9.602 1 88.81 127 THR B C 1
ATOM 3017 O O . THR B 1 127 ? -0.193 21.688 8.43 1 88.81 127 THR B O 1
ATOM 3020 N N . ASP B 1 128 ? -1.209 22.984 9.984 1 88.06 128 ASP B N 1
ATOM 3021 C CA . ASP B 1 128 ? -1.714 23.906 8.969 1 88.06 128 ASP B CA 1
ATOM 3022 C C . ASP B 1 128 ? -0.57 24.516 8.164 1 88.06 128 ASP B C 1
ATOM 3024 O O . ASP B 1 128 ? 0.442 24.938 8.727 1 88.06 128 ASP B O 1
ATOM 3028 N N . GLY B 1 129 ? -0.723 24.531 6.898 1 91.19 129 GLY B N 1
ATOM 3029 C CA . GLY B 1 129 ? 0.315 25.109 6.059 1 91.19 129 GLY B CA 1
ATOM 3030 C C . GLY B 1 129 ? 1.275 24.062 5.508 1 91.19 129 GLY B C 1
ATOM 3031 O O . GLY B 1 129 ? 2.164 24.391 4.719 1 91.19 129 GLY B O 1
ATOM 3032 N N . THR B 1 130 ? 1.063 22.844 5.965 1 94.56 130 THR B N 1
ATOM 3033 C CA . THR B 1 130 ? 1.885 21.781 5.383 1 94.56 130 THR B CA 1
ATOM 3034 C C . THR B 1 130 ? 1.755 21.766 3.863 1 94.56 130 THR B C 1
ATOM 3036 O O . THR B 1 130 ? 0.644 21.734 3.33 1 94.56 130 THR B O 1
ATOM 3039 N N . PRO B 1 131 ? 2.939 21.812 3.225 1 95.62 131 PRO B N 1
ATOM 3040 C CA . PRO B 1 131 ? 2.891 21.812 1.762 1 95.62 131 PRO B CA 1
ATOM 3041 C C . PRO B 1 131 ? 2.17 20.594 1.188 1 95.62 131 PRO B C 1
ATOM 3043 O O . PRO B 1 131 ? 2.293 19.5 1.723 1 95.62 131 PRO B O 1
ATOM 3046 N N . ASP B 1 132 ? 1.547 20.781 0.051 1 95.62 132 ASP B N 1
ATOM 3047 C CA . ASP B 1 132 ? 0.713 19.75 -0.565 1 95.62 132 ASP B CA 1
ATOM 3048 C C . ASP B 1 132 ? 1.524 18.484 -0.861 1 95.62 132 ASP B C 1
ATOM 3050 O O . ASP B 1 132 ? 1.042 17.375 -0.658 1 95.62 132 ASP B O 1
ATOM 3054 N N . GLU B 1 133 ? 2.701 18.672 -1.385 1 94.88 133 GLU B N 1
ATOM 3055 C CA . GLU B 1 133 ? 3.527 17.531 -1.748 1 94.88 133 GLU B CA 1
ATOM 3056 C C . GLU B 1 133 ? 3.918 16.719 -0.516 1 94.88 133 GLU B C 1
ATOM 3058 O O . GLU B 1 133 ? 4.02 15.492 -0.582 1 94.88 133 GLU B O 1
ATOM 3063 N N . VAL B 1 134 ? 4.164 17.422 0.593 1 96.44 134 VAL B N 1
ATOM 3064 C CA . VAL B 1 134 ? 4.496 16.766 1.855 1 96.44 134 VAL B CA 1
ATOM 3065 C C . VAL B 1 134 ? 3.266 16.031 2.402 1 96.44 134 VAL B C 1
ATOM 3067 O O . VAL B 1 134 ? 3.34 14.859 2.76 1 96.44 134 VAL B O 1
ATOM 3070 N N . ALA B 1 135 ? 2.141 16.719 2.367 1 96.31 135 ALA B N 1
ATOM 3071 C CA . ALA B 1 135 ? 0.881 16.156 2.857 1 96.31 135 ALA B CA 1
ATOM 3072 C C . ALA B 1 135 ? 0.455 14.953 2.031 1 96.31 135 ALA B C 1
ATOM 3074 O O . ALA B 1 135 ? -0.079 13.984 2.57 1 96.31 135 ALA B O 1
ATOM 3075 N N . GLY B 1 136 ? 0.657 15.055 0.726 1 95.5 136 GLY B N 1
ATOM 3076 C CA . GLY B 1 136 ? 0.316 13.953 -0.155 1 95.5 136 GLY B CA 1
ATOM 3077 C C . GLY B 1 136 ? 1.069 12.672 0.169 1 95.5 136 GLY B C 1
ATOM 3078 O O . GLY B 1 136 ? 0.473 11.602 0.248 1 95.5 136 GLY B O 1
ATOM 3079 N N . GLU B 1 137 ? 2.377 12.82 0.382 1 96 137 GLU B N 1
ATOM 3080 C CA . GLU B 1 137 ? 3.188 11.664 0.735 1 96 137 GLU B CA 1
ATOM 3081 C C . GLU B 1 137 ? 2.789 11.102 2.098 1 96 137 GLU B C 1
ATOM 3083 O O . GLU B 1 137 ? 2.77 9.883 2.293 1 96 137 GLU B O 1
ATOM 3088 N N . LEU B 1 138 ? 2.494 11.984 3.02 1 96.56 138 LEU B N 1
ATOM 3089 C CA . LEU B 1 138 ? 2.086 11.539 4.348 1 96.56 138 LEU B CA 1
ATOM 3090 C C . LEU B 1 138 ? 0.75 10.805 4.289 1 96.56 138 LEU B C 1
ATOM 3092 O O . LEU B 1 138 ? 0.569 9.781 4.957 1 96.56 138 LEU B O 1
ATOM 3096 N N . SER B 1 139 ? -0.169 11.297 3.527 1 96.75 139 SER B N 1
ATOM 3097 C CA . SER B 1 139 ? -1.454 10.633 3.344 1 96.75 139 SER B CA 1
ATOM 3098 C C . SER B 1 139 ? -1.274 9.234 2.766 1 96.75 139 SER B C 1
AT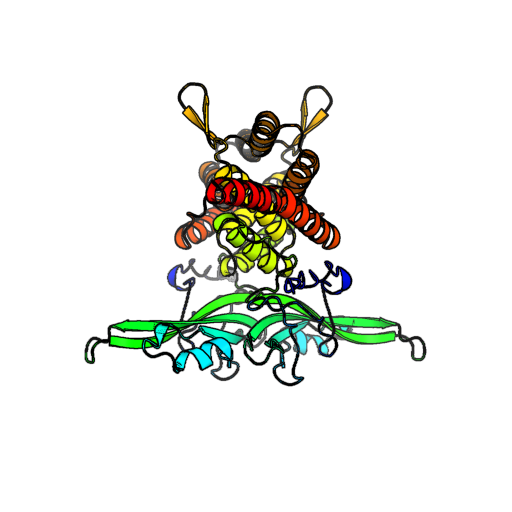OM 3100 O O . SER B 1 139 ? -1.945 8.289 3.189 1 96.75 139 SER B O 1
ATOM 3102 N N . LEU B 1 140 ? -0.402 9.172 1.845 1 96.44 140 LEU B N 1
ATOM 3103 C CA . LEU B 1 140 ? -0.094 7.859 1.277 1 96.44 140 LEU B CA 1
ATOM 3104 C C . LEU B 1 140 ? 0.535 6.949 2.324 1 96.44 140 LEU B C 1
ATOM 3106 O O . LEU B 1 140 ? 0.253 5.75 2.359 1 96.44 140 LEU B O 1
ATOM 3110 N N . ALA B 1 141 ? 1.404 7.5 3.145 1 97.25 141 ALA B N 1
ATOM 3111 C CA . ALA B 1 141 ? 2.004 6.719 4.227 1 97.25 141 ALA B CA 1
ATOM 3112 C C . ALA B 1 141 ? 0.931 6.164 5.156 1 97.25 141 ALA B C 1
ATOM 3114 O O . ALA B 1 141 ? 1.018 5.012 5.598 1 97.25 141 ALA B O 1
ATOM 3115 N N . PHE B 1 142 ? -0.085 7.004 5.469 1 97.94 142 PHE B N 1
ATOM 3116 C CA . PHE B 1 142 ? -1.197 6.543 6.293 1 97.94 142 PHE B CA 1
ATOM 3117 C C . PHE B 1 142 ? -1.893 5.352 5.645 1 97.94 142 PHE B C 1
ATOM 3119 O O . PHE B 1 142 ? -2.229 4.379 6.32 1 97.94 142 PHE B O 1
ATOM 3126 N N . GLN B 1 143 ? -2.105 5.453 4.375 1 98.25 143 GLN B N 1
ATOM 3127 C CA . GLN B 1 143 ? -2.789 4.391 3.643 1 98.25 143 GLN B CA 1
ATOM 3128 C C . GLN B 1 143 ? -1.959 3.111 3.629 1 98.25 143 GLN B C 1
ATOM 3130 O O . GLN B 1 143 ? -2.477 2.027 3.904 1 98.25 143 GLN B O 1
ATOM 3135 N N . LEU B 1 144 ? -0.683 3.248 3.387 1 97.62 144 LEU B N 1
ATOM 3136 C CA . LEU B 1 144 ? 0.2 2.098 3.223 1 97.62 144 LEU B CA 1
ATOM 3137 C C . LEU B 1 144 ? 0.5 1.445 4.566 1 97.62 144 LEU B C 1
ATOM 3139 O O . LEU B 1 144 ? 0.936 0.293 4.621 1 97.62 144 LEU B O 1
ATOM 3143 N N . PHE B 1 145 ? 0.247 2.137 5.637 1 97.94 145 PHE B N 1
ATOM 3144 C CA . PHE B 1 145 ? 0.433 1.637 6.996 1 97.94 145 PHE B CA 1
ATOM 3145 C C . PHE B 1 145 ? -0.313 0.323 7.195 1 97.94 145 PHE B C 1
ATOM 3147 O O . PHE B 1 145 ? 0.158 -0.561 7.914 1 97.94 145 PHE B O 1
ATOM 3154 N N . TRP B 1 146 ? -1.374 0.165 6.508 1 98.06 146 TRP B N 1
ATOM 3155 C CA . TRP B 1 146 ? -2.236 -1 6.676 1 98.06 146 TRP B CA 1
ATOM 3156 C C . TRP B 1 146 ? -1.785 -2.146 5.777 1 98.06 146 TRP B C 1
ATOM 3158 O O . TRP B 1 146 ? -2 -3.318 6.102 1 98.06 146 TRP B O 1
ATOM 3168 N N . ALA B 1 147 ? -1.15 -1.798 4.68 1 96.69 147 ALA B N 1
ATOM 3169 C CA . ALA B 1 147 ? -0.773 -2.801 3.688 1 96.69 147 ALA B CA 1
ATOM 3170 C C . ALA B 1 147 ? 0.637 -3.324 3.945 1 96.69 147 ALA B C 1
ATOM 3172 O O . ALA B 1 147 ? 0.89 -4.527 3.836 1 96.69 147 ALA B O 1
ATOM 3173 N N . ASP B 1 148 ? 1.496 -2.395 4.293 1 95.75 148 ASP B N 1
ATOM 3174 C CA . ASP B 1 148 ? 2.904 -2.734 4.469 1 95.75 148 ASP B CA 1
ATOM 3175 C C . ASP B 1 148 ? 3.643 -1.646 5.242 1 95.75 148 ASP B C 1
ATOM 3177 O O . ASP B 1 148 ? 3.803 -0.527 4.75 1 95.75 148 ASP B O 1
ATOM 3181 N N . LEU B 1 149 ? 4.199 -2.014 6.367 1 95.75 149 LEU B N 1
ATOM 3182 C CA . LEU B 1 149 ? 4.875 -1.052 7.227 1 95.75 149 LEU B CA 1
ATOM 3183 C C . LEU B 1 149 ? 6.129 -0.506 6.551 1 95.75 149 LEU B C 1
ATOM 3185 O O . LEU B 1 149 ? 6.465 0.669 6.715 1 95.75 149 LEU B O 1
ATOM 3189 N N . GLY B 1 150 ? 6.82 -1.389 5.812 1 93.5 150 GLY B N 1
ATOM 3190 C CA . GLY B 1 150 ? 7.988 -0.921 5.082 1 93.5 150 GLY B CA 1
ATOM 3191 C C . GLY B 1 150 ? 7.66 0.139 4.047 1 93.5 150 GLY B C 1
ATOM 3192 O O . GLY B 1 150 ? 8.375 1.135 3.922 1 93.5 150 GLY B O 1
ATOM 3193 N N . ALA B 1 151 ? 6.59 -0.086 3.291 1 94.06 151 ALA B N 1
ATOM 3194 C CA . ALA B 1 151 ? 6.148 0.895 2.303 1 94.06 151 ALA B CA 1
ATOM 3195 C C . ALA B 1 151 ? 5.75 2.207 2.973 1 94.06 151 ALA B C 1
ATOM 3197 O O . ALA B 1 151 ? 6.039 3.289 2.453 1 94.06 151 ALA B O 1
ATOM 3198 N N . SER B 1 152 ? 5.055 2.098 4.062 1 96.19 152 SER B N 1
ATOM 3199 C CA . SER B 1 152 ? 4.695 3.291 4.824 1 96.19 152 SER B CA 1
ATOM 3200 C C . SER B 1 152 ? 5.938 4.078 5.234 1 96.19 152 SER B C 1
ATOM 3202 O O . SER B 1 152 ? 5.992 5.297 5.062 1 96.19 152 SER B O 1
ATOM 3204 N N . ALA B 1 153 ? 6.914 3.377 5.758 1 94.06 153 ALA B N 1
ATOM 3205 C CA . ALA B 1 153 ? 8.172 4 6.172 1 94.06 153 ALA B CA 1
ATOM 3206 C C . ALA B 1 153 ? 8.836 4.715 5.004 1 94.06 153 ALA B C 1
ATOM 3208 O O . ALA B 1 153 ? 9.344 5.832 5.16 1 94.06 153 ALA B O 1
ATOM 3209 N N . THR B 1 154 ? 8.828 4.125 3.916 1 91.75 154 THR B N 1
ATOM 3210 C CA . THR B 1 154 ? 9.422 4.707 2.719 1 91.75 154 THR B CA 1
ATOM 3211 C C . THR B 1 154 ? 8.734 6.02 2.354 1 91.75 154 THR B C 1
ATOM 3213 O O . THR B 1 154 ? 9.391 6.984 1.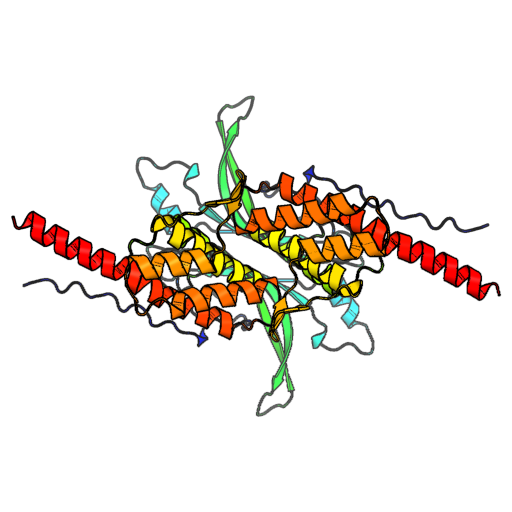964 1 91.75 154 THR B O 1
ATOM 3216 N N . LYS B 1 155 ? 7.422 6.047 2.475 1 95 155 LYS B N 1
ATOM 3217 C CA . LYS B 1 155 ? 6.684 7.266 2.143 1 95 155 LYS B CA 1
ATOM 3218 C C . LYS B 1 155 ? 6.945 8.359 3.17 1 95 155 LYS B C 1
ATOM 3220 O O . LYS B 1 155 ? 6.969 9.547 2.83 1 95 155 LYS B O 1
ATOM 3225 N N . ILE B 1 156 ? 7.168 7.98 4.438 1 94.69 156 ILE B N 1
ATOM 3226 C CA . ILE B 1 156 ? 7.586 8.953 5.438 1 94.69 156 ILE B CA 1
ATOM 3227 C C . ILE B 1 156 ? 8.898 9.609 5.008 1 94.69 156 ILE B C 1
ATOM 3229 O O . ILE B 1 156 ? 9.016 10.836 5.004 1 94.69 156 ILE B O 1
ATOM 3233 N N . ARG B 1 157 ? 9.836 8.773 4.613 1 92.94 157 ARG B N 1
ATOM 3234 C CA . ARG B 1 157 ? 11.125 9.289 4.164 1 92.94 157 ARG B CA 1
ATOM 3235 C C . ARG B 1 157 ? 10.961 10.188 2.945 1 92.94 157 ARG B C 1
ATOM 3237 O O . ARG B 1 157 ? 11.555 11.266 2.881 1 92.94 157 ARG B O 1
ATOM 3244 N N . THR B 1 158 ? 10.141 9.75 1.981 1 93.31 158 THR B N 1
ATOM 3245 C CA . THR B 1 158 ? 9.891 10.547 0.786 1 93.31 158 THR B CA 1
ATOM 3246 C C . THR B 1 158 ? 9.258 11.883 1.151 1 93.31 158 THR B C 1
ATOM 3248 O O . THR B 1 158 ? 9.547 12.906 0.529 1 93.31 158 THR B O 1
ATOM 3251 N N . SER B 1 159 ? 8.406 11.836 2.104 1 95.5 159 SER B N 1
ATOM 3252 C CA . SER B 1 159 ? 7.789 13.07 2.578 1 95.5 159 SER B CA 1
ATOM 3253 C C . SER B 1 159 ? 8.836 14.055 3.092 1 95.5 159 SER B C 1
ATOM 3255 O O . SER B 1 159 ? 8.742 15.258 2.855 1 95.5 159 SER B O 1
ATOM 3257 N N . VAL B 1 160 ? 9.828 13.547 3.779 1 93.94 160 VAL B N 1
ATOM 3258 C CA . VAL B 1 160 ? 10.922 14.383 4.258 1 93.94 160 VAL B CA 1
ATOM 3259 C C . VAL B 1 160 ? 11.688 14.961 3.072 1 93.94 160 VAL B C 1
ATOM 3261 O O . VAL B 1 160 ? 12.102 16.125 3.098 1 93.94 160 VAL B O 1
ATOM 3264 N N . GLU B 1 161 ? 11.859 14.133 2.068 1 94.56 161 GLU B N 1
ATOM 3265 C CA . GLU B 1 161 ? 12.492 14.633 0.849 1 94.56 161 GLU B CA 1
ATOM 3266 C C . GLU B 1 161 ? 11.711 15.812 0.269 1 94.56 161 GLU B C 1
ATOM 3268 O O . GLU B 1 161 ? 12.305 16.812 -0.141 1 94.56 161 GLU B O 1
ATOM 3273 N N . ARG B 1 162 ? 10.367 15.672 0.246 1 95.44 162 ARG B N 1
ATOM 3274 C CA . ARG B 1 162 ? 9.531 16.766 -0.253 1 95.44 162 ARG B CA 1
ATOM 3275 C C . ARG B 1 162 ? 9.641 18 0.64 1 95.44 162 ARG B C 1
ATOM 3277 O O . ARG B 1 162 ? 9.555 19.125 0.159 1 95.44 162 ARG B O 1
ATOM 3284 N N . LEU B 1 163 ? 9.781 17.719 1.913 1 94.5 163 LEU B N 1
ATOM 3285 C CA . LEU B 1 163 ? 9.945 18.828 2.85 1 94.5 163 LEU B CA 1
ATOM 3286 C C . LEU B 1 163 ? 11.219 19.609 2.549 1 94.5 163 LEU B C 1
ATOM 3288 O O . LEU B 1 163 ? 11.211 20.844 2.572 1 94.5 163 LEU B O 1
ATOM 3292 N N . MET B 1 164 ? 12.305 18.906 2.219 1 94.62 164 MET B N 1
ATOM 3293 C CA . MET B 1 164 ? 13.539 19.562 1.812 1 94.62 164 MET B CA 1
ATOM 3294 C C . MET B 1 164 ? 13.336 20.375 0.534 1 94.62 164 MET B C 1
ATOM 3296 O O . MET B 1 164 ? 13.867 21.469 0.399 1 94.62 164 MET B O 1
ATOM 3300 N N . ASP B 1 165 ? 12.547 19.766 -0.4 1 94.88 165 ASP B N 1
ATOM 3301 C CA . ASP B 1 165 ? 12.227 20.5 -1.618 1 94.88 165 ASP B CA 1
ATOM 3302 C C . ASP B 1 165 ? 11.5 21.797 -1.294 1 94.88 165 ASP B C 1
ATOM 3304 O O . ASP B 1 165 ? 11.797 22.844 -1.887 1 94.88 165 ASP B O 1
ATOM 3308 N N . HIS B 1 166 ? 10.562 21.703 -0.413 1 94 166 HIS B N 1
ATOM 3309 C CA . HIS B 1 166 ? 9.781 22.875 -0.007 1 94 166 HIS B CA 1
ATOM 3310 C C . HIS B 1 166 ? 10.688 23.969 0.543 1 94 166 HIS B C 1
ATOM 3312 O O . HIS B 1 166 ? 10.477 25.156 0.266 1 94 166 HIS B O 1
ATOM 3318 N N . PHE B 1 167 ? 11.734 23.625 1.26 1 92.69 167 PHE B N 1
ATOM 3319 C CA . PHE B 1 167 ? 12.656 24.578 1.856 1 92.69 167 PHE B CA 1
ATOM 3320 C C . PHE B 1 167 ? 13.766 24.938 0.874 1 92.69 167 PHE B C 1
ATOM 3322 O O . PHE B 1 167 ? 14.773 25.547 1.261 1 92.69 167 PHE B O 1
ATOM 3329 N N . LYS B 1 168 ? 13.633 24.453 -0.361 1 95.38 168 LYS B N 1
ATOM 3330 C CA . LYS B 1 168 ? 14.477 24.828 -1.488 1 95.38 168 LYS B CA 1
ATOM 3331 C C . LYS B 1 168 ? 15.906 24.328 -1.29 1 95.38 168 LYS B C 1
ATOM 3333 O O . LYS B 1 168 ? 16.859 25 -1.677 1 95.38 168 LYS B O 1
ATOM 3338 N N . VAL B 1 169 ? 16.031 23.25 -0.581 1 95 169 VAL B N 1
ATOM 3339 C CA . VAL B 1 169 ? 17.328 22.578 -0.501 1 95 169 VAL B CA 1
ATOM 3340 C C . VAL B 1 169 ? 17.656 21.906 -1.834 1 95 169 VAL B C 1
ATOM 3342 O O . VAL B 1 169 ? 16.812 21.219 -2.402 1 95 169 VAL B O 1
ATOM 3345 N N . ALA B 1 170 ? 18.828 22.062 -2.316 1 94.12 170 ALA B N 1
ATOM 3346 C CA . ALA B 1 170 ? 19.234 21.547 -3.621 1 94.12 170 ALA B CA 1
ATOM 3347 C C . ALA B 1 170 ? 19.031 20.031 -3.703 1 94.12 170 ALA B C 1
ATOM 3349 O O . ALA B 1 170 ? 19.312 19.312 -2.746 1 94.12 170 ALA B O 1
ATOM 3350 N N . ARG B 1 171 ? 18.641 19.562 -4.902 1 91.5 171 ARG B N 1
ATOM 3351 C CA . ARG B 1 171 ? 18.359 18.156 -5.117 1 91.5 171 ARG B CA 1
ATOM 3352 C C . ARG B 1 171 ? 19.547 17.469 -5.812 1 91.5 171 ARG B C 1
ATOM 3354 O O . ARG B 1 171 ? 19.734 16.266 -5.684 1 91.5 171 ARG B O 1
ATOM 3361 N N . TYR B 1 172 ? 20.156 18.266 -6.535 1 91 172 TYR B N 1
ATOM 3362 C CA . TYR B 1 172 ? 21.234 17.719 -7.355 1 91 172 TYR B CA 1
ATOM 3363 C C . TYR B 1 172 ? 22.516 18.531 -7.188 1 91 172 TYR B C 1
ATOM 3365 O O . TYR B 1 172 ? 22.469 19.719 -6.852 1 91 172 TYR B O 1
ATOM 3373 N N . SER B 1 173 ? 23.578 17.766 -7.406 1 91.25 173 SER B N 1
ATOM 3374 C CA . SER B 1 173 ? 24.891 18.422 -7.441 1 91.25 173 SER B CA 1
ATOM 3375 C C . SER B 1 173 ? 25.672 18 -8.68 1 91.25 173 SER B C 1
ATOM 3377 O O . SER B 1 173 ? 25.469 16.922 -9.219 1 91.25 173 SER B O 1
ATOM 3379 N N . ARG B 1 174 ? 26.453 18.875 -9.211 1 89.31 174 ARG B N 1
ATOM 3380 C CA . ARG B 1 174 ? 27.297 18.594 -10.359 1 89.31 174 ARG B CA 1
ATOM 3381 C C . ARG B 1 174 ? 28.656 18.031 -9.922 1 89.31 174 ARG B C 1
ATOM 3383 O O . ARG B 1 174 ? 29.359 18.656 -9.133 1 89.31 174 ARG B O 1
ATOM 3390 N N . THR B 1 175 ? 28.828 16.828 -10.211 1 84.19 175 THR B N 1
ATOM 3391 C CA . THR B 1 175 ? 30.109 16.172 -9.969 1 84.19 175 THR B CA 1
ATOM 3392 C C . THR B 1 175 ? 30.719 15.68 -11.281 1 84.19 175 THR B C 1
ATOM 3394 O O . THR B 1 175 ? 30.125 14.867 -11.977 1 84.19 175 THR B O 1
ATOM 3397 N N . LYS B 1 176 ? 31.875 16.203 -11.633 1 87.69 176 LYS B N 1
ATOM 3398 C CA . LYS B 1 176 ? 32.594 15.828 -12.852 1 87.69 176 LYS B CA 1
ATOM 3399 C C . LYS B 1 176 ? 31.703 16 -14.086 1 87.69 176 LYS B C 1
ATOM 3401 O O . LYS B 1 176 ? 31.594 15.094 -14.914 1 87.69 176 LYS B O 1
ATOM 3406 N N . GLY B 1 177 ? 30.891 17.016 -14.109 1 85.12 177 GLY B N 1
ATOM 3407 C CA . GLY B 1 177 ? 30.094 17.391 -15.258 1 85.12 177 GLY B CA 1
ATOM 3408 C C . GLY B 1 177 ? 28.75 16.688 -15.305 1 85.12 177 GLY B C 1
ATOM 3409 O O . GLY B 1 177 ? 27.938 16.953 -16.188 1 85.12 177 GLY B O 1
ATOM 3410 N N . LYS B 1 178 ? 28.547 15.828 -14.453 1 87.31 178 LYS B N 1
ATOM 3411 C CA . LYS B 1 178 ? 27.266 15.109 -14.438 1 87.31 178 LYS B CA 1
ATOM 3412 C C . LYS B 1 178 ? 26.438 15.492 -13.219 1 87.31 178 LYS B C 1
ATOM 3414 O O . LYS B 1 178 ? 26.969 15.719 -12.133 1 87.31 178 LYS B O 1
ATOM 3419 N N . LEU B 1 179 ? 25.141 15.57 -13.461 1 87.81 179 LEU B N 1
ATOM 3420 C CA . LEU B 1 179 ? 24.203 15.852 -12.375 1 87.81 179 LEU B CA 1
ATOM 3421 C C . LEU B 1 179 ? 23.875 14.586 -11.594 1 87.81 179 LEU B C 1
ATOM 3423 O O . LEU B 1 179 ? 23.438 13.586 -12.172 1 87.81 179 LEU B O 1
ATOM 3427 N N . LYS B 1 180 ? 24.203 14.656 -10.25 1 85.69 180 LYS B N 1
ATOM 3428 C CA . LYS B 1 180 ? 23.891 13.523 -9.383 1 85.69 180 LYS B CA 1
ATOM 3429 C C . LYS B 1 180 ? 22.953 13.93 -8.258 1 85.69 180 LYS B C 1
ATOM 3431 O O . LYS B 1 180 ? 23.062 15.031 -7.703 1 85.69 180 LYS B O 1
ATOM 3436 N N . PRO B 1 181 ? 22.047 13 -7.938 1 86.12 181 PRO B N 1
ATOM 3437 C CA . PRO B 1 181 ? 21.156 13.328 -6.82 1 86.12 181 PRO B CA 1
ATOM 3438 C C . PRO B 1 181 ? 21.891 13.414 -5.488 1 86.12 181 PRO B C 1
ATOM 3440 O O . PRO B 1 181 ? 22.812 12.617 -5.23 1 86.12 181 PRO B O 1
ATOM 3443 N N . ILE B 1 182 ? 21.547 14.438 -4.719 1 91.06 182 ILE B N 1
ATOM 3444 C CA . ILE B 1 182 ? 22.125 14.586 -3.383 1 91.06 182 ILE B CA 1
ATOM 3445 C C . ILE B 1 182 ? 21.359 13.688 -2.402 1 91.06 182 ILE B C 1
ATOM 3447 O O . ILE B 1 182 ? 20.141 13.742 -2.322 1 91.06 182 ILE B O 1
ATOM 3451 N N . PRO B 1 183 ? 22.109 12.828 -1.63 1 89.69 183 PRO B N 1
ATOM 3452 C CA . PRO B 1 183 ? 21.438 11.984 -0.642 1 89.69 183 PRO B CA 1
ATOM 3453 C C . PRO B 1 183 ? 20.672 12.789 0.411 1 89.69 183 PRO B C 1
ATOM 3455 O O . PRO B 1 183 ? 21.109 13.875 0.791 1 89.69 183 PRO B O 1
ATOM 3458 N N . LEU B 1 184 ? 19.578 12.172 0.852 1 91.31 184 LEU B N 1
ATOM 3459 C CA . LEU B 1 184 ? 18.719 12.852 1.811 1 91.31 184 LEU B CA 1
ATOM 3460 C C . LEU B 1 184 ? 19.5 13.25 3.059 1 91.31 184 LEU B C 1
ATOM 3462 O O . LEU B 1 184 ? 19.25 14.312 3.641 1 91.31 184 LEU B O 1
ATOM 3466 N N . TYR B 1 185 ? 20.406 12.414 3.508 1 92.06 185 TYR B N 1
ATOM 3467 C CA . TYR B 1 185 ? 21.25 12.75 4.652 1 92.06 185 TYR B CA 1
ATOM 3468 C C . TYR B 1 185 ? 21.922 14.102 4.457 1 92.06 185 TYR B C 1
ATOM 3470 O O . TYR B 1 185 ? 21.828 14.977 5.324 1 92.06 185 TYR B O 1
ATOM 3478 N N . ASN B 1 186 ? 22.562 14.273 3.312 1 94.75 186 ASN B N 1
ATOM 3479 C CA . ASN B 1 186 ? 23.281 15.508 3.014 1 94.75 186 ASN B CA 1
ATOM 3480 C C . ASN B 1 186 ? 22.344 16.703 2.887 1 94.75 186 ASN B C 1
ATOM 3482 O O . ASN B 1 186 ? 22.703 17.812 3.266 1 94.75 186 ASN B O 1
ATOM 3486 N N . ARG B 1 187 ? 21.188 16.484 2.342 1 94.38 187 ARG B N 1
ATOM 3487 C CA . ARG B 1 187 ? 20.203 17.562 2.207 1 94.38 187 ARG B CA 1
ATOM 3488 C C . ARG B 1 187 ? 19.734 18.047 3.572 1 94.38 187 ARG B C 1
ATOM 3490 O O . ARG B 1 187 ? 19.594 19.25 3.805 1 94.38 187 ARG B O 1
ATOM 3497 N N . ILE B 1 188 ? 19.516 17.094 4.488 1 93 188 ILE B N 1
ATOM 3498 C CA . ILE B 1 188 ? 19.094 17.438 5.844 1 93 188 ILE B CA 1
ATOM 3499 C C . ILE B 1 188 ? 20.203 18.234 6.535 1 93 188 ILE B C 1
ATOM 3501 O O . ILE B 1 188 ? 19.938 19.25 7.176 1 93 188 ILE B O 1
ATOM 3505 N N . GLU B 1 189 ? 21.438 17.797 6.348 1 92.44 189 GLU B N 1
ATOM 3506 C CA . GLU B 1 189 ? 22.562 18.5 6.941 1 92.44 189 GLU B CA 1
ATOM 3507 C C . GLU B 1 189 ? 22.656 19.922 6.41 1 92.44 189 GLU B C 1
ATOM 3509 O O . GLU B 1 189 ? 22.906 20.859 7.176 1 92.44 189 GLU B O 1
ATOM 3514 N N . ALA B 1 190 ? 22.516 20.047 5.129 1 92.94 190 ALA B N 1
ATOM 3515 C CA . ALA B 1 190 ? 22.547 21.375 4.512 1 92.94 190 ALA B CA 1
ATOM 3516 C C . ALA B 1 190 ? 21.453 22.281 5.059 1 92.94 190 ALA B C 1
ATOM 3518 O O . ALA B 1 190 ? 21.672 23.453 5.32 1 92.94 190 ALA B O 1
ATOM 3519 N N . PHE B 1 191 ? 20.281 21.766 5.18 1 93.06 191 PHE B N 1
ATOM 3520 C CA . PHE B 1 191 ? 19.141 22.484 5.723 1 93.06 191 PHE B CA 1
ATOM 3521 C C . PHE B 1 191 ? 19.422 22.969 7.137 1 93.06 191 PHE B C 1
ATOM 3523 O O . PHE B 1 191 ? 19.172 24.141 7.469 1 93.06 191 PHE B O 1
ATOM 3530 N N . ILE B 1 192 ? 19.953 22.031 7.922 1 86.31 192 ILE B N 1
ATOM 3531 C CA . ILE B 1 192 ? 20.234 22.359 9.312 1 86.31 192 ILE B CA 1
ATOM 3532 C C . ILE B 1 192 ? 21.297 23.453 9.383 1 86.31 192 ILE B C 1
ATOM 3534 O O . ILE B 1 192 ? 21.188 24.391 10.172 1 86.31 192 ILE B O 1
ATOM 3538 N N . LYS B 1 193 ? 22.312 23.344 8.633 1 88.19 193 LYS B N 1
ATOM 3539 C CA . LYS B 1 193 ? 23.391 24.328 8.602 1 88.19 193 LYS B CA 1
ATOM 3540 C C . LYS B 1 193 ? 22.859 25.719 8.234 1 88.19 193 LYS B C 1
ATOM 3542 O O . LYS B 1 193 ? 23.281 26.719 8.82 1 88.19 193 LYS B O 1
ATOM 3547 N N . ALA B 1 194 ? 22 25.766 7.348 1 87.44 194 ALA B N 1
ATOM 3548 C CA . ALA B 1 194 ? 21.484 27.031 6.844 1 87.44 194 ALA B CA 1
ATOM 3549 C C . ALA B 1 194 ? 20.5 27.656 7.84 1 87.44 194 ALA B C 1
ATOM 3551 O O . ALA B 1 194 ? 20.359 28.875 7.887 1 87.44 194 ALA B O 1
ATOM 3552 N N . ASN B 1 195 ? 19.828 26.891 8.531 1 81.5 195 ASN B N 1
ATOM 3553 C CA . ASN B 1 195 ? 18.75 27.406 9.359 1 81.5 195 ASN B CA 1
ATOM 3554 C C . ASN B 1 195 ? 19.109 27.344 10.844 1 81.5 195 ASN B C 1
ATOM 3556 O O . ASN B 1 195 ? 18.359 27.844 11.688 1 81.5 195 ASN B O 1
ATOM 3560 N N . GLY B 1 196 ? 20.312 27.016 11.164 1 71.62 196 GLY B N 1
ATOM 3561 C CA . GLY B 1 196 ? 20.766 26.875 12.547 1 71.62 196 GLY B CA 1
ATOM 3562 C C . GLY B 1 196 ? 20.359 25.562 13.18 1 71.62 196 GLY B C 1
ATOM 3563 O O . GLY B 1 196 ? 19.531 24.828 12.633 1 71.62 196 GLY B O 1
ATOM 3564 N N . LYS B 1 197 ? 21.203 25.062 14.242 1 58.47 197 LYS B N 1
ATOM 3565 C CA . LYS B 1 197 ? 20.953 23.797 14.93 1 58.47 197 LYS B CA 1
ATOM 3566 C C . LYS B 1 197 ? 19.516 23.734 15.453 1 58.47 197 LYS B C 1
ATOM 3568 O O . LYS B 1 197 ? 19.172 24.453 16.391 1 58.47 197 LYS B O 1
ATOM 3573 N N . VAL B 1 198 ? 18.656 23.625 14.68 1 55.44 198 VAL B N 1
ATOM 3574 C CA . VAL B 1 198 ? 17.25 23.5 15.078 1 55.44 198 VAL B CA 1
ATOM 3575 C C . VAL B 1 198 ? 17.016 22.141 15.727 1 55.44 198 VAL B C 1
ATOM 3577 O O . VAL B 1 198 ? 17.719 21.172 15.422 1 55.44 198 VAL B O 1
ATOM 3580 N N . VAL B 1 199 ? 16.375 22.047 16.969 1 54.91 199 VAL B N 1
ATOM 3581 C CA . VAL B 1 199 ? 15.852 20.922 17.719 1 54.91 199 VAL B CA 1
ATOM 3582 C C . VAL B 1 199 ? 15.367 19.828 16.75 1 54.91 199 VAL B C 1
ATOM 3584 O O . VAL B 1 199 ? 15.305 18.656 17.109 1 54.91 199 VAL B O 1
ATOM 3587 N N . HIS B 1 200 ? 15.648 20.031 15.328 1 68.94 200 HIS B N 1
ATOM 3588 C CA . HIS B 1 200 ? 14.922 19.156 14.414 1 68.94 200 HIS B CA 1
ATOM 3589 C C . HIS B 1 200 ? 15.875 18.234 13.664 1 68.94 200 HIS B C 1
ATOM 3591 O O . HIS B 1 200 ? 15.438 17.344 12.93 1 68.94 200 HIS B O 1
ATOM 3597 N N . GLN B 1 201 ? 17.047 18.438 14.031 1 78.31 201 GLN B N 1
ATOM 3598 C CA . GLN B 1 201 ? 18.016 17.625 13.297 1 78.31 201 GLN B CA 1
ATOM 3599 C C . GLN B 1 201 ? 17.812 16.141 13.594 1 78.31 201 GLN B C 1
ATOM 3601 O O . GLN B 1 201 ? 17.703 15.328 12.672 1 78.31 201 GLN B O 1
ATOM 3606 N N . ASP B 1 202 ? 17.672 15.914 14.828 1 83.12 202 ASP B N 1
ATOM 3607 C CA . ASP B 1 202 ? 17.531 14.516 15.227 1 83.12 202 ASP B CA 1
ATOM 3608 C C . ASP B 1 202 ? 16.219 13.922 14.719 1 83.12 202 ASP B C 1
ATOM 3610 O O . ASP B 1 202 ? 16.172 12.75 14.336 1 83.12 202 ASP B O 1
ATOM 3614 N N . HIS B 1 203 ? 15.25 14.773 14.672 1 86.44 203 HIS B N 1
ATOM 3615 C CA . HIS B 1 203 ? 13.945 14.305 14.203 1 86.44 203 HIS B CA 1
ATOM 3616 C C . HIS B 1 203 ? 13.992 13.945 12.727 1 86.44 203 HIS B C 1
ATOM 3618 O O . HIS B 1 203 ? 13.539 12.867 12.328 1 86.44 203 HIS B O 1
ATOM 3624 N N . LEU B 1 204 ? 14.602 14.82 11.969 1 90.81 204 LEU B N 1
ATOM 3625 C CA . LEU B 1 204 ? 14.648 14.609 10.531 1 90.81 204 LEU B CA 1
ATOM 3626 C C . LEU B 1 204 ? 15.5 13.398 10.188 1 90.81 204 LEU B C 1
ATOM 3628 O O . LEU B 1 204 ? 15.133 12.602 9.32 1 90.81 204 LEU B O 1
ATOM 3632 N N . HIS B 1 205 ? 16.562 13.258 10.898 1 91.19 205 HIS B N 1
ATOM 3633 C CA . HIS B 1 205 ? 17.422 12.102 10.641 1 91.19 205 HIS B CA 1
ATOM 3634 C C . HIS B 1 205 ? 16.75 10.812 11.117 1 91.19 205 HIS B C 1
ATOM 3636 O O . HIS B 1 205 ? 16.906 9.758 10.5 1 91.19 205 HIS B O 1
ATOM 3642 N N . ALA B 1 206 ? 16.078 10.844 12.219 1 90.06 206 ALA B N 1
ATOM 3643 C CA . ALA B 1 206 ? 15.336 9.672 12.68 1 90.06 206 ALA B CA 1
ATOM 3644 C C . ALA B 1 206 ? 14.344 9.203 11.625 1 90.06 206 ALA B C 1
ATOM 3646 O O . ALA B 1 206 ? 14.211 7.996 11.383 1 90.06 206 ALA B O 1
ATOM 3647 N N . LEU B 1 207 ? 13.695 10.109 10.984 1 92.62 207 LEU B N 1
ATOM 3648 C CA . LEU B 1 207 ? 12.711 9.789 9.953 1 92.62 207 LEU B CA 1
ATOM 3649 C C . LEU B 1 207 ? 13.383 9.188 8.727 1 92.62 207 LEU B C 1
ATOM 3651 O O . LEU B 1 207 ? 12.859 8.242 8.125 1 92.62 207 LEU B O 1
ATOM 3655 N N . ARG B 1 208 ? 14.484 9.734 8.359 1 90.62 208 ARG B N 1
ATOM 3656 C CA . ARG B 1 208 ? 15.273 9.18 7.262 1 90.62 208 ARG B CA 1
ATOM 3657 C C . ARG B 1 208 ? 15.672 7.734 7.559 1 90.62 208 ARG B C 1
ATOM 3659 O O . ARG B 1 208 ? 15.562 6.863 6.691 1 90.62 208 ARG B O 1
ATOM 3666 N N . VAL B 1 209 ? 16.094 7.496 8.789 1 86.44 209 VAL B N 1
ATOM 3667 C CA . VAL B 1 209 ? 16.562 6.18 9.203 1 86.44 209 VAL B CA 1
ATOM 3668 C C . VAL B 1 209 ? 15.414 5.176 9.164 1 86.44 209 VAL B C 1
ATOM 3670 O O . VAL B 1 209 ? 15.578 4.047 8.703 1 86.44 209 VAL B O 1
ATOM 3673 N N . VAL B 1 210 ? 14.266 5.531 9.609 1 85.94 210 VAL B N 1
ATOM 3674 C CA . VAL B 1 210 ? 13.102 4.648 9.594 1 85.94 210 VAL B CA 1
ATOM 3675 C C . VAL B 1 210 ? 12.773 4.246 8.164 1 85.94 210 VAL B C 1
ATOM 3677 O O . VAL B 1 210 ? 12.445 3.086 7.895 1 85.94 210 VAL B O 1
ATOM 3680 N N . GLY B 1 211 ? 12.859 5.141 7.25 1 83.5 211 GLY B N 1
ATOM 3681 C CA . GLY B 1 211 ? 12.633 4.84 5.844 1 83.5 211 GLY B CA 1
ATOM 3682 C C . GLY B 1 211 ? 13.602 3.812 5.289 1 83.5 211 GLY B C 1
ATOM 3683 O O . GLY B 1 211 ? 13.203 2.922 4.535 1 83.5 211 GLY B O 1
ATOM 3684 N N . ASN B 1 212 ? 14.852 3.918 5.738 1 77.88 212 ASN B N 1
ATOM 3685 C CA . ASN B 1 212 ? 15.867 2.965 5.297 1 77.88 212 ASN B CA 1
ATOM 3686 C C . ASN B 1 212 ? 15.586 1.563 5.832 1 77.88 212 ASN B C 1
ATOM 3688 O O . ASN B 1 212 ? 15.805 0.573 5.133 1 77.88 212 ASN B O 1
ATOM 3692 N N . LEU B 1 213 ? 15.102 1.569 7.031 1 74.06 213 LEU B N 1
ATOM 3693 C CA . LEU B 1 213 ? 14.758 0.291 7.645 1 74.06 213 LEU B CA 1
ATOM 3694 C C . LEU B 1 213 ? 13.586 -0.361 6.922 1 74.06 213 LEU B C 1
ATOM 3696 O O . LEU B 1 213 ? 13.523 -1.588 6.816 1 74.06 213 LEU B O 1
ATOM 3700 N N . GLY B 1 214 ? 12.742 0.341 6.414 1 73.12 214 GLY B N 1
ATOM 3701 C CA . GLY B 1 214 ? 11.57 -0.153 5.711 1 73.12 214 GLY B CA 1
ATOM 3702 C C . GLY B 1 214 ? 11.906 -0.809 4.383 1 73.12 214 GLY B C 1
ATOM 3703 O O . GLY B 1 214 ? 11.18 -1.693 3.924 1 73.12 214 GLY B O 1
ATOM 3704 N N . THR B 1 215 ? 12.922 -0.427 3.732 1 67.62 215 THR B N 1
ATOM 3705 C CA . THR B 1 215 ? 13.266 -0.931 2.406 1 67.62 215 THR B CA 1
ATOM 3706 C C . THR B 1 215 ? 14.242 -2.098 2.508 1 67.62 215 THR B C 1
ATOM 3708 O O . THR B 1 215 ? 14.25 -2.984 1.65 1 67.62 215 THR B O 1
ATOM 3711 N N . HIS B 1 216 ? 14.922 -2.037 3.594 1 63.62 216 HIS B N 1
ATOM 3712 C CA . HIS B 1 216 ? 16.062 -2.949 3.605 1 63.62 216 HIS B CA 1
ATOM 3713 C C . HIS B 1 216 ? 15.82 -4.121 4.551 1 63.62 216 HIS B C 1
ATOM 3715 O O . HIS B 1 216 ? 16.281 -5.234 4.297 1 63.62 216 HIS B O 1
ATOM 3721 N N . LYS B 1 217 ? 15.297 -3.697 5.668 1 61.59 217 LYS B N 1
ATOM 3722 C CA . LYS B 1 217 ? 15.211 -4.73 6.695 1 61.59 217 LYS B CA 1
ATOM 3723 C C . LYS B 1 217 ? 13.758 -5.008 7.078 1 61.59 217 LYS B C 1
ATOM 3725 O O . LYS B 1 217 ? 12.93 -4.102 7.066 1 61.59 217 LYS B O 1
ATOM 3730 N N . ASN B 1 218 ? 13.219 -6.113 6.797 1 61.75 218 ASN B N 1
ATOM 3731 C CA . ASN B 1 218 ? 11.867 -6.492 7.203 1 61.75 218 ASN B CA 1
ATOM 3732 C C . ASN B 1 218 ? 11.742 -6.566 8.719 1 61.75 218 ASN B C 1
ATOM 3734 O O . ASN B 1 218 ? 11.109 -7.48 9.25 1 61.75 218 ASN B O 1
ATOM 3738 N N . SER B 1 219 ? 12.312 -5.465 9.422 1 72.38 219 SER B N 1
ATOM 3739 C CA . SER B 1 219 ? 12.281 -5.637 10.875 1 72.38 219 SER B CA 1
ATOM 3740 C C . SER B 1 219 ? 11.484 -4.52 11.547 1 72.38 219 SER B C 1
ATOM 3742 O O . SER B 1 219 ? 11.438 -4.441 12.773 1 72.38 219 SER B O 1
ATOM 3744 N N . LEU B 1 220 ? 10.789 -3.762 10.773 1 87.5 220 LEU B N 1
ATOM 3745 C CA . LEU B 1 220 ? 10.047 -2.656 11.367 1 87.5 220 LEU B CA 1
ATOM 3746 C C . LEU B 1 220 ? 8.758 -3.152 12.016 1 87.5 220 LEU B C 1
ATOM 3748 O O . LEU B 1 220 ? 8.062 -3.994 11.453 1 87.5 220 LEU B O 1
ATOM 3752 N N . THR B 1 221 ? 8.578 -2.596 13.227 1 91.25 221 THR B N 1
ATOM 3753 C CA . THR B 1 221 ? 7.332 -2.91 13.914 1 91.25 221 THR B CA 1
ATOM 3754 C C . THR B 1 221 ? 6.32 -1.779 13.742 1 91.25 221 THR B C 1
ATOM 3756 O O . THR B 1 221 ? 6.68 -0.675 13.328 1 91.25 221 THR B O 1
ATOM 3759 N N . ARG B 1 222 ? 5.141 -2.133 13.992 1 94.25 222 ARG B N 1
ATOM 3760 C CA . ARG B 1 222 ? 4.074 -1.137 13.969 1 94.25 222 ARG B CA 1
ATOM 3761 C C . ARG B 1 222 ? 4.383 0.021 14.906 1 94.25 222 ARG B C 1
ATOM 3763 O O . ARG B 1 222 ? 4.164 1.185 14.562 1 94.25 222 ARG B O 1
ATOM 3770 N N . SER B 1 223 ? 4.91 -0.286 16.062 1 92.5 223 SER B N 1
ATOM 3771 C CA . SER B 1 223 ? 5.281 0.723 17.047 1 92.5 223 SER B CA 1
ATOM 3772 C C . SER B 1 223 ? 6.352 1.663 16.5 1 92.5 223 SER B C 1
ATOM 3774 O O . SER B 1 223 ? 6.297 2.873 16.734 1 92.5 223 SER B O 1
ATOM 3776 N N . ASP B 1 224 ? 7.301 1.116 15.789 1 91.69 224 ASP B N 1
ATOM 3777 C CA . ASP B 1 224 ? 8.344 1.932 15.18 1 91.69 224 ASP B CA 1
ATOM 3778 C C . ASP B 1 224 ? 7.75 2.977 14.234 1 91.69 224 ASP B C 1
ATOM 3780 O O . ASP B 1 224 ? 8.141 4.145 14.273 1 91.69 224 ASP B O 1
ATOM 3784 N N . ILE B 1 225 ? 6.824 2.572 13.445 1 95.06 225 ILE B N 1
ATOM 3785 C CA . ILE B 1 225 ? 6.238 3.459 12.445 1 95.06 225 ILE B CA 1
ATOM 3786 C C . ILE B 1 225 ? 5.387 4.523 13.133 1 95.06 225 ILE B C 1
ATOM 3788 O O . ILE B 1 225 ? 5.418 5.695 12.75 1 95.06 225 ILE B O 1
ATOM 3792 N N . LEU B 1 226 ? 4.648 4.148 14.148 1 95.06 226 LEU B N 1
ATOM 3793 C CA . LEU B 1 226 ? 3.842 5.105 14.891 1 95.06 226 LEU B CA 1
ATOM 3794 C C . LEU B 1 226 ? 4.723 6.152 15.57 1 95.06 226 LEU B C 1
ATOM 3796 O O . LEU B 1 226 ? 4.379 7.336 15.602 1 95.06 226 LEU B O 1
ATOM 3800 N N . GLU B 1 227 ? 5.852 5.699 16.047 1 92.25 227 GLU B N 1
ATOM 3801 C CA . GLU B 1 227 ? 6.809 6.637 16.625 1 92.25 227 GLU B CA 1
ATOM 3802 C C . GLU B 1 227 ? 7.344 7.602 15.57 1 92.25 227 GLU B C 1
ATOM 3804 O O . GLU B 1 227 ? 7.504 8.797 15.836 1 92.25 227 GLU B O 1
ATOM 3809 N N . ALA B 1 228 ? 7.613 7.066 14.438 1 93.75 228 ALA B N 1
ATOM 3810 C CA . ALA B 1 228 ? 8.086 7.91 13.352 1 93.75 228 ALA B CA 1
ATOM 3811 C C . ALA B 1 228 ? 7.055 8.977 12.992 1 93.75 228 ALA B C 1
ATOM 3813 O O . ALA B 1 228 ? 7.406 10.148 12.789 1 93.75 228 ALA B O 1
ATOM 3814 N N . PHE B 1 229 ? 5.785 8.609 12.938 1 95.56 229 PHE B N 1
ATOM 3815 C CA . PHE B 1 229 ? 4.727 9.57 12.664 1 95.56 229 PHE B CA 1
ATOM 3816 C C . PHE B 1 229 ? 4.684 10.648 13.742 1 95.56 229 PHE B C 1
ATOM 3818 O O . PHE B 1 229 ? 4.547 11.836 13.43 1 95.56 229 PHE B O 1
ATOM 3825 N N . GLN B 1 230 ? 4.82 10.234 14.938 1 92.19 230 GLN B N 1
ATOM 3826 C CA . GLN B 1 230 ? 4.785 11.188 16.047 1 92.19 230 GLN B CA 1
ATOM 3827 C C . GLN B 1 230 ? 5.949 12.172 15.953 1 92.19 230 GLN B C 1
ATOM 3829 O O . GLN B 1 230 ? 5.773 13.375 16.141 1 92.19 230 GLN B O 1
ATOM 3834 N N . VAL B 1 231 ? 7.129 11.656 15.711 1 91.19 231 VAL B N 1
ATOM 3835 C CA . VAL B 1 231 ? 8.312 12.484 15.531 1 91.19 231 VAL B CA 1
ATOM 3836 C C . VAL B 1 231 ? 8.086 13.469 14.383 1 91.19 231 VAL B C 1
ATOM 3838 O O . VAL B 1 231 ? 8.43 14.648 14.484 1 91.19 231 VAL B O 1
ATOM 3841 N N . TYR B 1 232 ? 7.488 13.016 13.32 1 93.19 232 TYR B N 1
ATOM 3842 C CA . TYR B 1 232 ? 7.258 13.852 12.148 1 93.19 232 TYR B CA 1
ATOM 3843 C C . TYR B 1 232 ? 6.266 14.969 12.461 1 93.19 232 TYR B C 1
ATOM 3845 O O . TYR B 1 232 ? 6.43 16.109 12.016 1 93.19 232 TYR B O 1
ATOM 3853 N N . GLU B 1 233 ? 5.191 14.602 13.156 1 91.94 233 GLU B N 1
ATOM 3854 C CA . GLU B 1 233 ? 4.215 15.602 13.578 1 91.94 233 GLU B CA 1
ATOM 3855 C C . GLU B 1 233 ? 4.887 16.75 14.32 1 91.94 233 GLU B C 1
ATOM 3857 O O . GLU B 1 233 ? 4.613 17.922 14.039 1 91.94 233 GLU B O 1
ATOM 3862 N N . HIS B 1 234 ? 5.766 16.391 15.188 1 87.56 234 HIS B N 1
ATOM 3863 C CA . HIS B 1 234 ? 6.496 17.406 15.953 1 87.56 234 HIS B CA 1
ATOM 3864 C C . HIS B 1 234 ? 7.395 18.234 15.039 1 87.56 234 HIS B C 1
ATOM 3866 O O . HIS B 1 234 ? 7.445 19.469 15.172 1 87.56 234 HIS B O 1
ATOM 3872 N N . ALA B 1 235 ? 8.055 17.562 14.18 1 88.81 235 ALA B N 1
ATOM 3873 C CA . ALA B 1 235 ? 8.938 18.266 13.25 1 88.81 235 ALA B CA 1
ATOM 3874 C C . ALA B 1 235 ? 8.156 19.25 12.383 1 88.81 235 ALA B C 1
ATOM 3876 O O . ALA B 1 235 ? 8.594 20.391 12.18 1 88.81 235 ALA B O 1
ATOM 3877 N N . LEU B 1 236 ? 7.008 18.859 11.898 1 91.44 236 LEU B N 1
ATOM 3878 C CA . LEU B 1 236 ? 6.188 19.719 11.047 1 91.44 236 LEU B CA 1
ATOM 3879 C C . LEU B 1 236 ? 5.668 20.922 11.836 1 91.44 236 LEU B C 1
ATOM 3881 O O . LEU B 1 236 ? 5.629 22.047 11.312 1 91.44 236 LEU B O 1
ATOM 3885 N N . ASP B 1 237 ? 5.266 20.656 13.039 1 88.19 237 ASP B N 1
ATOM 3886 C CA . ASP B 1 237 ? 4.781 21.734 13.883 1 88.19 237 ASP B CA 1
ATOM 3887 C C . ASP B 1 237 ? 5.863 22.797 14.094 1 88.19 237 ASP B C 1
ATOM 3889 O O . ASP B 1 237 ? 5.586 23.984 14.031 1 88.19 237 ASP B O 1
ATOM 3893 N N . GLU B 1 238 ? 7.027 22.328 14.289 1 84.69 238 GLU B N 1
ATOM 3894 C CA . GLU B 1 238 ? 8.141 23.234 14.562 1 84.69 238 GLU B CA 1
ATOM 3895 C C . GLU B 1 238 ? 8.594 23.938 13.289 1 84.69 238 GLU B C 1
ATOM 3897 O O . GLU B 1 238 ? 8.867 25.141 13.305 1 84.69 238 GLU B O 1
ATOM 3902 N N . LEU B 1 239 ? 8.648 23.281 12.234 1 87.19 239 LEU B N 1
ATOM 3903 C CA . LEU B 1 239 ? 9.242 23.797 11.016 1 87.19 239 LEU B CA 1
ATOM 3904 C C . LEU B 1 239 ? 8.227 24.609 10.219 1 87.19 239 LEU B C 1
ATOM 3906 O O . LEU B 1 239 ? 8.578 25.609 9.586 1 87.19 239 LEU B O 1
ATOM 3910 N N . ILE B 1 240 ? 7.016 24.141 10.258 1 86.88 240 ILE B N 1
ATOM 3911 C CA . ILE B 1 240 ? 5.984 24.766 9.445 1 86.88 240 ILE B CA 1
ATOM 3912 C C . ILE B 1 240 ? 5.098 25.656 10.328 1 86.88 240 ILE B C 1
ATOM 3914 O O . ILE B 1 240 ? 4.738 26.766 9.938 1 86.88 240 ILE B O 1
ATOM 3918 N N . GLY B 1 241 ? 4.641 25.109 11.445 1 75.62 241 GLY B N 1
ATOM 3919 C CA . GLY B 1 241 ? 3.752 25.844 12.336 1 75.62 241 GLY B CA 1
ATOM 3920 C C . GLY B 1 241 ? 4.371 27.109 12.891 1 75.62 241 GLY B C 1
ATOM 3921 O O . GLY B 1 241 ? 3.744 28.172 12.875 1 75.62 241 GLY B O 1
ATOM 3922 N N . LYS B 1 242 ? 5.527 26.938 13.516 1 62.5 242 LYS B N 1
ATOM 3923 C CA . LYS B 1 242 ? 6.191 28.109 14.07 1 62.5 242 LYS B CA 1
ATOM 3924 C C . LYS B 1 242 ? 6.566 29.094 12.977 1 62.5 242 LYS B C 1
ATOM 3926 O O . LYS B 1 242 ? 6.461 30.312 13.164 1 62.5 242 LYS B O 1
ATOM 3931 N N . LYS B 1 243 ? 6.957 28.547 11.922 1 52.91 243 LYS B N 1
ATOM 3932 C CA . LYS B 1 243 ? 7.23 29.438 10.797 1 52.91 243 LYS B CA 1
ATOM 3933 C C . LYS B 1 243 ? 5.969 30.188 10.359 1 52.91 243 LYS B C 1
ATOM 3935 O O . LYS B 1 243 ? 6.02 31.375 10.055 1 52.91 243 LYS B O 1
ATOM 3940 N N . SER B 1 244 ? 4.949 29.359 10.445 1 50.62 244 SER B N 1
ATOM 3941 C CA . SER B 1 244 ? 3.67 29.984 10.133 1 50.62 244 SER B CA 1
ATOM 3942 C C . SER B 1 244 ? 3.287 31.016 11.188 1 50.62 244 SER B C 1
ATOM 3944 O O . SER B 1 244 ? 2.773 32.094 10.859 1 50.62 244 SER B O 1
ATOM 3946 N N . ALA B 1 245 ? 3.559 30.719 12.484 1 50.09 245 ALA B N 1
ATOM 3947 C CA . ALA B 1 245 ? 3.268 31.672 13.547 1 50.09 245 ALA B CA 1
ATOM 3948 C C . ALA B 1 245 ? 4.156 32.906 13.43 1 50.09 245 ALA B C 1
ATOM 3950 O O . ALA B 1 245 ? 3.691 34.031 13.633 1 50.09 245 ALA B O 1
ATOM 3951 N N . SER B 1 246 ? 5.367 32.625 13.055 1 46.81 246 SER B N 1
ATOM 3952 C CA . SER B 1 246 ? 6.273 33.75 12.898 1 46.81 246 SER B CA 1
ATOM 3953 C C . SER B 1 246 ? 5.867 34.625 11.711 1 46.81 246 SER B C 1
ATOM 3955 O O . SER B 1 246 ? 5.898 35.844 11.797 1 46.81 246 SER B O 1
ATOM 3957 N N . ILE B 1 247 ? 5.539 33.969 10.711 1 45.09 247 ILE B N 1
ATOM 3958 C CA . ILE B 1 247 ? 5.105 34.719 9.539 1 45.09 247 ILE B CA 1
ATOM 3959 C C . ILE B 1 247 ? 3.799 35.438 9.852 1 45.09 247 ILE B C 1
ATOM 3961 O O . ILE B 1 247 ? 3.625 36.625 9.469 1 45.09 247 ILE B O 1
ATOM 3965 N N . ALA B 1 248 ? 2.98 34.719 10.539 1 47.97 248 ALA B N 1
ATOM 3966 C CA . ALA B 1 248 ? 1.725 35.375 10.922 1 47.97 248 ALA B CA 1
ATOM 3967 C C . ALA B 1 248 ? 1.976 36.562 11.836 1 47.97 248 ALA B C 1
ATOM 3969 O O . ALA B 1 248 ? 1.341 37.594 11.688 1 47.97 248 ALA B O 1
ATOM 3970 N N . LYS B 1 249 ? 2.879 36.406 12.789 1 48.12 249 LYS B N 1
ATOM 3971 C CA . LYS B 1 249 ? 3.242 37.531 13.664 1 48.12 249 LYS B CA 1
ATOM 3972 C C . LYS B 1 249 ? 3.844 38.688 12.875 1 48.12 249 LYS B C 1
ATOM 3974 O O . LYS B 1 249 ? 3.521 39.844 13.117 1 48.12 249 LYS B O 1
ATOM 3979 N N . LEU B 1 250 ? 4.633 38.281 11.961 1 47.69 250 LEU B N 1
ATOM 3980 C CA . LEU B 1 250 ? 5.242 39.312 11.141 1 47.69 250 LEU B CA 1
ATOM 3981 C C . LEU B 1 250 ? 4.191 40 10.273 1 47.69 250 LEU B C 1
ATOM 3983 O O . LEU B 1 250 ? 4.195 41.219 10.141 1 47.69 250 LEU B O 1
ATOM 3987 N N . ALA B 1 251 ? 3.354 39.25 9.711 1 47.97 251 ALA B N 1
ATOM 3988 C CA . ALA B 1 251 ? 2.279 39.812 8.898 1 47.97 251 ALA B CA 1
ATOM 3989 C C . ALA B 1 251 ? 1.391 40.75 9.727 1 47.97 251 ALA B C 1
ATOM 3991 O O . ALA B 1 251 ? 0.994 41.812 9.266 1 47.97 251 ALA B O 1
ATOM 3992 N N . ARG B 1 252 ? 1.101 40.406 10.898 1 49.59 252 ARG B N 1
ATOM 3993 C CA . ARG B 1 252 ? 0.323 41.219 11.812 1 49.59 252 ARG B CA 1
ATOM 3994 C C . ARG B 1 252 ? 1.074 42.5 12.156 1 49.59 252 ARG B C 1
ATOM 3996 O O . ARG B 1 252 ? 0.472 43.594 12.258 1 49.59 252 ARG B O 1
ATOM 4003 N N . LYS B 1 253 ? 2.355 42.375 12.273 1 49.75 253 LYS B N 1
ATOM 4004 C CA . LYS B 1 253 ? 3.18 43.531 12.555 1 49.75 253 LYS B CA 1
ATOM 4005 C C . LYS B 1 253 ? 3.193 44.5 11.367 1 49.75 253 LYS B C 1
ATOM 4007 O O . LYS B 1 253 ? 3.168 45.719 11.547 1 49.75 253 LYS B O 1
ATOM 4012 N N . LEU B 1 254 ? 3.184 43.812 10.211 1 53.94 254 LEU B N 1
ATOM 4013 C CA . LEU B 1 254 ? 3.223 44.656 9.016 1 53.94 254 LEU B CA 1
ATOM 4014 C C . LEU B 1 254 ? 1.866 45.312 8.766 1 53.94 254 LEU B C 1
ATOM 4016 O O . LEU B 1 254 ? 1.795 46.406 8.25 1 53.94 254 LEU B O 1
ATOM 4020 N N . LYS B 1 255 ? 0.77 44.719 9.07 1 51.91 255 LYS B N 1
ATOM 4021 C CA . LYS B 1 255 ? -0.561 45.281 8.938 1 51.91 255 LYS B CA 1
ATOM 4022 C C . LYS B 1 255 ? -0.783 46.406 9.969 1 51.91 255 LYS B C 1
ATOM 4024 O O . LYS B 1 255 ? -1.645 47.25 9.789 1 51.91 255 LYS B O 1
ATOM 4029 N N . LYS B 1 256 ? -0.129 46.281 11.023 1 49.28 256 LYS B N 1
ATOM 4030 C CA . LYS B 1 256 ? -0.257 47.312 12.047 1 49.28 256 LYS B CA 1
ATOM 4031 C C . LYS B 1 256 ? 0.594 48.531 11.711 1 49.28 256 LYS B C 1
ATOM 4033 O O . LYS B 1 256 ? 0.471 49.562 12.352 1 49.28 256 LYS B O 1
ATOM 4038 N N . LYS B 1 257 ? 1.306 48.344 10.594 1 45.19 257 LYS B N 1
ATOM 4039 C CA . LYS B 1 257 ? 1.945 49.562 10.141 1 45.19 257 LYS B CA 1
ATOM 4040 C C . LYS B 1 257 ? 1.124 50.219 9.039 1 45.19 257 LYS B C 1
ATOM 4042 O O . LYS B 1 257 ? 0.54 49.562 8.195 1 45.19 257 LYS B O 1
#

Radius of gyration: 25.6 Å; Cα contacts (8 Å, |Δi|>4): 890; chains: 2; bounding box: 65×93×64 Å

Sequence (514 aa):
MVSAVTCGAVMAFDRNIWIEKFLENSVPSFPCPHCSRGVLGFDGKSFWKEEPKHSKDAHAHDDWDPTWIEERFVMFLRCGVAKCGEVVAVSGNIEVEEVVDEDEGYDFASVLYPTSLVPAPPIIQMTDGTPDEVAGELSLAFQLFWADLGASATKIRTSVERLMDHFKVARYSRTKGKLKPIPLYNRIEAFIKANGKVVHQDHLHALRVVGNLGTHKNSLTRSDILEAFQVYEHALDELIGKKSASIAKLARKLKKKMVSAVTCGAVMAFDRNIWIEKFLENSVPSFPCPHCSRGVLGFDGKSFWKEEPKHSKDAHAHDDWDPTWIEERFVMFLRCGVAKCGEVVAVSGNIEVEEVVDEDEGYDFASVLYPTSLVPAPPIIQMTDGTPDEVAGELSLAFQLFWADLGASATKIRTSVERLMDHFKVARYSRTKGKLKPIPLYNRIEAFIKANGKVVHQDHLHALRVVGNLGTHKNSLTRSDILEAFQVYEHALDELIGKKSASIAKLARKLKKK

Secondary structure (DSSP, 8-state):
--------------GGG--S-B-GGG---PBPTTTSSSBEE--SSSEEEE--HHHHHGGGSTT--GGG-EEEEEEEEEE--TTT--EEEEEEEEEEEEEEETTTEEEEEEEEEEEEEESPPPSSPPPTT--HHHHHHHHHHHHHTTT-HHHHHHHHHHHHHHHHHHTT---EEEETTEEEEPPHHHHHHHHHHHH-S-THHHHHHHHHHHHHHHHH-TT--HHHHHHHHHHHHHHHIIIIIHHHHHHHHHHHHHHT-/--------------GGG--S-B-GGG---PBPTTTSSSBEE--SSSEEEE--HHHHHGGGSTT--GGG-EEEEEEEEEE-STTT--EEEEEEEEEEEEEEETTTEEEEEEEEEEEEEESPPPSSPPPTT--HHHHHHHHHHHHHTTT-HHHHHHHHHHHHHHHHHHTT---EEEETTEEEEPPHHHHHHHHHHHH-S-TTHHHHHHHHHHHHHHHH-TT--HHHHHHHHHHHHHHHIIIIIHHHHHHHHHHHHHHT-

Solvent-accessible surface area (backbone atoms only — not comparable to full-atom values): 27678 Å² total; per-residue (Å²): 135,81,79,73,73,72,73,71,76,72,76,70,79,63,72,80,58,72,58,73,59,38,39,86,92,52,66,53,74,41,42,21,62,80,74,65,76,28,40,30,42,74,83,87,62,58,64,48,70,50,65,21,42,40,45,58,57,45,64,72,43,90,83,53,53,73,64,66,42,48,31,26,27,35,35,48,32,31,26,68,37,81,74,43,26,43,55,26,18,30,20,26,38,30,40,37,42,82,39,83,39,92,87,78,42,80,42,78,42,70,33,36,36,53,37,35,44,34,67,35,40,55,76,61,72,78,41,74,82,59,50,64,68,31,49,51,29,44,52,48,17,39,32,27,49,43,63,34,58,31,51,13,26,38,26,48,26,37,18,50,51,39,47,40,50,73,72,64,44,70,57,62,43,76,55,95,88,37,84,38,76,53,54,66,69,57,41,52,50,50,50,35,68,73,70,41,93,47,93,44,55,64,46,55,50,50,38,45,51,48,15,52,38,24,63,70,38,96,72,74,48,73,68,55,53,54,48,44,47,53,44,46,41,53,44,41,36,56,63,41,33,45,46,45,48,48,47,48,50,47,50,52,53,54,66,73,96,132,80,78,72,75,73,72,69,78,72,76,70,80,63,73,82,55,74,60,74,58,39,38,87,92,50,67,54,73,41,42,21,62,79,74,66,75,29,40,31,42,71,83,87,61,58,65,49,69,50,64,20,42,42,46,57,58,44,64,72,43,90,83,53,51,73,63,66,44,47,30,27,26,34,35,48,34,32,25,68,37,82,74,45,26,42,53,27,18,31,19,22,38,30,40,35,42,82,38,83,38,92,87,80,41,78,42,78,42,69,34,36,35,54,36,35,44,33,68,34,40,54,76,61,70,77,42,72,81,59,50,66,68,29,48,51,29,44,52,48,18,39,31,29,49,43,63,34,59,32,51,12,26,37,25,48,27,37,18,51,54,38,46,39,49,74,73,65,43,72,57,61,42,76,56,94,88,38,82,38,78,54,53,66,69,57,41,51,51,52,50,34,67,73,69,41,91,48,96,43,55,64,46,56,49,52,37,47,50,47,15,52,39,25,63,70,38,98,72,75,47,73,67,56,52,53,49,44,47,52,44,46,40,52,44,39,36,57,63,40,32,45,47,45,49,49,47,50,51,48,50,52,55,53,67,71,96